Protein 4AFX (pdb70)

CATH classification: 3.30.497.10 (+1 more: 2.30.39.10)

B-factor: mean 41.83, std 11.94, range [9.03, 99.14]

Solvent-accessible surface area: 17326 Å² total; per-residue (Å²): 134,117,149,110,124,64,97,61,82,30,0,39,114,37,0,2,98,36,1,2,30,0,0,2,22,0,0,58,62,0,27,131,133,64,137,24,6,0,0,0,0,0,0,0,0,1,6,4,0,0,11,1,9,19,2,1,44,31,87,3,40,61,21,0,56,148,6,1,54,5,93,96,10,129,13,141,142,136,25,10,12,12,40,6,1,59,17,1,37,64,47,12,61,161,65,158,117,2,28,6,76,28,11,11,3,0,0,12,6,135,110,28,102,19,72,124,80,4,49,69,54,5,134,115,16,9,94,15,89,54,16,95,7,37,0,134,57,53,71,61,0,70,146,65,0,10,94,68,0,55,132,67,0,135,37,81,0,67,140,11,2,94,141,15,58,72,73,1,29,0,1,17,0,11,24,0,12,0,81,7,129,6,108,51,79,4,66,88,122,108,35,105,83,50,61,0,50,35,57,130,196,126,76,57,140,0,56,6,0,57,4,52,24,137,8,17,14,22,64,15,170,139,36,113,0,51,0,2,48,3,40,4,65,17,76,0,4,0,1,1,2,10,19,63,110,31,58,157,92,94,48,4,10,75,108,1,60,15,111,25,5,84,49,5,71,173,72,33,142,86,122,89,8,41,0,54,0,0,74,7,118,1,42,29,137,8,68,0,46,85,2,0,110,101,31,24,0,137,76,0,16,25,117,161,5,28,0,33,67,1,8,62,132,37,112,130,8,52,1,44,70,0,6,0,41,1,15,2,54,1,43,18,191,4,4,32,0,0,0,0,1,0,3,3,1,13,70,129,56,69,7,123,0,8,46,32,2,17,0,0,0,21,5,70,115,11,28,0,0,0,0,0,0,29,0,34,20,10,67,97,105

Foldseek 3Di:
DVVVVVLLVLLLVVLVQLLQQLVLLLVLLVCVPDVDDDDADSVQVLLVLVLLLLLFDDPLNVLSCVLSSNPCSPDDDPCSVLQSQQVVQVVCVPLPQFQKHKAKEKEFEQPFAWAVSSVVSCCVRGVYDYDYAQLLVFVRRQQVVLVVVCVVQVNPRNGPDDGGDNQFGIKMKMKMKTDFFWPFFFDQVPWDWAWDAPAPPDIDTAGKTKTWDKWKWDADPVQQWIWTWTDTTRPDIDIDIGHPDGDPGDDVSVVDHPVVVVVGVVPIDIDIDMDIGGWDKDKDKDWCQVVSVVSRSDCLCDQNTGSNNTGPDDPSKHWPTKMKIKMWTQDRGGIIMMMMIMTTMGD/DDDDDCPAKDKDWDADPVVRDTDDIGIPGDPPDD

GO terms:
  GO:0004867 serine-type endopeptidase inhibitor activity (F, TAS)
  GO:0005788 endoplasmic reticulum lumen (C, TAS)
  GO:0005515 protein binding (F, IPI)
  GO:0070062 extracellular exosome (C, HDA)

Structure (mmCIF, N/CA/C/O backbone):
data_4AFX
#
_entry.id   4AFX
#
_cell.length_a   78.850
_cell.length_b   106.660
_cell.length_c   81.163
_cell.angle_alpha   90.00
_cell.angle_beta   112.58
_cell.angle_gamma   90.00
#
_symmetry.space_group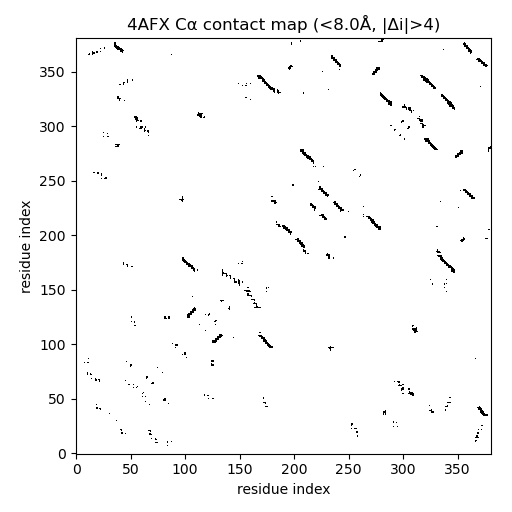_name_H-M   'I 1 2 1'
#
loop_
_entity.id
_entity.type
_entity.pdbx_description
1 polymer 'PROTEIN Z DEPENDENT PROTEASE INHIBITOR'
2 polymer 'PROTEIN Z DEPENDENT PROTEASE INHIBITOR'
3 non-polymer 'SODIUM ION'
4 non-polymer 'CALCIUM ION'
5 non-polymer 'PHOSPHATE ION'
6 water water
#
loop_
_atom_site.group_PDB
_atom_site.id
_atom_site.type_symbol
_atom_site.label_atom_id
_atom_site.label_alt_id
_atom_site.label_comp_id
_atom_site.label_asym_id
_atom_site.label_entity_id
_atom_site.label_seq_id
_atom_site.pdbx_PDB_ins_code
_atom_site.Cartn_x
_atom_site.Cartn_y
_atom_site.Cartn_z
_atom_site.occupancy
_atom_site.B_iso_or_equiv
_atom_site.auth_seq_id
_atom_site.auth_comp_id
_atom_site.auth_asym_id
_atom_site.auth_atom_id
_atom_site.pdbx_PDB_model_num
ATOM 1 N N . SER A 1 40 ? 10.433 -20.363 60.436 1.00 76.20 40 SER A N 1
ATOM 2 C CA . SER A 1 40 ? 9.617 -19.570 59.479 1.00 75.22 40 SER A CA 1
ATOM 3 C C . SER A 1 40 ? 10.468 -18.661 58.585 1.00 74.53 40 SER A C 1
ATOM 4 O O . SER A 1 40 ? 10.173 -18.492 57.387 1.00 73.29 40 SER A O 1
ATOM 7 N N . GLU A 1 41 ? 11.499 -18.053 59.171 1.00 75.67 41 GLU A N 1
ATOM 8 C CA . GLU A 1 41 ? 12.418 -17.184 58.424 1.00 75.02 41 GLU A CA 1
ATOM 9 C C . GLU A 1 41 ? 13.251 -18.018 57.437 1.00 72.89 41 GLU A C 1
ATOM 10 O O . GLU A 1 41 ? 13.562 -17.573 56.328 1.00 71.39 41 GLU A O 1
ATOM 16 N N . GLU A 1 42 ? 13.582 -19.237 57.861 1.00 72.59 42 GLU A N 1
ATOM 17 C CA . GLU A 1 42 ? 14.313 -20.196 57.041 1.00 71.04 42 GLU A CA 1
ATOM 18 C C . GLU A 1 42 ? 13.456 -20.766 55.912 1.00 68.24 42 GLU A C 1
ATOM 19 O O . GLU A 1 42 ? 13.996 -21.109 54.862 1.00 66.77 42 GLU A O 1
ATOM 25 N N . GLU A 1 43 ? 12.143 -20.884 56.128 1.00 66.91 43 GLU A N 1
ATOM 26 C CA . GLU A 1 43 ? 11.230 -21.348 55.074 1.00 64.98 43 GLU A CA 1
ATOM 27 C C . GLU A 1 43 ? 11.119 -20.306 53.964 1.00 62.47 43 GLU A C 1
ATOM 28 O O . GLU A 1 43 ? 11.178 -20.643 52.805 1.00 60.86 43 GLU A O 1
ATOM 34 N N . LYS A 1 44 ? 10.932 -19.052 54.351 1.00 62.20 44 LYS A N 1
ATOM 35 C CA . LYS A 1 44 ? 10.979 -17.898 53.456 1.00 60.47 44 LYS A CA 1
ATOM 36 C C . LYS A 1 44 ? 12.303 -17.781 52.651 1.00 59.21 44 LYS A C 1
ATOM 37 O O . LYS A 1 44 ? 12.271 -17.551 51.446 1.00 56.77 44 LYS A O 1
ATOM 43 N N . ALA A 1 45 ? 13.453 -17.931 53.308 1.00 59.61 45 ALA A N 1
ATOM 44 C CA . ALA A 1 45 ? 14.749 -17.892 52.600 1.00 58.85 45 ALA A CA 1
ATOM 45 C C . ALA A 1 45 ? 14.839 -19.020 51.564 1.00 57.27 45 ALA A C 1
ATOM 46 O O . ALA A 1 45 ? 15.262 -18.805 50.423 1.00 55.02 45 ALA A O 1
ATOM 48 N N . TRP A 1 46 ? 14.408 -20.207 51.982 1.00 57.31 46 TRP A N 1
ATOM 49 C CA . TRP A 1 46 ? 14.412 -21.393 51.158 1.00 56.66 46 TRP A CA 1
ATOM 50 C C . TRP A 1 46 ? 13.448 -21.281 49.986 1.00 53.48 46 TRP A C 1
ATOM 51 O O . TRP A 1 46 ? 13.802 -21.644 48.861 1.00 51.90 46 TRP A O 1
ATOM 62 N N . LEU A 1 47 ? 12.235 -20.784 50.236 1.00 51.36 47 LEU A N 1
ATOM 63 C CA . LEU A 1 47 ? 11.270 -20.586 49.153 1.00 48.95 47 LEU A CA 1
ATOM 64 C C . LEU A 1 47 ? 11.788 -19.520 48.187 1.00 46.75 47 LEU A C 1
ATOM 65 O O . LEU A 1 47 ? 11.529 -19.582 46.982 1.00 43.06 47 LEU A O 1
ATOM 70 N N . MET A 1 48 ? 12.548 -18.567 48.715 1.00 46.35 48 MET A N 1
ATOM 71 C CA . MET A 1 48 ? 13.147 -17.558 47.877 1.00 46.12 48 MET A CA 1
ATOM 72 C C . MET A 1 48 ? 14.257 -18.157 46.980 1.00 43.45 48 MET A C 1
ATOM 73 O O . MET A 1 48 ? 14.326 -17.824 45.794 1.00 42.33 48 MET A O 1
ATOM 78 N N . ALA A 1 49 ? 15.061 -19.065 47.526 1.00 42.25 49 ALA A N 1
ATOM 79 C CA . ALA A 1 49 ? 16.157 -19.702 46.768 1.00 41.68 49 ALA A CA 1
ATOM 80 C C . ALA A 1 49 ? 15.576 -20.596 45.675 1.00 39.66 49 ALA A C 1
ATOM 81 O O . ALA A 1 49 ? 16.049 -20.629 44.556 1.00 36.85 49 ALA A O 1
ATOM 83 N N . SER A 1 50 ? 14.496 -21.288 46.019 1.00 39.58 50 SER A N 1
ATOM 84 C CA . SER A 1 50 ? 13.762 -22.090 45.066 1.00 38.79 50 SER A CA 1
ATOM 85 C C . SER A 1 50 ? 13.168 -21.261 43.914 1.00 38.07 50 SER A C 1
ATOM 86 O O . SER A 1 50 ? 13.141 -21.705 42.777 1.00 36.95 50 SER A O 1
ATOM 89 N N . ARG A 1 51 ? 12.698 -20.060 44.210 1.00 38.12 51 ARG A N 1
ATOM 90 C CA . ARG A 1 51 ? 12.119 -19.203 43.202 1.00 38.00 51 ARG A CA 1
ATOM 91 C C . ARG A 1 51 ? 13.209 -18.646 42.268 1.00 36.83 51 ARG A C 1
ATOM 92 O O . ARG A 1 51 ? 13.004 -18.523 41.080 1.00 35.88 51 ARG A O 1
ATOM 100 N N . GLN A 1 52 ? 14.360 -18.316 42.820 1.00 37.17 52 GLN A N 1
ATOM 101 C CA . GLN A 1 52 ? 15.516 -17.888 42.031 1.00 37.48 52 GLN A CA 1
ATOM 102 C C . GLN A 1 52 ? 15.934 -18.986 41.067 1.00 36.25 52 GLN A C 1
ATOM 103 O O . GLN A 1 52 ? 16.200 -18.726 39.915 1.00 35.30 52 GLN A O 1
ATOM 109 N N . GLN A 1 53 ? 15.982 -20.214 41.546 1.00 36.41 53 GLN A N 1
ATOM 110 C CA . GLN A 1 53 ? 16.295 -21.365 40.699 1.00 36.52 53 GLN A CA 1
ATOM 111 C C . GLN A 1 53 ? 15.282 -21.582 39.577 1.00 35.07 53 GLN A C 1
ATOM 112 O O . GLN A 1 53 ? 15.663 -21.893 38.457 1.00 34.78 53 GLN A O 1
ATOM 118 N N . LEU A 1 54 ? 13.993 -21.402 39.868 1.00 33.23 54 LEU A N 1
ATOM 119 C CA . LEU A 1 54 ? 12.962 -21.585 38.880 1.00 31.92 54 LEU A CA 1
ATOM 120 C C . LEU A 1 54 ? 13.115 -20.581 37.743 1.00 30.51 54 LEU A C 1
ATOM 121 O O . LEU A 1 54 ? 13.058 -20.935 36.569 1.00 30.06 54 LEU A O 1
ATOM 126 N N . ALA A 1 55 ? 13.265 -19.326 38.117 1.00 29.49 55 ALA A N 1
ATOM 127 C CA . ALA A 1 55 ? 13.544 -18.263 37.188 1.00 29.48 55 ALA A CA 1
ATOM 128 C C . ALA A 1 55 ? 14.803 -18.546 36.359 1.00 29.71 55 ALA A C 1
ATOM 129 O O . ALA A 1 55 ? 14.724 -18.564 35.150 1.00 27.75 55 ALA A O 1
ATOM 131 N N . LYS A 1 56 ? 15.950 -18.807 36.989 1.00 30.45 56 LYS A N 1
ATOM 132 C CA . LYS A 1 56 ? 17.159 -19.117 36.208 1.00 31.56 56 LYS A CA 1
ATOM 133 C C . LYS A 1 56 ? 16.971 -20.255 35.189 1.00 31.29 56 LYS A C 1
ATOM 134 O O . LYS A 1 56 ? 17.366 -20.140 34.010 1.00 30.07 56 LYS A O 1
ATOM 140 N N . GLU A 1 57 ? 16.330 -21.336 35.635 1.00 31.76 57 GLU A N 1
ATOM 141 C CA . GLU A 1 57 ? 16.112 -22.505 34.792 1.00 31.83 57 GLU A CA 1
ATOM 142 C C . GLU A 1 57 ? 15.101 -22.232 33.720 1.00 31.58 57 GLU A C 1
ATOM 143 O O . GLU A 1 57 ? 15.201 -22.794 32.643 1.00 32.30 57 GLU A O 1
ATOM 149 N N . THR A 1 58 ? 14.131 -21.368 33.999 1.00 31.05 58 THR A N 1
ATOM 150 C CA . THR A 1 58 ? 13.158 -20.997 32.983 1.00 30.25 58 THR A CA 1
ATOM 151 C C . THR A 1 58 ? 13.776 -20.136 31.902 1.00 29.79 58 THR A C 1
ATOM 152 O O . THR A 1 58 ? 13.366 -20.216 30.737 1.00 30.61 58 THR A O 1
ATOM 156 N N . SER A 1 59 ? 14.754 -19.319 32.279 1.00 29.43 59 SER A N 1
ATOM 157 C CA . SER A 1 59 ? 15.506 -18.540 31.308 1.00 29.44 59 SER A CA 1
ATOM 158 C C . SER A 1 59 ? 16.292 -19.480 30.412 1.00 29.81 59 SER A C 1
ATOM 159 O O . SER A 1 59 ? 16.247 -19.348 29.201 1.00 30.28 59 SER A O 1
ATOM 162 N N . ASN A 1 60 ? 16.987 -20.440 30.994 1.00 30.61 60 ASN A N 1
ATOM 163 C CA . ASN A 1 60 ? 17.728 -21.407 30.178 1.00 31.64 60 ASN A CA 1
ATOM 164 C C . ASN A 1 60 ? 16.888 -22.277 29.288 1.00 31.17 60 ASN A C 1
ATOM 165 O O . ASN A 1 60 ? 17.308 -22.579 28.192 1.00 31.29 60 ASN A O 1
ATOM 170 N N . PHE A 1 61 ? 15.725 -22.682 29.779 1.00 30.81 61 PHE A N 1
ATOM 171 C CA . PHE A 1 61 ? 14.715 -23.323 28.968 1.00 30.47 61 PHE A CA 1
ATOM 172 C C . PHE A 1 61 ? 14.331 -22.421 27.795 1.00 29.39 61 PHE A C 1
ATOM 173 O O . PHE A 1 61 ? 14.274 -22.859 26.662 1.00 30.29 61 PHE A O 1
ATOM 181 N N . GLY A 1 62 ? 14.067 -21.152 28.060 1.00 28.23 62 GLY A N 1
ATOM 182 C CA . GLY A 1 62 ? 13.754 -20.217 27.008 1.00 26.90 62 GLY A CA 1
ATOM 183 C C . GLY A 1 62 ? 14.796 -20.095 25.914 1.00 26.28 62 GLY A C 1
ATOM 184 O O . GLY A 1 62 ? 14.474 -20.117 24.743 1.00 24.01 62 GLY A O 1
ATOM 185 N N . PHE A 1 63 ? 16.044 -19.917 26.297 1.00 27.22 63 PHE A N 1
ATOM 186 C CA . PHE A 1 63 ? 17.156 -19.900 25.327 1.00 28.33 63 PHE A CA 1
ATOM 187 C C . PHE A 1 63 ? 17.311 -21.194 24.508 1.00 29.23 63 PHE A C 1
ATOM 188 O O . PHE A 1 63 ? 17.589 -21.139 23.307 1.00 29.72 63 PHE A O 1
ATOM 196 N N . SER A 1 64 ? 17.087 -22.345 25.132 1.00 29.51 64 SER A N 1
ATOM 197 C CA . SER A 1 64 ? 17.109 -23.613 24.419 1.00 31.15 64 SER A CA 1
ATOM 198 C C . SER A 1 64 ? 16.007 -23.666 23.396 1.00 30.51 64 SER A C 1
ATOM 199 O O . SER A 1 64 ? 16.186 -24.181 22.299 1.00 30.56 64 SER A O 1
ATOM 202 N N . LEU A 1 65 ? 14.863 -23.131 23.758 1.00 29.79 65 LEU A N 1
ATOM 203 C CA . LEU A 1 65 ? 13.736 -23.159 22.871 1.00 30.87 65 LEU A CA 1
ATOM 204 C C . LEU A 1 65 ? 13.882 -22.156 21.700 1.00 31.53 65 LEU A C 1
ATOM 205 O O . LEU A 1 65 ? 13.574 -22.472 20.541 1.00 31.68 65 LEU A O 1
ATOM 210 N N . LEU A 1 66 ? 14.332 -20.944 21.991 1.00 31.22 66 LEU A N 1
ATOM 211 C CA . LEU A 1 66 ? 14.649 -19.996 20.934 1.00 31.72 66 LEU A CA 1
ATOM 212 C C . LEU A 1 66 ? 15.580 -20.650 19.873 1.00 33.84 66 LEU A C 1
ATOM 213 O O . LEU A 1 66 ? 15.325 -20.587 18.663 1.00 33.10 66 LEU A O 1
ATOM 218 N N . ARG A 1 67 ? 16.664 -21.258 20.350 1.00 35.02 67 ARG A N 1
ATOM 219 C CA . ARG A 1 67 ? 17.591 -21.980 19.489 1.00 37.78 67 ARG A CA 1
ATOM 220 C C . ARG A 1 67 ? 16.813 -22.948 18.602 1.00 37.23 67 ARG A C 1
ATOM 221 O O . ARG A 1 67 ? 16.939 -22.884 17.396 1.00 38.24 67 ARG A O 1
ATOM 229 N N . LYS A 1 68 ? 15.939 -23.781 19.176 1.00 36.52 68 LYS A N 1
ATOM 230 C CA . LYS A 1 68 ? 15.170 -24.739 18.355 1.00 37.05 68 LYS A CA 1
ATOM 231 C C . LYS A 1 68 ? 14.253 -24.035 17.355 1.00 35.45 68 LYS A C 1
ATOM 232 O O . LYS A 1 68 ? 14.168 -24.453 16.225 1.00 35.05 68 LYS A O 1
ATOM 238 N N . ILE A 1 69 ? 13.564 -22.987 17.784 1.00 33.50 69 ILE A N 1
ATOM 239 C CA . ILE A 1 69 ? 12.643 -22.272 16.913 1.00 33.81 69 ILE A CA 1
ATOM 240 C C . ILE A 1 69 ? 13.441 -21.691 15.743 1.00 36.25 69 ILE A C 1
ATOM 241 O O . ILE A 1 69 ? 13.000 -21.747 14.610 1.00 36.62 69 ILE A O 1
ATOM 246 N N . SER A 1 70 ? 14.650 -21.205 16.009 1.00 38.60 70 SER A N 1
ATOM 247 C CA . SER A 1 70 ? 15.431 -20.515 14.979 1.00 41.54 70 SER A CA 1
ATOM 248 C C . SER A 1 70 ? 16.007 -21.450 13.917 1.00 43.82 70 SER A C 1
ATOM 249 O O . SER A 1 70 ? 16.488 -20.985 12.910 1.00 44.31 70 SER A O 1
ATOM 252 N N . MET A 1 71 ? 15.946 -22.756 14.150 1.00 45.86 71 MET A N 1
ATOM 253 C CA . MET A 1 71 ? 16.358 -23.737 13.172 1.00 48.63 71 MET A CA 1
ATOM 254 C C . MET A 1 71 ? 15.365 -23.743 12.021 1.00 49.67 71 MET A C 1
ATOM 255 O O . MET A 1 71 ? 15.764 -23.940 10.903 1.00 50.76 71 MET A O 1
ATOM 260 N N . ARG A 1 72 ? 14.077 -23.513 12.290 1.00 49.72 72 ARG A N 1
ATOM 261 C CA . ARG A 1 72 ? 13.059 -23.499 11.233 1.00 51.55 72 ARG A CA 1
ATOM 262 C C . ARG A 1 72 ? 12.486 -22.108 10.861 1.00 50.92 72 ARG A C 1
ATOM 263 O O . ARG A 1 72 ? 11.595 -22.014 10.000 1.00 51.89 72 ARG A O 1
ATOM 271 N N . HIS A 1 73 ? 12.971 -21.037 11.502 1.00 49.32 73 HIS A N 1
ATOM 272 C CA . HIS A 1 73 ? 12.446 -19.689 11.252 1.00 47.70 73 HIS A CA 1
ATOM 273 C C . HIS A 1 73 ? 13.585 -18.687 11.180 1.00 47.00 73 HIS A C 1
ATOM 274 O O . HIS A 1 73 ? 14.334 -18.522 12.138 1.00 46.45 73 HIS A O 1
ATOM 281 N N . ASP A 1 74 ? 13.701 -18.008 10.044 1.00 46.58 74 ASP A N 1
ATOM 282 C CA . ASP A 1 74 ? 14.806 -17.100 9.789 1.00 46.48 74 ASP A CA 1
ATOM 283 C C . ASP A 1 74 ? 14.422 -15.619 9.976 1.00 44.61 74 ASP A C 1
ATOM 284 O O . ASP A 1 74 ? 15.275 -14.743 9.851 1.00 44.26 74 ASP A O 1
ATOM 289 N N . GLY A 1 75 ? 13.143 -15.352 10.273 1.00 41.94 75 GLY A N 1
ATOM 290 C CA . GLY A 1 75 ? 12.645 -13.983 10.427 1.00 39.62 75 GLY A CA 1
ATOM 291 C C . GLY A 1 75 ? 12.482 -13.504 11.868 1.00 36.51 75 GLY A C 1
ATOM 292 O O . GLY A 1 75 ? 13.274 -13.814 12.742 1.00 35.19 75 GLY A O 1
ATOM 293 N N . ASN A 1 76 ? 11.452 -12.715 12.087 1.00 34.49 76 ASN A N 1
ATOM 294 C CA . ASN A 1 76 ? 11.091 -12.251 13.390 1.00 33.56 76 ASN A CA 1
ATOM 295 C C . ASN A 1 76 ? 10.640 -13.457 14.257 1.00 33.13 76 ASN A C 1
ATOM 296 O O . ASN A 1 76 ? 10.064 -14.401 13.729 1.00 33.61 76 ASN A O 1
ATOM 301 N N . MET A 1 77 ? 10.956 -13.413 15.561 1.00 32.37 77 MET A N 1
ATOM 302 C CA . MET A 1 77 ? 10.589 -14.399 16.568 1.00 31.04 77 MET A CA 1
ATOM 303 C C . MET A 1 77 ? 10.185 -13.706 17.849 1.00 29.88 77 MET A C 1
ATOM 304 O O . MET A 1 77 ? 10.802 -12.694 18.234 1.00 29.67 77 MET A O 1
ATOM 309 N N . VAL A 1 78 ? 9.172 -14.258 18.526 1.00 27.40 78 VAL A N 1
ATOM 310 C CA . VAL A 1 78 ? 8.867 -13.904 19.876 1.00 26.92 78 VAL A CA 1
ATOM 311 C C . VAL A 1 78 ? 8.045 -14.979 20.554 1.00 26.28 78 VAL A C 1
ATOM 312 O O . VAL A 1 78 ? 7.130 -15.535 19.954 1.00 26.21 78 VAL A O 1
ATOM 316 N N . PHE A 1 79 ? 8.339 -15.227 21.823 1.00 25.86 79 PHE A N 1
ATOM 317 C CA . PHE A 1 79 ? 7.487 -16.104 22.643 1.00 25.99 79 PHE A CA 1
ATOM 318 C C . PHE A 1 79 ? 7.769 -15.807 24.112 1.00 25.97 79 PHE A C 1
ATOM 319 O O . PHE A 1 79 ? 8.634 -14.978 24.381 1.00 26.47 79 PHE A O 1
ATOM 327 N N . SER A 1 80 ? 7.045 -16.475 25.033 1.00 26.07 80 SER A N 1
ATOM 328 C CA . SER A 1 80 ? 7.189 -16.331 26.491 1.00 26.54 80 SER A CA 1
ATOM 329 C C . SER A 1 80 ? 7.810 -17.616 27.146 1.00 27.14 80 SER A C 1
ATOM 330 O O . SER A 1 80 ? 7.172 -18.677 27.198 1.00 25.71 80 SER A O 1
ATOM 333 N N . PRO A 1 81 ? 9.062 -17.531 27.610 1.00 27.33 81 PRO A N 1
ATOM 334 C CA . PRO A 1 81 ? 9.551 -18.669 28.366 1.00 28.20 81 PRO A CA 1
ATOM 335 C C . PRO A 1 81 ? 8.732 -18.973 29.620 1.00 27.69 81 PRO A C 1
ATOM 336 O O . PRO A 1 81 ? 8.493 -20.122 29.890 1.00 26.27 81 PRO A O 1
ATOM 340 N N . PHE A 1 82 ? 8.340 -17.926 30.338 1.00 28.06 82 PHE A N 1
ATOM 341 C CA . PHE A 1 82 ? 7.535 -18.014 31.536 1.00 28.83 82 PHE A CA 1
ATOM 342 C C . PHE A 1 82 ? 6.203 -18.694 31.237 1.00 28.57 82 PHE A C 1
ATOM 343 O O . PHE A 1 82 ? 5.781 -19.625 31.945 1.00 28.21 82 PHE A O 1
ATOM 351 N N . GLY A 1 83 ? 5.573 -18.261 30.156 1.00 27.16 83 GLY A N 1
ATOM 352 C CA . GLY A 1 83 ? 4.293 -18.800 29.782 1.00 27.16 83 GLY A CA 1
ATOM 353 C C . GLY A 1 83 ? 4.380 -20.274 29.419 1.00 26.03 83 GLY A C 1
ATOM 354 O O . GLY A 1 83 ? 3.554 -21.042 29.826 1.00 24.39 83 GLY A O 1
ATOM 355 N N . MET A 1 84 ? 5.428 -20.653 28.697 1.00 26.95 84 MET A N 1
ATOM 356 C CA . MET A 1 84 ? 5.627 -22.042 28.337 1.00 27.54 84 MET A CA 1
ATOM 357 C C . MET A 1 84 ? 5.815 -22.914 29.569 1.00 27.55 84 MET A C 1
ATOM 358 O O . MET A 1 84 ? 5.192 -23.978 29.668 1.00 26.26 84 MET A O 1
ATOM 363 N N . SER A 1 85 ? 6.717 -22.530 30.483 1.00 27.56 85 SER A N 1
ATOM 364 C CA . SER A 1 85 ? 6.890 -23.308 31.720 1.00 28.33 85 SER A CA 1
ATOM 365 C C . SER A 1 85 ? 5.631 -23.403 32.569 1.00 27.95 85 SER A C 1
ATOM 366 O O . SER A 1 85 ? 5.391 -24.428 33.172 1.00 27.85 85 SER A O 1
ATOM 369 N N . LEU A 1 86 ? 4.891 -22.313 32.668 1.00 28.58 86 LEU A N 1
ATOM 370 C CA . LEU A 1 86 ? 3.640 -22.271 33.418 1.00 29.92 86 LEU A CA 1
ATOM 371 C C . LEU A 1 86 ? 2.644 -23.235 32.752 1.00 30.04 86 LEU A C 1
ATOM 372 O O . LEU A 1 86 ? 2.017 -24.079 33.409 1.00 28.82 86 LEU A O 1
ATOM 377 N N . ALA A 1 87 ? 2.570 -23.178 31.430 1.00 30.32 87 ALA A N 1
ATOM 378 C CA . ALA A 1 87 ? 1.701 -24.098 30.710 1.00 30.99 87 ALA A CA 1
ATOM 379 C C . ALA A 1 87 ? 2.112 -25.584 30.915 1.00 30.91 87 ALA A C 1
ATOM 380 O O . ALA A 1 87 ? 1.280 -26.427 31.155 1.00 30.90 87 ALA A O 1
ATOM 382 N N . MET A 1 88 ? 3.395 -25.904 30.837 1.00 30.77 88 MET A N 1
ATOM 383 C CA . MET A 1 88 ? 3.814 -27.286 31.002 1.00 30.14 88 MET A CA 1
ATOM 384 C C . MET A 1 88 ? 3.579 -27.738 32.448 1.00 30.06 88 MET A C 1
ATOM 385 O O . MET A 1 88 ? 3.167 -28.861 32.685 1.00 29.88 88 MET A O 1
ATOM 390 N N . THR A 1 89 ? 3.807 -26.847 33.415 1.00 29.90 89 THR A N 1
ATOM 391 C CA . THR A 1 89 ? 3.495 -27.121 34.828 1.00 29.90 89 THR A CA 1
ATOM 392 C C . THR A 1 89 ? 1.986 -27.384 35.091 1.00 30.22 89 THR A C 1
ATOM 393 O O . THR A 1 89 ? 1.626 -28.294 35.838 1.00 29.32 89 THR A O 1
ATOM 397 N N . GLY A 1 90 ? 1.122 -26.643 34.417 1.00 31.43 90 GLY A N 1
ATOM 398 C CA . GLY A 1 90 ? -0.316 -26.915 34.415 1.00 32.20 90 GLY A CA 1
ATOM 399 C C . GLY A 1 90 ? -0.621 -28.331 33.982 1.00 33.90 90 GLY A C 1
ATOM 400 O O . GLY A 1 90 ? -1.419 -29.044 34.628 1.00 32.87 90 GLY A O 1
ATOM 401 N N . LEU A 1 91 ? 0.014 -28.750 32.887 1.00 34.34 91 LEU A N 1
ATOM 402 C CA . LEU A 1 91 ? -0.124 -30.130 32.398 1.00 34.40 91 LEU A CA 1
ATOM 403 C C . LEU A 1 91 ? 0.373 -31.177 33.361 1.00 34.68 91 LEU A C 1
ATOM 404 O O . LEU A 1 91 ? -0.173 -32.293 33.418 1.00 35.65 91 LEU A O 1
ATOM 409 N N . MET A 1 92 ? 1.467 -30.880 34.051 1.00 34.17 92 MET A N 1
ATOM 410 C CA . MET A 1 92 ? 2.001 -31.805 35.040 1.00 34.41 92 MET A CA 1
ATOM 411 C C . MET A 1 92 ? 1.012 -32.181 36.141 1.00 33.50 92 MET A C 1
ATOM 412 O O . MET A 1 92 ? 1.145 -33.256 36.745 1.00 34.56 92 MET A O 1
ATOM 417 N N . LEU A 1 93 ? 0.040 -31.329 36.419 1.00 32.42 93 LEU A N 1
ATOM 418 C CA . LEU A 1 93 ? -0.997 -31.673 37.423 1.00 33.35 93 LEU A CA 1
ATOM 419 C C . LEU A 1 93 ? -1.816 -32.867 36.960 1.00 33.15 93 LEU A C 1
ATOM 420 O O . LEU A 1 93 ? -2.311 -33.648 37.769 1.00 34.26 93 LEU A O 1
ATOM 425 N N . GLY A 1 94 ? -1.952 -33.004 35.646 1.00 32.34 94 GLY A N 1
ATOM 426 C CA . GLY A 1 94 ? -2.682 -34.110 35.072 1.00 32.70 94 GLY A CA 1
ATOM 427 C C . GLY A 1 94 ? -1.829 -35.353 34.861 1.00 33.30 94 GLY A C 1
ATOM 428 O O . GLY A 1 94 ? -2.361 -36.453 34.723 1.00 33.88 94 GLY A O 1
ATOM 429 N N . ALA A 1 95 ? -0.511 -35.175 34.817 1.00 33.37 95 ALA A N 1
ATOM 430 C CA . ALA A 1 95 ? 0.419 -36.257 34.461 1.00 33.67 95 ALA A CA 1
ATOM 431 C C . ALA A 1 95 ? 0.958 -36.899 35.715 1.00 34.40 95 ALA A C 1
ATOM 432 O O . ALA A 1 95 ? 0.878 -36.306 36.779 1.00 33.33 95 ALA A O 1
ATOM 434 N N . THR A 1 96 ? 1.466 -38.124 35.602 1.00 35.93 96 THR A N 1
ATOM 435 C CA . THR A 1 96 ? 2.128 -38.786 36.711 1.00 37.33 96 THR A CA 1
ATOM 436 C C . THR A 1 96 ? 3.259 -39.739 36.231 1.00 38.21 96 THR A C 1
ATOM 437 O O . THR A 1 96 ? 3.362 -40.051 35.036 1.00 38.15 96 THR A O 1
ATOM 441 N N . GLY A 1 97 ? 4.130 -40.122 37.165 1.00 37.78 97 GLY A N 1
ATOM 442 C CA . GLY A 1 97 ? 5.264 -41.006 36.891 1.00 38.16 97 GLY A CA 1
ATOM 443 C C . GLY A 1 97 ? 6.235 -40.431 35.873 1.00 37.29 97 GLY A C 1
ATOM 444 O O . GLY A 1 97 ? 6.410 -39.204 35.792 1.00 36.49 97 GLY A O 1
ATOM 445 N N . PRO A 1 98 ? 6.893 -41.312 35.088 1.00 37.46 98 PRO A N 1
ATOM 446 C CA . PRO A 1 98 ? 7.877 -40.869 34.133 1.00 36.79 98 PRO A CA 1
ATOM 447 C C . PRO A 1 98 ? 7.362 -39.820 33.152 1.00 35.11 98 PRO A C 1
ATOM 448 O O . PRO A 1 98 ? 8.127 -39.005 32.683 1.00 34.07 98 PRO A O 1
ATOM 452 N N . THR A 1 99 ? 6.074 -39.827 32.839 1.00 35.28 99 THR A N 1
ATOM 453 C CA . THR A 1 99 ? 5.522 -38.803 31.945 1.00 33.75 99 THR A CA 1
ATOM 454 C C . THR A 1 99 ? 5.761 -37.418 32.529 1.00 33.78 99 THR A C 1
ATOM 455 O O . THR A 1 99 ? 6.166 -36.494 31.831 1.00 32.80 99 THR A O 1
ATOM 459 N N . GLU A 1 100 ? 5.531 -37.291 33.832 1.00 34.83 100 GLU A N 1
ATOM 460 C CA . GLU A 1 100 ? 5.668 -36.011 34.536 1.00 34.25 100 GLU A CA 1
ATOM 461 C C . GLU A 1 100 ? 7.150 -35.649 34.687 1.00 35.11 100 GLU A C 1
ATOM 462 O O . GLU A 1 100 ? 7.559 -34.556 34.351 1.00 35.86 100 GLU A O 1
ATOM 468 N N . THR A 1 101 ? 7.957 -36.591 35.160 1.00 36.45 101 THR A N 1
ATOM 469 C CA . THR A 1 101 ? 9.396 -36.356 35.430 1.00 36.89 101 THR A CA 1
ATOM 470 C C . THR A 1 101 ? 10.173 -35.911 34.190 1.00 36.32 101 THR A C 1
ATOM 471 O O . THR A 1 101 ? 11.031 -35.030 34.237 1.00 36.11 101 THR A O 1
ATOM 475 N N . GLN A 1 102 ? 9.824 -36.475 33.044 1.00 36.26 102 GLN A N 1
ATOM 476 C CA . GLN A 1 102 ? 10.455 -36.075 31.788 1.00 35.03 102 GLN A CA 1
ATOM 477 C C . GLN A 1 102 ? 10.074 -34.650 31.425 1.00 33.26 102 GLN A C 1
ATOM 478 O O . GLN A 1 102 ? 10.867 -33.912 30.824 1.00 31.80 102 GLN A O 1
ATOM 484 N N . ILE A 1 103 ? 8.851 -34.246 31.757 1.00 32.24 103 ILE A N 1
ATOM 485 C CA . ILE A 1 103 ? 8.481 -32.848 31.546 1.00 31.60 103 ILE A CA 1
ATOM 486 C C . ILE A 1 103 ? 9.400 -31.947 32.373 1.00 32.71 103 ILE A C 1
ATOM 487 O O . ILE A 1 103 ? 9.887 -30.946 31.863 1.00 32.30 103 ILE A O 1
ATOM 492 N N . LYS A 1 104 ? 9.637 -32.301 33.635 1.00 35.73 104 LYS A N 1
ATOM 493 C CA . LYS A 1 104 ? 10.459 -31.462 34.534 1.00 37.43 104 LYS A CA 1
ATOM 494 C C . LYS A 1 104 ? 11.886 -31.358 34.051 1.00 39.78 104 LYS A C 1
ATOM 495 O O . LYS A 1 104 ? 12.475 -30.268 34.098 1.00 40.03 104 LYS A O 1
ATOM 501 N N . ARG A 1 105 ? 12.457 -32.474 33.597 1.00 42.25 105 ARG A N 1
ATOM 502 C CA . ARG A 1 105 ? 13.788 -32.445 32.937 1.00 43.92 105 ARG A CA 1
ATOM 503 C C . ARG A 1 105 ? 13.833 -31.549 31.725 1.00 43.10 105 ARG A C 1
ATOM 504 O O . ARG A 1 105 ? 14.772 -30.785 31.523 1.00 43.12 105 ARG A O 1
ATOM 512 N N . GLY A 1 106 ? 12.823 -31.669 30.890 1.00 42.86 106 GLY A N 1
ATOM 513 C CA . GLY A 1 106 ? 12.730 -30.829 29.705 1.00 42.64 106 GLY A CA 1
ATOM 514 C C . GLY A 1 106 ? 12.705 -29.355 30.037 1.00 42.77 106 GLY A C 1
ATOM 515 O O . GLY A 1 106 ? 13.240 -28.549 29.270 1.00 41.90 106 GLY A O 1
ATOM 516 N N . LEU A 1 107 ? 12.093 -29.000 31.178 1.00 43.22 107 LEU A N 1
ATOM 517 C CA . LEU A 1 107 ? 12.021 -27.592 31.618 1.00 43.83 107 LEU A CA 1
ATOM 518 C C . LEU A 1 107 ? 13.287 -27.122 32.355 1.00 45.51 107 LEU A C 1
ATOM 519 O O . LEU A 1 107 ? 13.343 -25.969 32.788 1.00 45.18 107 LEU A O 1
ATOM 524 N N . HIS A 1 108 ? 14.290 -27.998 32.471 1.00 48.10 108 HIS A N 1
ATOM 525 C CA . HIS A 1 108 ? 15.570 -27.691 33.123 1.00 50.24 108 HIS A CA 1
ATOM 526 C C . HIS A 1 108 ? 15.346 -27.599 34.627 1.00 51.57 108 HIS A C 1
ATOM 527 O O . HIS A 1 108 ? 16.098 -26.935 35.331 1.00 52.44 108 HIS A O 1
ATOM 534 N N . LEU A 1 109 ? 14.321 -28.285 35.118 1.00 53.31 109 LEU A N 1
ATOM 535 C CA . LEU A 1 109 ? 13.907 -28.209 36.519 1.00 54.58 109 LEU A CA 1
ATOM 536 C C . LEU A 1 109 ? 14.224 -29.487 37.263 1.00 57.49 109 LEU A C 1
ATOM 537 O O . LEU A 1 109 ? 13.644 -29.754 38.308 1.00 58.12 109 LEU A O 1
ATOM 542 N N . GLN A 1 110 ? 15.145 -30.284 36.724 1.00 60.93 110 GLN A N 1
ATOM 543 C CA . GLN A 1 110 ? 15.600 -31.501 37.410 1.00 63.84 110 GLN A CA 1
ATOM 544 C C . GLN A 1 110 ? 16.380 -31.094 38.659 1.00 65.87 110 GLN A C 1
ATOM 545 O O . GLN A 1 110 ? 17.211 -30.193 38.602 1.00 66.26 110 GLN A O 1
ATOM 551 N N . ALA A 1 111 ? 16.099 -31.743 39.786 1.00 68.11 111 ALA A N 1
ATOM 552 C CA . ALA A 1 111 ? 16.691 -31.337 41.066 1.00 70.06 111 ALA A CA 1
ATOM 553 C C . ALA A 1 111 ? 16.576 -29.813 41.250 1.00 70.25 111 ALA A C 1
ATOM 554 O O . ALA A 1 111 ? 17.568 -29.093 41.333 1.00 70.28 111 ALA A O 1
ATOM 556 N N . LEU A 1 112 ? 15.337 -29.335 41.237 1.00 70.46 112 LEU A N 1
ATOM 557 C CA . LEU A 1 112 ? 14.990 -28.074 41.864 1.00 71.00 112 LEU A CA 1
ATOM 558 C C . LEU A 1 112 ? 15.195 -28.376 43.351 1.00 73.18 112 LEU A C 1
ATOM 559 O O . LEU A 1 112 ? 14.887 -29.483 43.800 1.00 74.30 112 LEU A O 1
ATOM 564 N N . LYS A 1 113 ? 15.735 -27.408 44.096 1.00 74.73 113 LYS A N 1
ATOM 565 C CA . LYS A 1 113 ? 16.349 -27.640 45.426 1.00 76.81 113 LYS A CA 1
ATOM 566 C C . LYS A 1 113 ? 15.570 -28.501 46.444 1.00 77.85 113 LYS A C 1
ATOM 567 O O . LYS A 1 113 ? 16.190 -29.250 47.213 1.00 79.62 113 LYS A O 1
ATOM 573 N N . PRO A 1 114 ? 14.229 -28.377 46.489 1.00 77.13 114 PRO A N 1
ATOM 574 C CA . PRO A 1 114 ? 13.385 -29.289 47.302 1.00 77.31 114 PRO A CA 1
ATOM 575 C C . PRO A 1 114 ? 12.743 -30.434 46.488 1.00 76.14 114 PRO A C 1
ATOM 576 O O . PRO A 1 114 ? 12.767 -30.392 45.251 1.00 75.55 114 PRO A O 1
ATOM 580 N N . THR A 1 115 ? 12.183 -31.438 47.177 1.00 75.58 115 THR A N 1
ATOM 581 C CA 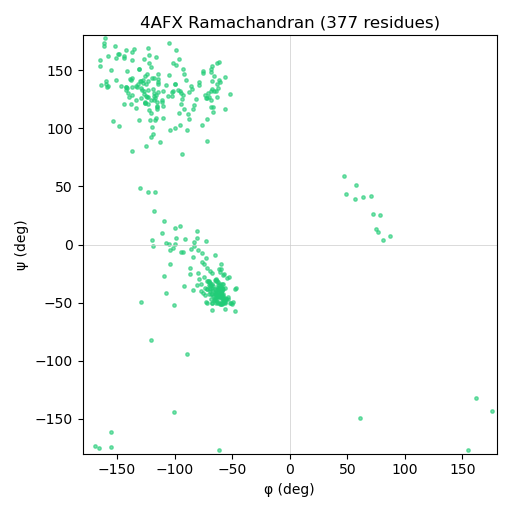. THR A 1 115 ? 11.445 -32.538 46.521 1.00 74.29 115 THR A CA 1
ATOM 582 C C . THR A 1 115 ? 10.083 -32.737 47.204 1.00 73.10 115 THR A C 1
ATOM 583 O O . THR A 1 115 ? 9.709 -33.858 47.551 1.00 74.03 115 THR A O 1
ATOM 587 N N . LYS A 1 116 ? 9.348 -31.641 47.393 1.00 70.92 116 LYS A N 1
ATOM 588 C CA . LYS A 1 116 ? 8.051 -31.668 48.096 1.00 69.66 116 LYS A CA 1
ATOM 589 C C . LYS A 1 116 ? 6.914 -31.850 47.086 1.00 66.57 116 LYS A C 1
ATOM 590 O O . LYS A 1 116 ? 7.053 -31.460 45.931 1.00 66.23 116 LYS A O 1
ATOM 596 N N . PRO A 1 117 ? 5.800 -32.465 47.503 1.00 64.05 117 PRO A N 1
ATOM 597 C CA . PRO A 1 117 ? 4.609 -32.509 46.660 1.00 61.20 117 PRO A CA 1
ATOM 598 C C . PRO A 1 117 ? 3.986 -31.129 46.347 1.00 57.83 117 PRO A C 1
ATOM 599 O O . PRO A 1 117 ? 3.691 -30.369 47.270 1.00 58.81 117 PRO A O 1
ATOM 603 N N . GLY A 1 118 ? 3.780 -30.834 45.060 1.00 52.95 118 GLY A N 1
ATOM 604 C CA . GLY A 1 118 ? 3.214 -29.558 44.610 1.00 49.11 118 GLY A CA 1
ATOM 605 C C . GLY A 1 118 ? 4.200 -28.407 44.642 1.00 46.52 118 GLY A C 1
ATOM 606 O O . GLY A 1 118 ? 3.829 -27.267 44.468 1.00 44.61 118 GLY A O 1
ATOM 607 N N . LEU A 1 119 ? 5.474 -28.703 44.854 1.00 44.76 119 LEU A N 1
ATOM 608 C CA . LEU A 1 119 ? 6.472 -27.657 45.023 1.00 43.16 119 LEU A CA 1
ATOM 609 C C . LEU A 1 119 ? 6.481 -26.727 43.805 1.00 39.97 119 LEU A C 1
ATOM 610 O O . LEU A 1 119 ? 6.374 -25.523 43.950 1.00 38.65 119 LEU A O 1
ATOM 615 N N . LEU A 1 120 ? 6.536 -27.285 42.606 1.00 37.76 120 LEU A N 1
ATOM 616 C CA . LEU A 1 120 ? 6.674 -26.450 41.414 1.00 36.23 120 LEU A CA 1
ATOM 617 C C . LEU A 1 120 ? 5.444 -25.606 41.146 1.00 33.42 120 LEU A C 1
ATOM 618 O O . LEU A 1 120 ? 5.551 -24.406 40.943 1.00 32.85 120 LEU A O 1
ATOM 623 N N . PRO A 1 121 ? 4.261 -26.225 41.131 1.00 31.43 121 PRO A N 1
ATOM 624 C CA . PRO A 1 121 ? 3.130 -25.319 40.950 1.00 30.27 121 PRO A CA 1
ATOM 625 C C . PRO A 1 121 ? 2.978 -24.340 42.122 1.00 29.88 121 PRO A C 1
ATOM 626 O O . PRO A 1 121 ? 2.562 -23.221 41.913 1.00 28.45 121 PRO A O 1
ATOM 630 N N . SER A 1 122 ? 3.345 -24.738 43.334 1.00 30.25 122 SER A N 1
ATOM 631 C CA . SER A 1 122 ? 3.242 -23.794 44.457 1.00 32.22 122 SER A CA 1
ATOM 632 C C . SER A 1 122 ? 4.177 -22.584 44.227 1.00 31.35 122 SER A C 1
ATOM 633 O O . SER A 1 122 ? 3.876 -21.489 44.623 1.00 30.62 122 SER A O 1
ATOM 636 N N . LEU A 1 123 ? 5.304 -22.800 43.545 1.00 32.09 123 LEU A N 1
ATOM 637 C CA . LEU A 1 123 ? 6.221 -21.712 43.215 1.00 31.96 123 LEU A CA 1
ATOM 638 C C . LEU A 1 123 ? 5.622 -20.761 42.205 1.00 31.72 123 LEU A C 1
ATOM 639 O O . LEU A 1 123 ? 5.794 -19.548 42.321 1.00 32.51 123 LEU A O 1
ATOM 644 N N . PHE A 1 124 ? 4.950 -21.282 41.178 1.00 30.31 124 PHE A N 1
ATOM 645 C CA . PHE A 1 124 ? 4.283 -20.378 40.264 1.00 30.51 124 PHE A CA 1
ATOM 646 C C . PHE A 1 124 ? 3.127 -19.651 40.959 1.00 31.91 124 PHE A C 1
ATOM 647 O O . PHE A 1 124 ? 2.874 -18.490 40.678 1.00 31.37 124 PHE A O 1
ATOM 655 N N . LYS A 1 125 ? 2.415 -20.323 41.865 1.00 33.29 125 LYS A N 1
ATOM 656 C CA . LYS A 1 125 ? 1.365 -19.646 42.597 1.00 34.94 125 LYS A CA 1
ATOM 657 C C . LYS A 1 125 ? 1.942 -18.482 43.409 1.00 36.75 125 LYS A C 1
ATOM 658 O O . LYS A 1 125 ? 1.418 -17.359 43.355 1.00 37.06 125 LYS A O 1
ATOM 664 N N . GLY A 1 126 ? 2.997 -18.751 44.183 1.00 37.86 126 GLY A N 1
ATOM 665 C CA . GLY A 1 126 ? 3.616 -17.721 45.019 1.00 39.04 126 GLY A CA 1
ATOM 666 C C . GLY A 1 126 ? 4.118 -16.582 44.146 1.00 40.15 126 GLY A C 1
ATOM 667 O O . GLY A 1 126 ? 3.961 -15.397 44.473 1.00 40.39 126 GLY A O 1
ATOM 668 N N . LEU A 1 127 ? 4.704 -16.942 43.009 1.00 40.09 127 LEU A N 1
ATOM 669 C CA . LEU A 1 127 ? 5.211 -15.954 42.100 1.00 40.87 127 LEU A CA 1
ATOM 670 C C . LEU A 1 127 ? 4.068 -15.135 41.478 1.00 41.66 127 LEU A C 1
ATOM 671 O O . LEU A 1 127 ? 4.164 -13.911 41.384 1.00 42.38 127 LEU A O 1
ATOM 676 N N . ARG A 1 128 ? 2.985 -15.783 41.089 1.00 42.27 128 ARG A N 1
ATOM 677 C CA . ARG A 1 128 ? 1.809 -15.061 40.610 1.00 44.10 128 ARG A CA 1
ATOM 678 C C . ARG A 1 128 ? 1.251 -14.070 41.650 1.00 47.36 128 ARG A C 1
ATOM 679 O O . ARG A 1 128 ? 0.899 -12.954 41.286 1.00 48.31 128 ARG A O 1
ATOM 687 N N . GLU A 1 129 ? 1.176 -14.449 42.931 1.00 49.80 129 GLU A N 1
ATOM 688 C CA . GLU A 1 129 ? 0.578 -13.558 43.964 1.00 52.66 129 GLU A CA 1
ATOM 689 C C . GLU A 1 129 ? 1.437 -12.329 44.238 1.00 54.18 129 GLU A C 1
ATOM 690 O O . GLU A 1 129 ? 0.914 -11.249 44.484 1.00 54.80 129 GLU A O 1
ATOM 696 N N . THR A 1 130 ? 2.756 -12.490 44.196 1.00 55.50 130 THR A N 1
ATOM 697 C CA . THR A 1 130 ? 3.653 -11.334 44.333 1.00 57.09 130 THR A CA 1
ATOM 698 C C . THR A 1 130 ? 3.626 -10.445 43.070 1.00 56.99 130 THR A C 1
ATOM 699 O O . THR A 1 130 ? 3.428 -9.246 43.153 1.00 57.92 130 THR A O 1
ATOM 703 N N . LEU A 1 131 ? 3.795 -11.021 41.893 1.00 57.21 131 LEU A N 1
ATOM 704 C CA . LEU A 1 131 ? 3.722 -10.206 40.675 1.00 57.62 131 LEU A CA 1
ATOM 705 C C . LEU A 1 131 ? 2.359 -9.481 40.541 1.00 59.19 131 LEU A C 1
ATOM 706 O O . LEU A 1 131 ? 2.308 -8.355 40.052 1.00 59.85 131 LEU A O 1
ATOM 711 N N . SER A 1 132 ? 1.268 -10.106 40.999 1.00 59.97 132 SER A N 1
ATOM 712 C CA . SER A 1 132 ? -0.064 -9.465 40.963 1.00 61.07 132 SER A CA 1
ATOM 713 C C . SER A 1 132 ? -0.198 -8.263 41.900 1.00 63.09 132 SER A C 1
ATOM 714 O O . SER A 1 132 ? -1.045 -7.398 41.659 1.00 64.52 132 SER A O 1
ATOM 717 N N . ARG A 1 133 ? 0.621 -8.216 42.953 1.00 63.72 133 ARG A N 1
ATOM 718 C CA . ARG A 1 133 ? 0.610 -7.127 43.925 1.00 65.46 133 ARG A CA 1
ATOM 719 C C . ARG A 1 133 ? 1.288 -5.846 43.452 1.00 65.42 133 ARG A C 1
ATOM 720 O O . ARG A 1 133 ? 0.880 -4.761 43.853 1.00 66.67 133 ARG A O 1
ATOM 728 N N . ASN A 1 134 ? 2.350 -5.956 42.656 1.00 63.98 134 ASN A N 1
ATOM 729 C CA . ASN A 1 134 ? 2.992 -4.756 42.113 1.00 63.76 134 ASN A CA 1
ATOM 730 C C . ASN A 1 134 ? 2.098 -4.249 40.993 1.00 62.41 134 ASN A C 1
ATOM 731 O O . ASN A 1 134 ? 2.060 -4.817 39.895 1.00 60.80 134 ASN A O 1
ATOM 736 N N . LEU A 1 135 ? 1.350 -3.193 41.297 1.00 62.40 135 LEU A N 1
ATOM 737 C CA . LEU A 1 135 ? 0.342 -2.678 40.380 1.00 61.44 135 LEU A CA 1
ATOM 738 C C . LEU A 1 135 ? 1.014 -1.955 39.205 1.00 59.41 135 LEU A C 1
ATOM 739 O O . LEU A 1 135 ? 0.578 -2.100 38.055 1.00 59.52 135 LEU A O 1
ATOM 744 N N . GLU A 1 136 ? 2.108 -1.250 39.493 1.00 57.05 136 GLU A N 1
ATOM 745 C CA . GLU A 1 136 ? 2.963 -0.636 38.458 1.00 54.79 136 GLU A CA 1
ATOM 746 C C . GLU A 1 136 ? 3.608 -1.604 37.420 1.00 50.57 136 GLU A C 1
ATOM 747 O O . GLU A 1 136 ? 3.986 -1.176 36.334 1.00 49.45 136 GLU A O 1
ATOM 753 N N . LEU A 1 137 ? 3.718 -2.893 37.745 1.00 47.10 137 LEU A N 1
ATOM 754 C CA . LEU A 1 137 ? 4.298 -3.905 36.807 1.00 43.67 137 LEU A CA 1
ATOM 755 C C . LEU A 1 137 ? 3.470 -4.097 35.534 1.00 41.65 137 LEU A C 1
ATOM 756 O O . LEU A 1 137 ? 4.028 -4.172 34.428 1.00 41.20 137 LEU A O 1
ATOM 761 N N . GLY A 1 138 ? 2.147 -4.158 35.687 1.00 39.97 138 GLY A N 1
ATOM 762 C CA . GLY A 1 138 ? 1.241 -4.366 34.553 1.00 38.28 138 GLY A CA 1
ATOM 763 C C . GLY A 1 138 ? 1.319 -5.776 33.978 1.00 36.04 138 GLY A C 1
ATOM 764 O O . GLY A 1 138 ? 1.305 -5.974 32.777 1.00 34.08 138 GLY A O 1
ATOM 765 N N . LEU A 1 139 ? 1.394 -6.768 34.844 1.00 35.89 139 LEU A N 1
ATOM 766 C CA . LEU A 1 139 ? 1.513 -8.155 34.412 1.00 34.86 139 LEU A CA 1
ATOM 767 C C . LEU A 1 139 ? 0.355 -8.885 35.028 1.00 35.27 139 LEU A C 1
ATOM 768 O O . LEU A 1 139 ? 0.198 -8.897 36.258 1.00 35.57 139 LEU A O 1
ATOM 773 N N . THR A 1 140 ? -0.483 -9.483 34.178 1.00 35.00 140 THR A N 1
ATOM 774 C CA . THR A 1 140 ? -1.537 -10.355 34.667 1.00 35.01 140 THR A CA 1
ATOM 775 C C . THR A 1 140 ? -1.406 -11.705 33.938 1.00 34.10 140 THR A C 1
ATOM 776 O O . THR A 1 140 ? -0.721 -11.826 32.886 1.00 32.15 140 THR A O 1
ATOM 780 N N . GLN A 1 141 ? -1.996 -12.724 34.551 1.00 32.92 141 GLN A N 1
ATOM 781 C CA . GLN A 1 141 ? -1.975 -14.047 34.017 1.00 33.32 141 GLN A CA 1
ATOM 782 C C . GLN A 1 141 ? -3.215 -14.812 34.447 1.00 32.86 141 GLN A C 1
ATOM 783 O O . GLN A 1 141 ? -3.918 -14.459 35.411 1.00 33.06 141 GLN A O 1
ATOM 789 N N . GLY A 1 142 ? -3.505 -15.862 33.708 1.00 31.04 142 GLY A N 1
ATOM 790 C CA . GLY A 1 142 ? -4.640 -16.656 34.051 1.00 31.20 142 GLY A CA 1
ATOM 791 C C . GLY A 1 142 ? -4.673 -17.932 33.274 1.00 30.14 142 GLY A C 1
ATOM 792 O O . GLY A 1 142 ? -3.767 -18.248 32.501 1.00 29.41 142 GLY A O 1
ATOM 793 N N . SER A 1 143 ? -5.765 -18.644 33.449 1.00 30.20 143 SER A N 1
ATOM 794 C CA . SER A 1 143 ? -5.770 -20.035 33.062 1.00 29.35 143 SER A CA 1
ATOM 795 C C . SER A 1 143 ? -7.195 -20.492 32.859 1.00 28.29 143 SER A C 1
ATOM 796 O O . SER A 1 143 ? -8.067 -20.148 33.641 1.00 25.71 143 SER A O 1
ATOM 799 N N . PHE A 1 144 ? -7.423 -21.219 31.771 1.00 27.94 144 PHE A N 1
ATOM 800 C CA . PHE A 1 144 ? -8.683 -21.843 31.464 1.00 28.11 144 PHE A CA 1
ATOM 801 C C . PHE A 1 144 ? -8.498 -23.339 31.245 1.00 27.01 144 PHE A C 1
ATOM 802 O O . PHE A 1 144 ? -7.480 -23.786 30.707 1.00 26.05 144 PHE A O 1
ATOM 810 N N . ALA A 1 145 ? -9.510 -24.098 31.628 1.00 26.36 145 ALA A N 1
ATOM 811 C CA . ALA A 1 145 ? -9.646 -25.499 31.285 1.00 26.46 145 ALA A CA 1
ATOM 812 C C . ALA A 1 145 ? -10.957 -25.660 30.536 1.00 27.96 145 ALA A C 1
ATOM 813 O O . ALA A 1 145 ? -12.043 -25.510 31.127 1.00 29.63 145 ALA A O 1
ATOM 815 N N . PHE A 1 146 ? -10.870 -25.875 29.231 1.00 26.91 146 PHE A N 1
ATOM 816 C CA . PHE A 1 146 ? -12.034 -26.181 28.427 1.00 28.19 146 PHE A CA 1
ATOM 817 C C . PHE A 1 146 ? -12.223 -27.687 28.347 1.00 28.14 146 PHE A C 1
ATOM 818 O O . PHE A 1 146 ? -11.358 -28.428 27.861 1.00 28.20 146 PHE A O 1
ATOM 826 N N . ILE A 1 147 ? -13.340 -28.146 28.885 1.00 28.51 147 ILE A N 1
ATOM 827 C CA . ILE A 1 147 ? -13.554 -29.543 29.150 1.00 28.39 147 ILE A CA 1
ATOM 828 C C . ILE A 1 147 ? -14.725 -30.058 28.350 1.00 29.45 147 ILE A C 1
ATOM 829 O O . ILE A 1 147 ? -15.823 -29.465 28.368 1.00 29.83 147 ILE A O 1
ATOM 834 N N . HIS A 1 148 ? -14.521 -31.177 27.651 1.00 29.05 148 HIS A N 1
ATOM 835 C CA . HIS A 1 148 ? -15.619 -31.754 26.882 1.00 29.41 148 HIS A CA 1
ATOM 836 C C . HIS A 1 148 ? -16.759 -32.195 27.812 1.00 29.44 148 HIS A C 1
ATOM 837 O O . HIS A 1 148 ? -16.537 -32.789 28.880 1.00 27.44 148 HIS A O 1
ATOM 844 N N . LYS A 1 149 ? -17.982 -31.930 27.399 1.00 30.94 149 LYS A N 1
ATOM 845 C CA . LYS A 1 149 ? -19.135 -32.017 28.330 1.00 32.53 149 LYS A CA 1
ATOM 846 C C . LYS A 1 149 ? -19.384 -33.388 28.932 1.00 33.95 149 LYS A C 1
ATOM 847 O O . LYS A 1 149 ? -20.051 -33.483 29.958 1.00 34.38 149 LYS A O 1
ATOM 853 N N . ASP A 1 150 ? -18.871 -34.430 28.270 1.00 35.33 150 ASP A N 1
ATOM 854 C CA . ASP A 1 150 ? -19.058 -35.830 28.645 1.00 37.62 150 ASP A CA 1
ATOM 855 C C . ASP A 1 150 ? -17.797 -36.378 29.279 1.00 35.64 150 ASP A C 1
ATOM 856 O O . ASP A 1 150 ? -17.713 -37.565 29.572 1.00 35.82 150 ASP A O 1
ATOM 861 N N . PHE A 1 151 ? -16.772 -35.567 29.404 1.00 34.45 151 PHE A N 1
ATOM 862 C CA . PHE A 1 151 ? -15.519 -36.093 29.885 1.00 33.75 151 PHE A CA 1
ATOM 863 C C . PHE A 1 151 ? -15.401 -35.852 31.390 1.00 33.09 151 PHE A C 1
ATOM 864 O O . PHE A 1 151 ? -15.269 -34.714 31.803 1.00 31.87 151 PHE A O 1
ATOM 872 N N . ASP A 1 152 ? -15.408 -36.930 32.179 1.00 32.94 152 ASP A N 1
ATOM 873 C CA . ASP A 1 152 ? -15.387 -36.865 33.637 1.00 32.89 152 ASP A CA 1
ATOM 874 C C . ASP A 1 152 ? -13.938 -36.655 34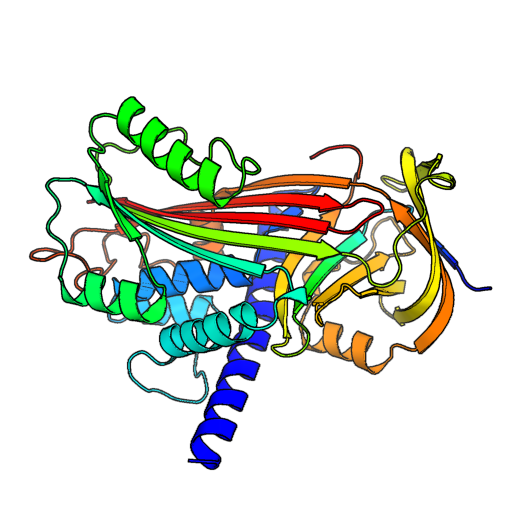.093 1.00 32.29 152 ASP A C 1
ATOM 875 O O . ASP A 1 152 ? -13.048 -37.405 33.720 1.00 33.10 152 ASP A O 1
ATOM 880 N N . VAL A 1 153 ? -13.698 -35.616 34.878 1.00 31.89 153 VAL A N 1
ATOM 881 C CA . VAL A 1 153 ? -12.348 -35.259 35.299 1.00 30.94 153 VAL A CA 1
ATOM 882 C C . VAL A 1 153 ? -12.247 -35.457 36.791 1.00 30.57 153 VAL A C 1
ATOM 883 O O . VAL A 1 153 ? -13.239 -35.264 37.504 1.00 31.00 153 VAL A O 1
ATOM 887 N N . LYS A 1 154 ? -11.072 -35.853 37.274 1.00 30.13 154 LYS A N 1
ATOM 888 C CA . LYS A 1 154 ? -10.862 -36.024 38.712 1.00 30.99 154 LYS A CA 1
ATOM 889 C C . LYS A 1 154 ? -11.003 -34.700 39.433 1.00 29.93 154 LYS A C 1
ATOM 890 O O . LYS A 1 154 ? -10.424 -33.715 39.012 1.00 27.96 154 LYS A O 1
ATOM 896 N N . GLU A 1 155 ? -11.773 -34.676 40.525 1.00 30.73 155 GLU A N 1
ATOM 897 C CA . GLU A 1 155 ? -11.993 -33.432 41.231 1.00 31.03 155 GLU A CA 1
ATOM 898 C C . GLU A 1 155 ? -10.694 -32.918 41.801 1.00 30.74 155 GLU A C 1
ATOM 899 O O . GLU A 1 155 ? -10.519 -31.689 41.930 1.00 29.87 155 GLU A O 1
ATOM 905 N N . THR A 1 156 ? -9.794 -33.843 42.150 1.00 29.98 156 THR A N 1
ATOM 906 C CA . THR A 1 156 ? -8.495 -33.471 42.697 1.00 30.94 156 THR A CA 1
ATOM 907 C C . THR A 1 156 ? -7.728 -32.617 41.663 1.00 30.35 156 THR A C 1
ATOM 908 O O . THR A 1 156 ? -7.079 -31.636 42.031 1.00 30.22 156 THR A O 1
ATOM 912 N N . PHE A 1 157 ? -7.853 -32.957 40.375 1.00 28.77 157 PHE A N 1
ATOM 913 C CA . PHE A 1 157 ? -7.322 -32.112 39.338 1.00 28.17 157 PHE A CA 1
ATOM 914 C C . PHE A 1 157 ? -7.919 -30.712 39.353 1.00 27.51 157 PHE A C 1
ATOM 915 O O . PHE A 1 157 ? -7.195 -29.767 39.272 1.00 26.33 157 PHE A O 1
ATOM 923 N N . PHE A 1 158 ? -9.240 -30.585 39.395 1.00 28.56 158 PHE A N 1
ATOM 924 C CA . PHE A 1 158 ? -9.852 -29.279 39.494 1.00 29.03 158 PHE A CA 1
ATOM 925 C C . PHE A 1 158 ? -9.415 -28.514 40.728 1.00 28.29 158 PHE A C 1
ATOM 926 O O . PHE A 1 158 ? -9.292 -27.295 40.697 1.00 29.48 158 PHE A O 1
ATOM 934 N N . ASN A 1 159 ? -9.287 -29.227 41.831 1.00 28.27 159 ASN A N 1
ATOM 935 C CA . ASN A 1 159 ? -8.938 -28.643 43.098 1.00 28.33 159 ASN A CA 1
ATOM 936 C C . ASN A 1 159 ? -7.556 -28.057 43.003 1.00 27.46 159 ASN A C 1
ATOM 937 O O . ASN A 1 159 ? -7.362 -26.881 43.307 1.00 25.60 159 ASN A O 1
ATOM 942 N N . LEU A 1 160 ? -6.597 -28.843 42.510 1.00 28.11 160 LEU A N 1
ATOM 943 C CA . LEU A 1 160 ? -5.190 -28.345 42.446 1.00 27.89 160 LEU A CA 1
ATOM 944 C C . LEU A 1 160 ? -4.965 -27.227 41.426 1.00 27.53 160 LEU A C 1
ATOM 945 O O . LEU A 1 160 ? -4.227 -26.256 41.668 1.00 27.39 160 LEU A O 1
ATOM 950 N N . SER A 1 161 ? -5.630 -27.339 40.297 1.00 27.66 161 SER A N 1
ATOM 951 C CA . SER A 1 161 ? -5.542 -26.335 39.262 1.00 28.37 161 SER A CA 1
ATOM 952 C C . SER A 1 161 ? -6.063 -24.990 39.700 1.00 28.45 161 SER A C 1
ATOM 953 O O . SER A 1 161 ? -5.450 -23.976 39.420 1.00 27.43 161 SER A O 1
ATOM 956 N N . LYS A 1 162 ? -7.241 -25.015 40.321 1.00 29.61 162 LYS A N 1
ATOM 957 C CA . LYS A 1 162 ? -7.779 -23.843 40.972 1.00 29.91 162 LYS A CA 1
ATOM 958 C C . LYS A 1 162 ? -6.812 -23.364 42.057 1.00 29.11 162 LYS A C 1
ATOM 959 O O . LYS A 1 162 ? -6.485 -22.218 42.085 1.00 27.94 162 LYS A O 1
ATOM 965 N N . ARG A 1 163 ? -6.376 -24.234 42.952 1.00 29.35 163 ARG A N 1
ATOM 966 C CA . ARG A 1 163 ? -5.441 -23.784 44.005 1.00 30.24 163 ARG A CA 1
ATOM 967 C C . ARG A 1 163 ? -4.224 -23.048 43.435 1.00 29.50 163 ARG A C 1
ATOM 968 O O . ARG A 1 163 ? -3.881 -21.995 43.893 1.00 30.00 163 ARG A O 1
ATOM 976 N N . TYR A 1 164 ? -3.550 -23.628 42.451 1.00 29.59 164 TYR A N 1
ATOM 977 C CA . TYR A 1 164 ? -2.261 -23.100 42.018 1.00 29.04 164 TYR A CA 1
ATOM 978 C C . TYR A 1 164 ? -2.355 -22.090 40.886 1.00 29.92 164 TYR A C 1
ATOM 979 O O . TYR A 1 164 ? -1.578 -21.140 40.854 1.00 31.38 164 TYR A O 1
ATOM 988 N N . PHE A 1 165 ? -3.283 -22.284 39.958 1.00 29.91 165 PHE A N 1
ATOM 989 C CA . PHE A 1 165 ? -3.335 -21.464 38.761 1.00 30.72 165 PHE A CA 1
ATOM 990 C C . PHE A 1 165 ? -4.659 -20.709 38.638 1.00 32.46 165 PHE A C 1
ATOM 991 O O . PHE A 1 165 ? -4.871 -19.999 37.671 1.00 33.48 165 PHE A O 1
ATOM 999 N N . ASP A 1 166 ? -5.525 -20.825 39.638 1.00 33.48 166 ASP A N 1
ATOM 1000 C CA . ASP A 1 166 ? -6.827 -20.171 39.599 1.00 34.53 166 ASP A CA 1
ATOM 1001 C C . ASP A 1 166 ? -7.531 -20.440 38.282 1.00 32.70 166 ASP A C 1
ATOM 1002 O O . ASP A 1 166 ? -8.101 -19.545 37.707 1.00 32.01 166 ASP A O 1
ATOM 1007 N N . THR A 1 167 ? -7.473 -21.692 37.825 1.00 31.75 167 THR A N 1
ATOM 1008 C CA . THR A 1 167 ? -8.021 -22.093 36.548 1.00 30.91 167 THR A CA 1
ATOM 1009 C C . THR A 1 167 ? -9.528 -22.019 36.553 1.00 32.65 167 THR A C 1
ATOM 1010 O O . THR A 1 167 ? -10.150 -22.517 37.473 1.00 32.30 167 THR A O 1
ATOM 1014 N N . GLU A 1 168 ? -10.087 -21.402 35.512 1.00 33.59 168 GLU A N 1
ATOM 1015 C CA . GLU A 1 168 ? -11.504 -21.320 35.278 1.00 35.38 168 GLU A CA 1
ATOM 1016 C C . GLU A 1 168 ? -11.976 -22.445 34.336 1.00 35.87 168 GLU A C 1
ATOM 1017 O O . GLU A 1 168 ? -11.529 -22.528 33.185 1.00 34.04 168 GLU A O 1
ATOM 1023 N N . CYS A 1 169 ? -12.904 -23.271 34.821 1.00 36.93 169 CYS A N 1
ATOM 1024 C CA . CYS A 1 169 ? -13.365 -24.441 34.090 1.00 38.02 169 CYS A CA 1
ATOM 1025 C C . CYS A 1 169 ? -14.564 -24.082 33.297 1.00 37.43 169 CYS A C 1
ATOM 1026 O O . CYS A 1 169 ? -15.498 -23.545 33.860 1.00 39.52 169 CYS A O 1
ATOM 1029 N N . VAL A 1 170 ? -14.540 -24.394 32.000 1.00 35.86 170 VAL A N 1
ATOM 1030 C CA . VAL A 1 170 ? -15.644 -24.106 31.088 1.00 35.49 170 VAL A CA 1
ATOM 1031 C C . VAL A 1 170 ? -15.982 -25.362 30.284 1.00 35.65 170 VAL A C 1
ATOM 1032 O O . VAL A 1 170 ? -15.174 -25.794 29.435 1.00 35.04 170 VAL A O 1
ATOM 1036 N N . PRO A 1 171 ? -17.127 -26.000 30.594 1.00 36.09 171 PRO A N 1
ATOM 1037 C CA . PRO A 1 171 ? -17.577 -27.140 29.792 1.00 36.92 171 PRO A CA 1
ATOM 1038 C C . PRO A 1 171 ? -17.963 -26.673 28.392 1.00 37.94 171 PRO A C 1
ATOM 1039 O O . PRO A 1 171 ? -18.328 -25.517 28.208 1.00 38.46 171 PRO A O 1
ATOM 1043 N N . MET A 1 172 ? -17.856 -27.575 27.431 1.00 38.41 172 MET A N 1
ATOM 1044 C CA . MET A 1 172 ? -17.588 -27.220 26.049 1.00 40.01 172 MET A CA 1
ATOM 1045 C C . MET A 1 172 ? -17.964 -28.521 25.295 1.00 40.25 172 MET A C 1
ATOM 1046 O O . MET A 1 172 ? -17.691 -29.616 25.778 1.00 39.82 172 MET A O 1
ATOM 1051 N N . ASN A 1 173 ? -18.651 -28.388 24.168 1.00 40.36 173 ASN A N 1
ATOM 1052 C CA . ASN A 1 173 ? -18.886 -29.498 23.262 1.00 41.27 173 ASN A CA 1
ATOM 1053 C C . ASN A 1 173 ? -17.898 -29.442 22.088 1.00 40.87 173 ASN A C 1
ATOM 1054 O O . ASN A 1 173 ? -18.118 -28.702 21.116 1.00 42.04 173 ASN A O 1
ATOM 1059 N N . PHE A 1 174 ? -16.845 -30.249 22.171 1.00 40.33 174 PHE A N 1
ATOM 1060 C CA . PHE A 1 174 ? -15.811 -30.306 21.144 1.00 40.82 174 PHE A CA 1
ATOM 1061 C C . PHE A 1 174 ? -16.206 -31.074 19.842 1.00 43.63 174 PHE A C 1
ATOM 1062 O O . PHE A 1 174 ? -15.425 -31.064 18.887 1.00 44.22 174 PHE A O 1
ATOM 1070 N N . ARG A 1 175 ? -17.369 -31.746 19.817 1.00 45.26 175 ARG A N 1
ATOM 1071 C CA . ARG A 1 175 ? -17.909 -32.370 18.582 1.00 47.91 175 ARG A CA 1
ATOM 1072 C C . ARG A 1 175 ? -18.727 -31.378 17.738 1.00 49.21 175 ARG A C 1
ATOM 1073 O O . ARG A 1 175 ? -19.200 -31.706 16.657 1.00 50.42 175 ARG A O 1
ATOM 1081 N N . ASN A 1 176 ? -18.890 -30.166 18.253 1.00 49.12 176 ASN A N 1
ATOM 1082 C CA . ASN A 1 176 ? -19.448 -29.076 17.504 1.00 49.85 176 ASN A CA 1
ATOM 1083 C C . ASN A 1 176 ? -18.304 -28.077 17.315 1.00 49.04 176 ASN A C 1
ATOM 1084 O O . ASN A 1 176 ? -18.116 -27.166 18.122 1.00 48.17 176 ASN A O 1
ATOM 1089 N N . ALA A 1 177 ? -17.540 -28.278 16.238 1.00 49.22 177 ALA A N 1
ATOM 1090 C CA . ALA A 1 177 ? -16.299 -27.553 15.987 1.00 48.43 177 ALA A CA 1
ATOM 1091 C C . ALA A 1 177 ? -16.431 -26.013 16.020 1.00 48.24 177 ALA A C 1
ATOM 1092 O O . ALA A 1 177 ? -15.627 -25.306 16.666 1.00 46.37 177 ALA A O 1
ATOM 1094 N N . SER A 1 178 ? -17.449 -25.504 15.339 1.00 49.03 178 SER A N 1
ATOM 1095 C CA . SER A 1 178 ? -17.564 -24.067 15.118 1.00 48.99 178 SER A CA 1
ATOM 1096 C C . SER A 1 178 ? -18.065 -23.373 16.375 1.00 48.17 178 SER A C 1
ATOM 1097 O O . SER A 1 178 ? -17.607 -22.287 16.713 1.00 48.44 178 SER A O 1
ATOM 1100 N N . GLN A 1 179 ? -19.013 -23.997 17.062 1.00 48.24 179 GLN A N 1
ATOM 1101 C CA . GLN A 1 179 ? -19.428 -23.530 18.387 1.00 47.10 179 GLN A CA 1
ATOM 1102 C C . GLN A 1 179 ? -18.240 -23.549 19.373 1.00 44.50 179 GLN A C 1
ATOM 1103 O O . GLN A 1 179 ? -17.942 -22.534 20.024 1.00 43.05 179 GLN A O 1
ATOM 1109 N N . ALA A 1 180 ? -17.538 -24.676 19.455 1.00 42.91 180 ALA A N 1
ATOM 1110 C CA . ALA A 1 180 ? -16.390 -24.768 20.381 1.00 41.19 180 ALA A CA 1
ATOM 1111 C C . ALA A 1 180 ? -15.322 -23.689 20.095 1.00 40.62 180 ALA A C 1
ATOM 1112 O O . ALA A 1 180 ? -14.802 -23.039 21.025 1.00 39.50 180 ALA A O 1
ATOM 1114 N N . LYS A 1 181 ? -15.008 -23.506 18.817 1.00 41.49 181 LYS A N 1
ATOM 1115 C CA . LYS A 1 181 ? -14.039 -22.489 18.351 1.00 42.24 181 LYS A CA 1
ATOM 1116 C C . LYS A 1 181 ? -14.451 -21.082 18.790 1.00 42.79 181 LYS A C 1
ATOM 1117 O O . LYS A 1 181 ? -13.647 -20.362 19.372 1.00 41.69 181 LYS A O 1
ATOM 1123 N N . ARG A 1 182 ? -15.708 -20.718 18.525 1.00 44.60 182 ARG A N 1
ATOM 1124 C CA . ARG A 1 182 ? -16.231 -19.388 18.851 1.00 45.97 182 ARG A CA 1
ATOM 1125 C C . ARG A 1 182 ? -16.208 -19.088 20.353 1.00 44.91 182 ARG A C 1
ATOM 1126 O O . ARG A 1 182 ? -15.814 -17.993 20.764 1.00 45.25 182 ARG A O 1
ATOM 1134 N N . LEU A 1 183 ? -16.631 -20.050 21.167 1.00 44.55 183 LEU A N 1
ATOM 1135 C CA . LEU A 1 183 ? -16.693 -19.856 22.628 1.00 43.84 183 LEU A CA 1
ATOM 1136 C C . LEU A 1 183 ? -15.300 -19.682 23.213 1.00 40.92 183 LEU A C 1
ATOM 1137 O O . LEU A 1 183 ? -15.058 -18.779 23.993 1.00 40.10 183 LEU A O 1
ATOM 1142 N N . MET A 1 184 ? -14.384 -20.557 22.838 1.00 39.49 184 MET A N 1
ATOM 1143 C CA . MET A 1 184 ? -13.024 -20.469 23.354 1.00 36.93 184 MET A CA 1
ATOM 1144 C C . MET A 1 184 ? -12.361 -19.168 22.914 1.00 36.74 184 MET A C 1
ATOM 1145 O O . MET A 1 184 ? -11.691 -18.509 23.714 1.00 36.23 184 MET A O 1
ATOM 1150 N N . ASN A 1 185 ? -12.534 -18.814 21.646 1.00 37.13 185 ASN A N 1
ATOM 1151 C CA . ASN A 1 185 ? -11.938 -17.607 21.084 1.00 37.28 185 ASN A CA 1
ATOM 1152 C C . ASN A 1 185 ? -12.482 -16.348 21.764 1.00 38.35 185 ASN A C 1
ATOM 1153 O O . ASN A 1 185 ? -11.716 -15.463 22.057 1.00 38.44 185 ASN A O 1
ATOM 1158 N N . HIS A 1 186 ? -13.787 -16.291 22.036 1.00 39.94 186 HIS A N 1
ATOM 1159 C CA . HIS A 1 186 ? -14.374 -15.213 22.832 1.00 41.49 186 HIS A CA 1
ATOM 1160 C C . HIS A 1 186 ? -13.697 -15.100 24.209 1.00 40.33 186 HIS A C 1
ATOM 1161 O O . HIS A 1 186 ? -13.282 -14.027 24.647 1.00 40.10 186 HIS A O 1
ATOM 1168 N N . TYR A 1 187 ? -13.580 -16.210 24.907 1.00 39.26 187 TYR A N 1
ATOM 1169 C CA . TYR A 1 187 ? -12.943 -16.162 26.217 1.00 38.78 187 TYR A CA 1
ATOM 1170 C C . TYR A 1 187 ? -11.502 -15.606 26.139 1.00 38.30 187 TYR A C 1
ATOM 1171 O O . TYR A 1 187 ? -11.111 -14.734 26.933 1.00 38.41 187 TYR A O 1
ATOM 1180 N N . ILE A 1 188 ? -10.718 -16.118 25.195 1.00 37.87 188 ILE A N 1
ATOM 1181 C CA . ILE A 1 188 ? -9.319 -15.704 25.049 1.00 37.85 188 ILE A CA 1
ATOM 1182 C C . ILE A 1 188 ? -9.209 -14.268 24.526 1.00 38.61 188 ILE A C 1
ATOM 1183 O O . ILE A 1 188 ? -8.378 -13.506 24.999 1.00 37.82 188 ILE A O 1
ATOM 1188 N N . ASN A 1 189 ? -10.039 -13.926 23.536 1.00 40.69 189 ASN A N 1
ATOM 1189 C CA . ASN A 1 189 ? -10.203 -12.549 23.088 1.00 42.37 189 ASN A CA 1
ATOM 1190 C C . ASN A 1 189 ? -10.449 -11.578 24.243 1.00 43.78 189 ASN A C 1
ATOM 1191 O O . ASN A 1 189 ? -9.802 -10.544 24.319 1.00 44.58 189 ASN A O 1
ATOM 1196 N N . LYS A 1 190 ? -11.388 -11.902 25.127 1.00 44.58 190 LYS A N 1
ATOM 1197 C CA . LYS A 1 190 ? -11.679 -11.034 26.258 1.00 46.32 190 LYS A CA 1
ATOM 1198 C C . LYS A 1 190 ? -10.426 -10.869 27.149 1.00 45.98 190 LYS A C 1
ATOM 1199 O O . LYS A 1 190 ? -10.012 -9.747 27.448 1.00 46.00 190 LYS A O 1
ATOM 1205 N N . GLU A 1 191 ? -9.797 -11.971 27.545 1.00 45.41 191 GLU A N 1
ATOM 1206 C CA . GLU A 1 191 ? -8.701 -11.884 28.524 1.00 45.02 191 GLU A CA 1
ATOM 1207 C C . GLU A 1 191 ? -7.388 -11.361 27.936 1.00 44.22 191 GLU A C 1
ATOM 1208 O O . GLU A 1 191 ? -6.474 -11.010 28.681 1.00 44.59 191 GLU A O 1
ATOM 1214 N N . THR A 1 192 ? -7.265 -11.339 26.613 1.00 44.21 192 THR A N 1
ATOM 1215 C CA . THR A 1 192 ? -6.099 -10.734 25.965 1.00 43.21 192 THR A CA 1
ATOM 1216 C C . THR A 1 192 ? -6.432 -9.306 25.492 1.00 44.84 192 THR A C 1
ATOM 1217 O O . THR A 1 192 ? -5.610 -8.650 24.816 1.00 44.40 192 THR A O 1
ATOM 1221 N N . ARG A 1 193 ? -7.640 -8.849 25.843 1.00 45.63 193 ARG A N 1
ATOM 1222 C CA . ARG A 1 193 ? -8.141 -7.522 25.527 1.00 47.59 193 ARG A CA 1
ATOM 1223 C C . ARG A 1 193 ? -8.103 -7.315 24.025 1.00 47.31 193 ARG A C 1
ATOM 1224 O O . ARG A 1 193 ? -7.770 -6.225 23.548 1.00 47.71 193 ARG A O 1
ATOM 1232 N N . GLY A 1 194 ? -8.441 -8.369 23.284 1.00 45.64 194 GLY A N 1
ATOM 1233 C CA . GLY A 1 194 ? -8.523 -8.287 21.838 1.00 46.04 194 GLY A CA 1
ATOM 1234 C C . GLY A 1 194 ? -7.197 -8.404 21.094 1.00 44.64 194 GLY A C 1
ATOM 1235 O O . GLY A 1 194 ? -7.178 -8.283 19.885 1.00 45.68 194 GLY A O 1
ATOM 1236 N N . LYS A 1 195 ? -6.097 -8.654 21.795 1.00 42.75 195 LYS A N 1
ATOM 1237 C CA . LYS A 1 195 ? -4.778 -8.754 21.148 1.00 41.70 195 LYS A CA 1
ATOM 1238 C C . LYS A 1 195 ? -4.568 -10.119 20.498 1.00 40.73 195 LYS A C 1
ATOM 1239 O O . LYS A 1 195 ? -3.731 -10.261 19.612 1.00 40.33 195 LYS A O 1
ATOM 1245 N N . ILE A 1 196 ? -5.269 -11.145 20.989 1.00 40.66 196 ILE A N 1
ATOM 1246 C CA . ILE A 1 196 ? -5.303 -12.459 20.325 1.00 40.03 196 ILE A CA 1
ATOM 1247 C C . ILE A 1 196 ? -6.775 -12.816 20.072 1.00 40.91 196 ILE A C 1
ATOM 1248 O O . ILE A 1 196 ? -7.427 -13.510 20.870 1.00 41.64 196 ILE A O 1
ATOM 1253 N N . PRO A 1 197 ? -7.317 -12.320 18.960 1.00 41.81 197 PRO A N 1
ATOM 1254 C CA . PRO A 1 197 ? -8.754 -12.529 18.743 1.00 42.84 197 PRO A CA 1
ATOM 1255 C C . PRO A 1 197 ? -9.130 -13.986 18.457 1.00 43.00 197 PRO A C 1
ATOM 1256 O O . PRO A 1 197 ? -10.218 -14.411 18.873 1.00 43.35 197 PRO A O 1
ATOM 1260 N N . LYS A 1 198 ? -8.251 -14.734 17.780 1.00 42.19 198 LYS A N 1
ATOM 1261 C CA . LYS A 1 198 ? -8.554 -16.090 17.333 1.00 42.58 198 LYS A CA 1
ATOM 1262 C C . LYS A 1 198 ? -7.395 -17.060 17.560 1.00 41.47 198 LYS A C 1
ATOM 1263 O O . LYS A 1 198 ? -6.654 -17.377 16.645 1.00 41.52 198 LYS A O 1
ATOM 1269 N N . LEU A 1 199 ? -7.263 -17.550 18.791 1.00 40.70 199 LEU A N 1
ATOM 1270 C CA . LEU A 1 199 ? -6.229 -18.496 19.129 1.00 39.34 199 LEU A CA 1
ATOM 1271 C C . LEU A 1 199 ? -6.508 -19.838 18.496 1.00 40.24 199 LEU A C 1
ATOM 1272 O O . LEU A 1 199 ? -5.575 -20.594 18.211 1.00 39.26 199 LEU A O 1
ATOM 1277 N N . PHE A 1 200 ? -7.795 -20.149 18.335 1.00 41.71 200 PHE A N 1
ATOM 1278 C CA . PHE A 1 200 ? -8.237 -21.449 17.830 1.00 43.23 200 PHE A CA 1
ATOM 1279 C C . PHE A 1 200 ? -8.771 -21.356 16.428 1.00 45.25 200 PHE A C 1
ATOM 1280 O O . PHE A 1 200 ? -9.532 -20.448 16.098 1.00 46.22 200 PHE A O 1
ATOM 1288 N N . ASP A 1 201 ? -8.389 -22.320 15.609 1.00 47.61 201 ASP A N 1
ATOM 1289 C CA . ASP A 1 201 ? -9.026 -22.487 14.318 1.00 50.90 201 ASP A CA 1
ATOM 1290 C C . ASP A 1 201 ? -9.650 -23.897 14.268 1.00 52.09 201 ASP A C 1
ATOM 1291 O O . ASP A 1 201 ? -10.854 -24.053 14.551 1.00 53.25 201 ASP A O 1
ATOM 1296 N N . GLU A 1 202 ? -8.845 -24.915 13.958 1.00 52.44 202 GLU A N 1
ATOM 1297 C CA . GLU A 1 202 ? -9.343 -26.280 13.803 1.00 53.05 202 GLU A CA 1
ATOM 1298 C C . GLU A 1 202 ? -9.542 -26.914 15.181 1.00 51.36 202 GLU A C 1
ATOM 1299 O O . GLU A 1 202 ? -8.726 -26.728 16.083 1.00 49.08 202 GLU A O 1
ATOM 1305 N N . ILE A 1 203 ? -10.641 -27.669 15.305 1.00 51.35 203 ILE A N 1
ATOM 1306 C CA . ILE A 1 203 ? -11.025 -28.356 16.536 1.00 50.19 203 ILE A CA 1
ATOM 1307 C C . ILE A 1 203 ? -11.026 -29.883 16.346 1.00 49.56 203 ILE A C 1
ATOM 1308 O O . ILE A 1 203 ? -11.898 -30.407 15.683 1.00 51.49 203 ILE A O 1
ATOM 1313 N N . ASN A 1 204 ? -10.072 -30.591 16.944 1.00 47.49 204 ASN A N 1
ATOM 1314 C CA . ASN A 1 204 ? -10.083 -32.041 16.907 1.00 47.22 204 ASN A CA 1
ATOM 1315 C C . ASN A 1 204 ? -11.287 -32.594 17.702 1.00 47.18 204 ASN A C 1
ATOM 1316 O O . ASN A 1 204 ? -11.349 -32.444 18.919 1.00 45.40 204 ASN A O 1
ATOM 1321 N N . PRO A 1 205 ? -12.243 -33.243 17.010 1.00 47.57 205 PRO A N 1
ATOM 1322 C CA . PRO A 1 205 ? -13.470 -33.687 17.696 1.00 47.85 205 PRO A CA 1
ATOM 1323 C C . PRO A 1 205 ? -13.279 -34.758 18.785 1.00 46.49 205 PRO A C 1
ATOM 1324 O O . PRO A 1 205 ? -14.222 -35.041 19.532 1.00 46.14 205 PRO A O 1
ATOM 1328 N N . GLU A 1 206 ? -12.072 -35.320 18.881 1.00 45.31 206 GLU A N 1
ATOM 1329 C CA . GLU A 1 206 ? -11.716 -36.250 19.964 1.00 44.03 206 GLU A CA 1
ATOM 1330 C C . GLU A 1 206 ? -11.103 -35.577 21.179 1.00 40.66 206 GLU A C 1
ATOM 1331 O O . GLU A 1 206 ? -10.675 -36.256 22.132 1.00 39.84 206 GLU A O 1
ATOM 1337 N N . THR A 1 207 ? -11.050 -34.246 21.149 1.00 38.30 207 THR A N 1
ATOM 1338 C CA . THR A 1 207 ? -10.473 -33.438 22.243 1.00 35.18 207 THR A CA 1
ATOM 1339 C C . THR A 1 207 ? -11.305 -33.683 23.476 1.00 33.90 207 THR A C 1
ATOM 1340 O O . THR A 1 207 ? -12.523 -33.692 23.385 1.00 33.46 207 THR A O 1
ATOM 1344 N N . LYS A 1 208 ? -10.644 -33.902 24.609 1.00 32.43 208 LYS A N 1
ATOM 1345 C CA . LYS A 1 208 ? -11.329 -34.064 25.881 1.00 32.47 208 LYS A CA 1
ATOM 1346 C C . LYS A 1 208 ? -11.098 -32.867 26.797 1.00 31.26 208 LYS A C 1
ATOM 1347 O O . LYS A 1 208 ? -11.946 -32.527 27.607 1.00 31.61 208 LYS A O 1
ATOM 1353 N N . LEU A 1 209 ? -9.980 -32.186 26.620 1.00 30.37 209 LEU A N 1
ATOM 1354 C CA . LEU A 1 209 ? -9.642 -31.081 27.472 1.00 30.32 209 LEU A CA 1
ATOM 1355 C C . LEU A 1 209 ? -8.628 -30.218 26.745 1.00 29.55 209 LEU A C 1
ATOM 1356 O O . LEU A 1 209 ? -7.698 -30.740 26.086 1.00 27.94 209 LEU A O 1
ATOM 1361 N N . ILE A 1 210 ? -8.804 -28.905 26.848 1.00 28.04 210 ILE A N 1
ATOM 1362 C CA . ILE A 1 210 ? -7.790 -27.992 26.382 1.00 27.20 210 ILE A CA 1
ATOM 1363 C C . ILE A 1 210 ? -7.460 -27.092 27.526 1.00 26.98 210 ILE A C 1
ATOM 1364 O O . ILE A 1 210 ? -8.353 -26.427 28.077 1.00 25.93 210 ILE A O 1
ATOM 1369 N N . LEU A 1 211 ? -6.189 -27.070 27.896 1.00 26.73 211 LEU A N 1
ATOM 1370 C CA . LEU A 1 211 ? -5.730 -26.100 28.883 1.00 27.11 211 LEU A CA 1
ATOM 1371 C C . LEU A 1 211 ? -5.169 -24.881 28.146 1.00 27.34 211 LEU A C 1
ATOM 1372 O O . LEU A 1 211 ? -4.415 -25.013 27.170 1.00 27.40 211 LEU A O 1
ATOM 1377 N N . VAL A 1 212 ? -5.574 -23.690 28.563 1.00 27.34 212 VAL A N 1
ATOM 1378 C CA . VAL A 1 212 ? -5.080 -22.474 27.935 1.00 27.64 212 VAL A CA 1
ATOM 1379 C C . VAL A 1 212 ? -4.579 -21.537 29.020 1.00 28.44 212 VAL A C 1
ATOM 1380 O O . VAL A 1 212 ? -5.314 -21.240 29.975 1.00 28.66 212 VAL A O 1
ATOM 1384 N N . ASP A 1 213 ? -3.340 -21.093 28.875 1.00 28.04 213 ASP A N 1
ATOM 1385 C CA . ASP A 1 213 ? -2.737 -20.097 29.769 1.00 29.03 213 ASP A CA 1
ATOM 1386 C C . ASP A 1 213 ? -2.482 -18.862 28.987 1.00 28.97 213 ASP A C 1
ATOM 1387 O O . ASP A 1 213 ? -2.160 -18.946 27.793 1.00 29.65 213 ASP A O 1
ATOM 1392 N N . TYR A 1 214 ? -2.684 -17.703 29.602 1.00 29.85 214 TYR A N 1
ATOM 1393 C CA . TYR A 1 214 ? -2.388 -16.417 28.927 1.00 30.03 214 TYR A CA 1
ATOM 1394 C C . TYR A 1 214 ? -1.579 -15.600 29.886 1.00 30.06 214 TYR A C 1
ATOM 1395 O O . TYR A 1 214 ? -1.723 -15.771 31.103 1.00 28.71 214 TYR A O 1
ATOM 1404 N N . ILE A 1 215 ? -0.728 -14.731 29.320 1.00 30.10 215 ILE A N 1
ATOM 1405 C CA . ILE A 1 215 ? 0.072 -13.766 30.058 1.00 31.15 215 ILE A CA 1
ATOM 1406 C C . ILE A 1 215 ? -0.118 -12.433 29.327 1.00 31.31 215 ILE A C 1
ATOM 1407 O O . ILE A 1 215 ? -0.066 -12.386 28.091 1.00 31.47 215 ILE A O 1
ATOM 1412 N N . LEU A 1 216 ? -0.327 -11.368 30.066 1.00 31.14 216 LEU A N 1
ATOM 1413 C CA . LEU A 1 216 ? -0.541 -10.064 29.474 1.00 32.65 216 LEU A CA 1
ATOM 1414 C C . LEU A 1 216 ? 0.323 -9.082 30.222 1.00 32.49 216 LEU A C 1
ATOM 1415 O O . LEU A 1 216 ? 0.242 -8.974 31.436 1.00 32.67 216 LEU A O 1
ATOM 1420 N N . PHE A 1 217 ? 1.165 -8.387 29.476 1.00 32.35 217 PHE A N 1
ATOM 1421 C CA . PHE A 1 217 ? 2.100 -7.456 30.021 1.00 32.55 217 PHE A CA 1
ATOM 1422 C C . PHE A 1 217 ? 1.894 -6.114 29.334 1.00 34.18 217 PHE A C 1
ATOM 1423 O O . PHE A 1 217 ? 1.978 -6.035 28.130 1.00 34.38 217 PHE A O 1
ATOM 1431 N N . LYS A 1 218 ? 1.600 -5.076 30.105 1.00 35.64 218 LYS A N 1
ATOM 1432 C CA . LYS A 1 218 ? 1.558 -3.693 29.598 1.00 38.00 218 LYS A CA 1
ATOM 1433 C C . LYS A 1 218 ? 2.573 -2.882 30.364 1.00 37.56 218 LYS A C 1
ATOM 1434 O O . LYS A 1 218 ? 2.346 -2.513 31.493 1.00 38.68 218 LYS A O 1
ATOM 1440 N N . GLY A 1 219 ? 3.712 -2.637 29.761 1.00 36.39 219 GLY A N 1
ATOM 1441 C CA . GLY A 1 219 ? 4.766 -1.918 30.443 1.00 36.34 219 GLY A CA 1
ATOM 1442 C C . GLY A 1 219 ? 4.797 -0.530 29.879 1.00 36.77 219 GLY A C 1
ATOM 1443 O O . GLY A 1 219 ? 4.524 -0.317 28.706 1.00 37.48 219 GLY A O 1
ATOM 1444 N N . LYS A 1 220 ? 5.120 0.406 30.738 1.00 37.96 220 LYS A N 1
ATOM 1445 C CA . LYS A 1 220 ? 5.312 1.794 30.387 1.00 39.21 220 LYS A CA 1
ATOM 1446 C C . LYS A 1 220 ? 6.806 2.052 30.541 1.00 38.38 220 LYS A C 1
ATOM 1447 O O . LYS A 1 220 ? 7.371 1.677 31.569 1.00 38.50 220 LYS A O 1
ATOM 1453 N N . TRP A 1 221 ? 7.452 2.672 29.558 1.00 38.03 221 TRP A N 1
ATOM 1454 C CA . TRP A 1 221 ? 8.857 3.047 29.717 1.00 38.58 221 TRP A CA 1
ATOM 1455 C C . TRP A 1 221 ? 9.068 4.024 30.888 1.00 41.17 221 TRP A C 1
ATOM 1456 O O . TRP A 1 221 ? 8.312 4.971 31.065 1.00 41.46 221 TRP A O 1
ATOM 1467 N N . LEU A 1 222 ? 10.155 3.808 31.620 1.00 42.62 222 LEU A N 1
ATOM 1468 C CA . LEU A 1 222 ? 10.641 4.731 32.633 1.00 44.89 222 LEU A CA 1
ATOM 1469 C C . LEU A 1 222 ? 11.083 6.039 31.982 1.00 46.67 222 LEU A C 1
ATOM 1470 O O . LEU A 1 222 ? 10.876 7.100 32.524 1.00 47.69 222 LEU A O 1
ATOM 1475 N N . THR A 1 223 ? 11.704 5.960 30.819 1.00 46.38 223 THR A N 1
ATOM 1476 C CA . THR A 1 223 ? 12.007 7.146 30.027 1.00 47.88 223 THR A CA 1
ATOM 1477 C C . THR A 1 223 ? 11.261 6.953 28.701 1.00 47.33 223 THR A C 1
ATOM 1478 O O . THR A 1 223 ? 11.740 6.254 27.812 1.00 44.75 223 THR A O 1
ATOM 1482 N N . PRO A 1 224 ? 10.041 7.517 28.593 1.00 48.10 224 PRO A N 1
ATOM 1483 C CA . PRO A 1 224 ? 9.329 7.395 27.326 1.00 47.57 224 PRO A CA 1
ATOM 1484 C C . PRO A 1 224 ? 10.071 8.052 26.172 1.00 47.36 224 PRO A C 1
ATOM 1485 O O . PRO A 1 224 ? 10.910 8.914 26.403 1.00 48.80 224 PRO A O 1
ATOM 1489 N N . PHE A 1 225 ? 9.778 7.617 24.947 1.00 45.97 225 PHE A N 1
ATOM 1490 C CA . PHE A 1 225 ? 10.252 8.295 23.730 1.00 45.99 225 PHE A CA 1
ATOM 1491 C C . PHE A 1 225 ? 9.237 9.402 23.426 1.00 47.45 225 PHE A C 1
ATOM 1492 O O . PHE A 1 225 ? 8.051 9.181 23.541 1.00 49.09 225 PHE A O 1
ATOM 1500 N N . ASP A 1 226 ? 9.671 10.609 23.077 1.00 49.46 226 ASP A N 1
ATOM 1501 C CA . ASP A 1 226 ? 8.711 11.675 22.734 1.00 50.03 226 ASP A CA 1
ATOM 1502 C C . ASP A 1 226 ? 8.346 11.468 21.277 1.00 48.68 226 ASP A C 1
ATOM 1503 O O . ASP A 1 226 ? 9.233 11.488 20.445 1.00 47.38 226 ASP A O 1
ATOM 1508 N N . PRO A 1 227 ? 7.049 11.246 20.966 1.00 48.62 227 PRO A N 1
ATOM 1509 C CA . PRO A 1 227 ? 6.650 10.939 19.582 1.00 48.73 227 PRO A CA 1
ATOM 1510 C C . PRO A 1 227 ? 6.977 11.995 18.512 1.00 50.59 227 PRO A C 1
ATOM 1511 O O . PRO A 1 227 ? 6.973 11.665 17.317 1.00 50.77 227 PRO A O 1
ATOM 1515 N N . VAL A 1 228 ? 7.275 13.219 18.935 1.00 51.67 228 VAL A N 1
ATOM 1516 C CA . VAL A 1 228 ? 7.599 14.305 18.022 1.00 53.42 228 VAL A CA 1
ATOM 1517 C C . VAL A 1 228 ? 8.837 13.948 17.221 1.00 52.96 228 VAL A C 1
ATOM 1518 O O . VAL A 1 228 ? 8.942 14.278 16.041 1.00 53.72 228 VAL A O 1
ATOM 1522 N N . PHE A 1 229 ? 9.770 13.243 17.852 1.00 51.75 229 PHE A N 1
ATOM 1523 C CA . PHE A 1 229 ? 11.086 13.064 17.263 1.00 51.30 229 PHE A CA 1
ATOM 1524 C C . PHE A 1 229 ? 11.202 11.790 16.429 1.00 49.04 229 PHE A C 1
ATOM 1525 O O . PHE A 1 229 ? 12.233 11.606 15.777 1.00 49.94 229 PHE A O 1
ATOM 1533 N N . THR A 1 230 ? 10.164 10.945 16.448 1.00 46.35 230 THR A N 1
ATOM 1534 C CA . THR A 1 230 ? 10.115 9.715 15.668 1.00 43.73 230 THR A CA 1
ATOM 1535 C C . THR A 1 230 ? 10.009 9.980 14.154 1.00 44.88 230 THR A C 1
ATOM 1536 O O . THR A 1 230 ? 9.018 10.520 13.660 1.00 45.08 230 THR A O 1
ATOM 1540 N N . GLU A 1 231 ? 11.001 9.530 13.406 1.00 44.13 231 GLU A N 1
ATOM 1541 C CA . GLU A 1 231 ? 10.997 9.718 11.947 1.00 44.58 231 GLU A CA 1
ATOM 1542 C C . GLU A 1 231 ? 11.440 8.428 11.290 1.00 43.37 231 GLU A C 1
ATOM 1543 O O . GLU A 1 231 ? 12.098 7.597 11.925 1.00 41.96 231 GLU A O 1
ATOM 1549 N N . VAL A 1 232 ? 11.090 8.280 10.019 1.00 43.51 232 VAL A N 1
ATOM 1550 C CA . VAL A 1 232 ? 11.485 7.133 9.227 1.00 42.53 232 VAL A CA 1
ATOM 1551 C C . VAL A 1 232 ? 12.999 7.207 9.006 1.00 42.13 232 VAL A C 1
ATOM 1552 O O . VAL A 1 232 ? 13.513 8.228 8.547 1.00 41.54 232 VAL A O 1
ATOM 1556 N N . ASP A 1 233 ? 13.702 6.146 9.398 1.00 40.05 233 ASP A N 1
ATOM 1557 C CA . ASP A 1 233 ? 15.130 6.012 9.156 1.00 40.52 233 ASP A CA 1
ATOM 1558 C C . ASP A 1 233 ? 15.546 4.628 8.651 1.00 40.96 233 ASP A C 1
ATOM 1559 O O . ASP A 1 233 ? 14.802 3.634 8.732 1.00 41.12 233 ASP A O 1
ATOM 1564 N N . THR A 1 234 ? 16.793 4.582 8.198 1.00 42.63 234 THR A N 1
ATOM 1565 C CA . THR A 1 234 ? 17.413 3.405 7.611 1.00 43.20 234 THR A CA 1
ATOM 1566 C C . THR A 1 234 ? 17.681 2.291 8.633 1.00 41.54 234 THR A C 1
ATOM 1567 O O . THR A 1 234 ? 18.224 2.520 9.702 1.00 42.40 234 THR A O 1
ATOM 1571 N N . PHE A 1 235 ? 17.202 1.097 8.314 1.00 40.19 235 PHE A N 1
ATOM 1572 C CA . PHE A 1 235 ? 17.437 -0.100 9.086 1.00 38.27 235 PHE A CA 1
ATOM 1573 C C . PHE A 1 235 ? 18.039 -1.101 8.105 1.00 38.33 235 PHE A C 1
ATOM 1574 O O . PHE A 1 235 ? 17.483 -1.325 7.040 1.00 39.04 235 PHE A O 1
ATOM 1582 N N . HIS A 1 236 ? 19.175 -1.676 8.457 1.00 38.59 236 HIS A N 1
ATOM 1583 C CA . HIS A 1 236 ? 19.906 -2.600 7.597 1.00 40.00 236 HIS A CA 1
ATOM 1584 C C . HIS A 1 236 ? 19.368 -4.012 7.851 1.00 40.21 236 HIS A C 1
ATOM 1585 O O . HIS A 1 236 ? 19.507 -4.519 8.967 1.00 39.55 236 HIS A O 1
ATOM 1592 N N . LEU A 1 237 ? 18.698 -4.595 6.861 1.00 41.45 237 LEU A N 1
ATOM 1593 C CA . LEU A 1 237 ? 18.228 -5.984 6.902 1.00 42.09 237 LEU A CA 1
ATOM 1594 C C . LEU A 1 237 ? 19.362 -6.993 6.783 1.00 44.30 237 LEU A C 1
ATOM 1595 O O . LEU A 1 237 ? 19.304 -8.062 7.365 1.00 44.33 237 LEU A O 1
ATOM 1600 N N . ASP A 1 238 ? 20.350 -6.687 5.955 1.00 47.99 238 ASP A N 1
ATOM 1601 C CA . ASP A 1 238 ? 21.594 -7.474 5.890 1.00 50.20 238 ASP A CA 1
ATOM 1602 C C . ASP A 1 238 ? 22.693 -6.562 5.356 1.00 52.68 238 ASP A C 1
ATOM 1603 O O . ASP A 1 238 ? 22.545 -5.342 5.401 1.00 53.41 238 ASP A O 1
ATOM 1608 N N . LYS A 1 239 ? 23.787 -7.130 4.859 1.00 55.07 239 LYS A N 1
ATOM 1609 C CA . LYS A 1 239 ? 24.917 -6.315 4.430 1.00 57.21 239 LYS A CA 1
ATOM 1610 C C . LYS A 1 239 ? 24.607 -5.557 3.131 1.00 58.48 239 LYS A C 1
ATOM 1611 O O . LYS A 1 239 ? 25.244 -4.553 2.839 1.00 59.24 239 LYS A O 1
ATOM 1617 N N . TYR A 1 240 ? 23.605 -6.023 2.386 1.00 58.96 240 TYR A N 1
ATOM 1618 C CA . TYR A 1 240 ? 23.257 -5.470 1.067 1.00 60.54 240 TYR A CA 1
ATOM 1619 C C . TYR A 1 240 ? 21.953 -4.652 1.047 1.00 59.54 240 TYR A C 1
ATOM 1620 O O . TYR A 1 240 ? 21.903 -3.600 0.411 1.00 60.64 240 TYR A O 1
ATOM 1629 N N . LYS A 1 241 ? 20.918 -5.127 1.742 1.00 56.89 241 LYS A N 1
ATOM 1630 C CA . LYS A 1 241 ? 19.599 -4.494 1.722 1.00 55.80 241 LYS A CA 1
ATOM 1631 C C . LYS A 1 241 ? 19.357 -3.614 2.953 1.00 53.68 241 LYS A C 1
ATOM 1632 O O . LYS A 1 241 ? 19.686 -3.986 4.092 1.00 51.51 241 LYS A O 1
ATOM 1638 N N . THR A 1 242 ? 18.759 -2.455 2.707 1.00 52.95 242 THR A N 1
ATOM 1639 C CA . THR A 1 242 ? 18.251 -1.599 3.756 1.00 52.02 242 THR A CA 1
ATOM 1640 C C . THR A 1 242 ? 16.765 -1.389 3.501 1.00 51.87 242 THR A C 1
ATOM 1641 O O . THR A 1 242 ? 16.276 -1.672 2.424 1.00 52.17 242 THR A O 1
ATOM 1645 N N . ILE A 1 243 ? 16.062 -0.923 4.524 1.00 50.79 243 ILE A N 1
ATOM 1646 C CA . ILE A 1 243 ? 14.668 -0.549 4.426 1.00 51.12 243 ILE A CA 1
ATOM 1647 C C . ILE A 1 243 ? 14.505 0.694 5.320 1.00 50.89 243 ILE A C 1
ATOM 1648 O O . ILE A 1 243 ? 15.421 1.038 6.070 1.00 51.38 243 ILE A O 1
ATOM 1653 N N . LYS A 1 244 ? 13.384 1.396 5.217 1.00 50.46 244 LYS A N 1
ATOM 1654 C CA . LYS A 1 244 ? 13.161 2.596 6.021 1.00 49.92 244 LYS A CA 1
ATOM 1655 C C . LYS A 1 244 ? 12.078 2.320 7.043 1.00 47.56 244 LYS A C 1
ATOM 1656 O O . LYS A 1 244 ? 10.989 1.900 6.674 1.00 48.53 244 LYS A O 1
ATOM 1662 N N . VAL A 1 245 ? 12.376 2.530 8.326 1.00 44.69 245 VAL A N 1
ATOM 1663 C CA . VAL A 1 245 ? 11.439 2.179 9.405 1.00 42.06 245 VAL A CA 1
ATOM 1664 C C . VAL A 1 245 ? 11.260 3.357 10.381 1.00 41.67 245 VAL A C 1
ATOM 1665 O O . VAL A 1 245 ? 12.188 4.193 10.528 1.00 42.10 245 VAL A O 1
ATOM 1669 N N . PRO A 1 246 ? 10.078 3.450 11.018 1.00 39.77 246 PRO A N 1
ATOM 1670 C CA . PRO A 1 246 ? 9.843 4.389 12.098 1.00 39.64 246 PRO A CA 1
ATOM 1671 C C . PRO A 1 246 ? 10.842 4.195 13.222 1.00 37.19 246 PRO A C 1
ATOM 1672 O O . PRO A 1 246 ? 10.878 3.146 13.835 1.00 35.84 246 PRO A O 1
ATOM 1676 N N . MET A 1 247 ? 11.667 5.200 13.473 1.00 36.72 247 MET A N 1
ATOM 1677 C CA . MET A 1 247 ? 12.751 5.060 14.412 1.00 35.97 247 MET A CA 1
ATOM 1678 C C . MET A 1 247 ? 12.532 6.040 15.546 1.00 37.14 247 MET A C 1
ATOM 1679 O O . MET A 1 247 ? 12.412 7.220 15.291 1.00 37.46 247 MET A O 1
ATOM 1684 N N . MET A 1 248 ? 12.503 5.555 16.792 1.00 37.38 248 MET A N 1
ATOM 1685 C CA . MET A 1 248 ? 12.215 6.407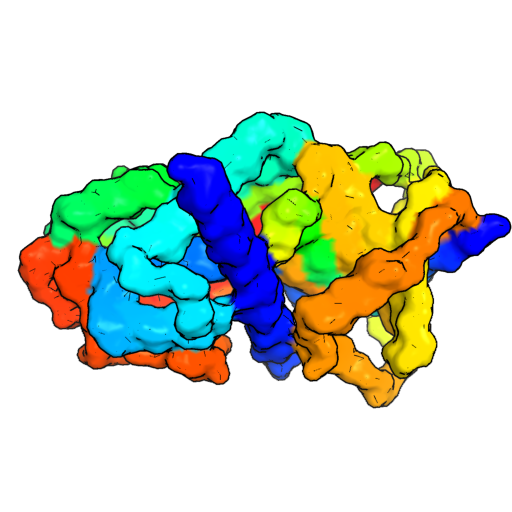 17.951 1.00 38.35 248 MET A CA 1
ATOM 1686 C C . MET A 1 248 ? 13.497 6.954 18.525 1.00 40.29 248 MET A C 1
ATOM 1687 O O . MET A 1 248 ? 14.525 6.281 18.487 1.00 40.48 248 MET A O 1
ATOM 1692 N N . TYR A 1 249 ? 13.417 8.185 19.053 1.00 41.91 249 TYR A N 1
ATOM 1693 C CA . TYR A 1 249 ? 14.509 8.834 19.754 1.00 42.90 249 TYR A CA 1
ATOM 1694 C C . TYR A 1 249 ? 14.300 8.875 21.254 1.00 42.07 249 TYR A C 1
ATOM 1695 O O . TYR A 1 249 ? 13.271 9.331 21.733 1.00 42.58 249 TYR A O 1
ATOM 1704 N N . GLY A 1 250 ? 15.284 8.409 21.992 1.00 41.31 250 GLY A N 1
ATOM 1705 C CA . GLY A 1 250 ? 15.302 8.591 23.444 1.00 42.03 250 GLY A CA 1
ATOM 1706 C C . GLY A 1 250 ? 16.623 9.212 23.881 1.00 43.19 250 GLY A C 1
ATOM 1707 O O . GLY A 1 250 ? 17.687 8.837 23.374 1.00 42.35 250 GLY A O 1
ATOM 1708 N N . ALA A 1 251 ? 16.550 10.157 24.825 1.00 44.55 251 ALA A N 1
ATOM 1709 C CA . ALA A 1 251 ? 17.727 10.747 25.475 1.00 45.56 251 ALA A CA 1
ATOM 1710 C C . ALA A 1 251 ? 17.562 10.639 26.986 1.00 45.77 251 ALA A C 1
ATOM 1711 O O . ALA A 1 251 ? 16.477 10.822 27.504 1.00 46.52 251 ALA A O 1
ATOM 1713 N N . GLY A 1 252 ? 18.639 10.357 27.697 1.00 46.62 252 GLY A N 1
ATOM 1714 C CA . GLY A 1 252 ? 18.566 10.187 29.147 1.00 47.41 252 GLY A CA 1
ATOM 1715 C C . GLY A 1 252 ? 19.692 9.313 29.642 1.00 47.57 252 GLY A C 1
ATOM 1716 O O . GLY A 1 252 ? 20.556 8.908 28.863 1.00 47.85 252 GLY A O 1
ATOM 1717 N N . LYS A 1 253 ? 19.694 9.033 30.938 1.00 48.42 253 LYS A N 1
ATOM 1718 C CA . LYS A 1 253 ? 20.598 8.044 31.514 1.00 48.44 253 LYS A CA 1
ATOM 1719 C C . LYS A 1 253 ? 20.103 6.663 31.086 1.00 46.23 253 LYS A C 1
ATOM 1720 O O . LYS A 1 253 ? 18.940 6.361 31.276 1.00 46.70 253 LYS A O 1
ATOM 1726 N N . PHE A 1 254 ? 20.963 5.849 30.480 1.00 44.76 254 PHE A N 1
ATOM 1727 C CA . PHE A 1 254 ? 20.607 4.465 30.093 1.00 42.51 254 PHE A CA 1
ATOM 1728 C C . PHE A 1 254 ? 21.768 3.564 30.461 1.00 41.58 254 PHE A C 1
ATOM 1729 O O . PHE A 1 254 ? 22.915 3.964 30.331 1.00 41.69 254 PHE A O 1
ATOM 1737 N N . ALA A 1 255 ? 21.477 2.352 30.908 1.00 39.98 255 ALA A N 1
ATOM 1738 C CA . ALA A 1 255 ? 22.531 1.399 31.236 1.00 39.61 255 ALA A CA 1
ATOM 1739 C C . ALA A 1 255 ? 22.914 0.618 29.984 1.00 38.56 255 ALA A C 1
ATOM 1740 O O . ALA A 1 255 ? 22.050 0.105 29.304 1.00 36.55 255 ALA A O 1
ATOM 1742 N N . SER A 1 256 ? 24.210 0.505 29.688 1.00 39.41 256 SER A N 1
ATOM 1743 C CA . SER A 1 256 ? 24.644 -0.254 28.512 1.00 39.11 256 SER A CA 1
ATOM 1744 C C . SER A 1 256 ? 26.042 -0.837 28.707 1.00 40.20 256 SER A C 1
ATOM 1745 O O . SER A 1 256 ? 26.707 -0.540 29.675 1.00 40.06 256 SER A O 1
ATOM 1748 N N . THR A 1 257 ? 26.440 -1.696 27.778 1.00 40.60 257 THR A N 1
ATOM 1749 C CA . THR A 1 257 ? 27.734 -2.337 27.792 1.00 42.03 257 THR A CA 1
ATOM 1750 C C . THR A 1 257 ? 27.982 -2.932 26.420 1.00 42.66 257 THR A C 1
ATOM 1751 O O . THR A 1 257 ? 27.032 -3.267 25.680 1.00 41.23 257 THR A O 1
ATOM 1755 N N . PHE A 1 258 ? 29.259 -3.054 26.088 1.00 44.50 258 PHE A N 1
ATOM 1756 C CA . PHE A 1 258 ? 29.708 -3.621 24.831 1.00 45.54 258 PHE A CA 1
ATOM 1757 C C . PHE A 1 258 ? 30.486 -4.912 25.097 1.00 46.51 258 PHE A C 1
ATOM 1758 O O . PHE A 1 258 ? 31.503 -4.900 25.801 1.00 48.51 258 PHE A O 1
ATOM 1766 N N . ASP A 1 259 ? 30.037 -6.014 24.515 1.00 46.63 259 ASP A N 1
ATOM 1767 C CA . ASP A 1 259 ? 30.722 -7.291 24.683 1.00 47.55 259 ASP A CA 1
ATOM 1768 C C . ASP A 1 259 ? 31.783 -7.434 23.603 1.00 49.44 259 ASP A C 1
ATOM 1769 O O . ASP A 1 259 ? 31.483 -7.801 22.474 1.00 49.53 259 ASP A O 1
ATOM 1774 N N . LYS A 1 260 ? 33.031 -7.136 23.946 1.00 52.53 260 LYS A N 1
ATOM 1775 C CA . LYS A 1 260 ? 34.135 -7.228 22.985 1.00 54.66 260 LYS A CA 1
ATOM 1776 C C . LYS A 1 260 ? 34.151 -8.540 22.194 1.00 54.79 260 LYS A C 1
ATOM 1777 O O . LYS A 1 260 ? 34.409 -8.534 20.992 1.00 55.42 260 LYS A O 1
ATOM 1783 N N . ASN A 1 261 ? 33.820 -9.650 22.852 1.00 54.63 261 ASN A N 1
ATOM 1784 C CA . ASN A 1 261 ? 33.888 -10.967 22.223 1.00 54.55 261 ASN A CA 1
ATOM 1785 C C . ASN A 1 261 ? 32.879 -11.174 21.106 1.00 53.62 261 ASN A C 1
ATOM 1786 O O . ASN A 1 261 ? 33.265 -11.588 20.006 1.00 54.42 261 ASN A O 1
ATOM 1791 N N . PHE A 1 262 ? 31.601 -10.883 21.359 1.00 51.89 262 PHE A N 1
ATOM 1792 C CA . PHE A 1 262 ? 30.588 -11.001 20.303 1.00 50.34 262 PHE A CA 1
ATOM 1793 C C . PHE A 1 262 ? 30.504 -9.774 19.422 1.00 50.26 262 PHE A C 1
ATOM 1794 O O . PHE A 1 262 ? 29.848 -9.821 18.383 1.00 49.77 262 PHE A O 1
ATOM 1802 N N . ARG A 1 263 ? 31.164 -8.681 19.814 1.00 49.64 263 ARG A N 1
ATOM 1803 C CA . ARG A 1 263 ? 31.019 -7.419 19.106 1.00 49.29 263 ARG A CA 1
ATOM 1804 C C . ARG A 1 263 ? 29.526 -7.022 19.091 1.00 46.53 263 ARG A C 1
ATOM 1805 O O . ARG A 1 263 ? 28.936 -6.704 18.059 1.00 45.33 263 ARG A O 1
ATOM 1813 N N . CYS A 1 264 ? 28.919 -7.043 20.278 1.00 44.14 264 CYS A N 1
ATOM 1814 C CA . CYS A 1 264 ? 27.518 -6.698 20.421 1.00 41.60 264 CYS A CA 1
ATOM 1815 C C . CYS A 1 264 ? 27.302 -5.655 21.517 1.00 40.77 264 CYS A C 1
ATOM 1816 O O . CYS A 1 264 ? 27.953 -5.678 22.561 1.00 40.44 264 CYS A O 1
ATOM 1819 N N . HIS A 1 265 ? 26.397 -4.715 21.265 1.00 39.49 265 HIS A N 1
ATOM 1820 C CA . HIS A 1 265 ? 26.016 -3.782 22.303 1.00 39.24 265 HIS A CA 1
ATOM 1821 C C . HIS A 1 265 ? 24.857 -4.429 22.990 1.00 36.51 265 HIS A C 1
ATOM 1822 O O . HIS A 1 265 ? 24.044 -5.064 22.329 1.00 35.83 265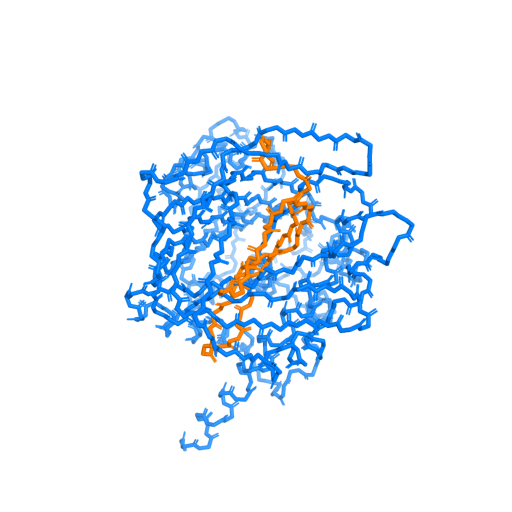 HIS A O 1
ATOM 1829 N N . VAL A 1 266 ? 24.807 -4.290 24.314 1.00 35.40 266 VAL A N 1
ATOM 1830 C CA . VAL A 1 266 ? 23.677 -4.737 25.131 1.00 34.05 266 VAL A CA 1
ATOM 1831 C C . VAL A 1 266 ? 23.163 -3.526 25.905 1.00 34.17 266 VAL A C 1
ATOM 1832 O O . VAL A 1 266 ? 23.937 -2.848 26.582 1.00 35.35 266 VAL A O 1
ATOM 1836 N N . LEU A 1 267 ? 21.869 -3.268 25.802 1.00 33.17 267 LEU A N 1
ATOM 1837 C CA . LEU A 1 267 ? 21.269 -2.060 26.315 1.00 34.22 267 LEU A CA 1
ATOM 1838 C C . LEU A 1 267 ? 20.064 -2.421 27.195 1.00 33.11 267 LEU A C 1
ATOM 1839 O O . LEU A 1 267 ? 19.263 -3.218 26.805 1.00 31.81 267 LEU A O 1
ATOM 1844 N N . LYS A 1 268 ? 19.935 -1.803 28.365 1.00 34.28 268 LYS A N 1
ATOM 1845 C CA . LYS A 1 268 ? 18.744 -1.956 29.202 1.00 33.86 268 LYS A CA 1
ATOM 1846 C C . LYS A 1 268 ? 17.747 -0.826 28.916 1.00 33.38 268 LYS A C 1
ATOM 1847 O O . LYS A 1 268 ? 18.132 0.342 28.875 1.00 33.31 268 LYS A O 1
ATOM 1853 N N . LEU A 1 269 ? 16.485 -1.194 28.681 1.00 31.99 269 LEU A N 1
ATOM 1854 C CA . LEU A 1 269 ? 15.382 -0.235 28.537 1.00 32.75 269 LEU A CA 1
ATOM 1855 C C . LEU A 1 269 ? 14.361 -0.541 29.610 1.00 33.63 269 LEU A C 1
ATOM 1856 O O . LEU A 1 269 ? 13.472 -1.371 29.395 1.00 33.78 269 LEU A O 1
ATOM 1861 N N . PRO A 1 270 ? 14.473 0.118 30.775 1.00 35.21 270 PRO A N 1
ATOM 1862 C CA . PRO A 1 270 ? 13.643 -0.269 31.912 1.00 35.83 270 PRO A CA 1
ATOM 1863 C C . PRO A 1 270 ? 12.204 0.197 31.781 1.00 35.90 270 PRO A C 1
ATOM 1864 O O . PRO A 1 270 ? 11.932 1.231 31.166 1.00 36.43 270 PRO A O 1
ATOM 1868 N N . TYR A 1 271 ? 11.291 -0.571 32.360 1.00 35.91 271 TYR A N 1
ATOM 1869 C CA . TYR A 1 271 ? 9.886 -0.164 32.493 1.00 36.56 271 TYR A CA 1
ATOM 1870 C C . TYR A 1 271 ? 9.613 0.236 33.938 1.00 38.25 271 TYR A C 1
ATOM 1871 O O . TYR A 1 271 ? 10.438 0.021 34.806 1.00 38.43 271 TYR A O 1
ATOM 1880 N N . GLN A 1 272 ? 8.423 0.760 34.209 1.00 40.40 272 GLN A N 1
ATOM 1881 C CA . GLN A 1 272 ? 7.959 0.945 35.599 1.00 42.00 272 GLN A CA 1
ATOM 1882 C C . GLN A 1 272 ? 7.702 -0.390 36.300 1.00 41.07 272 GLN A C 1
ATOM 1883 O O . GLN A 1 272 ? 7.374 -1.370 35.656 1.00 40.15 272 GLN A O 1
ATOM 1889 N N . GLY A 1 273 ? 7.855 -0.430 37.619 1.00 41.25 273 GLY A N 1
ATOM 1890 C CA . GLY A 1 273 ? 7.508 -1.622 38.386 1.00 40.77 273 GLY A CA 1
ATOM 1891 C C . GLY A 1 273 ? 8.535 -2.754 38.322 1.00 40.05 273 GLY A C 1
ATOM 1892 O O . GLY A 1 273 ? 8.178 -3.921 38.480 1.00 39.25 273 GLY A O 1
ATOM 1893 N N . ASN A 1 274 ? 9.798 -2.393 38.067 1.00 39.86 274 ASN A N 1
ATOM 1894 C CA . ASN A 1 274 ? 10.948 -3.297 38.082 1.00 39.37 274 ASN A CA 1
ATOM 1895 C C . ASN A 1 274 ? 10.930 -4.415 37.041 1.00 37.30 274 ASN A C 1
ATOM 1896 O O . ASN A 1 274 ? 11.306 -5.548 37.346 1.00 36.56 274 ASN A O 1
ATOM 1901 N N . ALA A 1 275 ? 10.508 -4.084 35.822 1.00 35.99 275 ALA A N 1
ATOM 1902 C CA . ALA A 1 275 ? 10.706 -4.932 34.659 1.00 34.74 275 ALA A CA 1
ATOM 1903 C C . ALA A 1 275 ? 11.620 -4.161 33.701 1.00 34.49 275 ALA A C 1
ATOM 1904 O O . ALA A 1 275 ? 11.711 -2.939 33.774 1.00 34.75 275 ALA A O 1
ATOM 1906 N N . THR A 1 276 ? 12.233 -4.872 32.769 1.00 33.20 276 THR A N 1
ATOM 1907 C CA . THR A 1 276 ? 13.138 -4.271 31.811 1.00 33.45 276 THR A CA 1
ATOM 1908 C C . THR A 1 276 ? 13.216 -5.119 30.542 1.00 31.95 276 THR A C 1
ATOM 1909 O O . THR A 1 276 ? 13.028 -6.348 30.567 1.00 27.94 276 THR A O 1
ATOM 1913 N N . MET A 1 277 ? 13.475 -4.439 29.426 1.00 31.16 277 MET A N 1
ATOM 1914 C CA . MET A 1 277 ? 13.784 -5.073 28.176 1.00 29.62 277 MET A CA 1
ATOM 1915 C C . MET A 1 277 ? 15.303 -4.957 27.992 1.00 30.29 277 MET A C 1
ATOM 1916 O O . MET A 1 277 ? 15.867 -3.885 28.138 1.00 31.87 277 MET A O 1
ATOM 1921 N N . LEU A 1 278 ? 15.935 -6.065 27.657 1.00 29.52 278 LEU A N 1
ATOM 1922 C CA . LEU A 1 278 ? 17.324 -6.132 27.295 1.00 30.64 278 LEU A CA 1
ATOM 1923 C C . LEU A 1 278 ? 17.316 -6.223 25.809 1.00 30.12 278 LEU A C 1
ATOM 1924 O O . LEU A 1 278 ? 16.583 -7.021 25.279 1.00 29.01 278 LEU A O 1
ATOM 1929 N N . VAL A 1 279 ? 18.131 -5.401 25.165 1.00 29.72 279 VAL A N 1
ATOM 1930 C CA . VAL A 1 279 ? 18.297 -5.401 23.732 1.00 30.02 279 VAL A CA 1
ATOM 1931 C C . VAL A 1 279 ? 19.746 -5.757 23.448 1.00 30.39 279 VAL A C 1
ATOM 1932 O O . VAL A 1 279 ? 20.643 -5.173 24.040 1.00 32.53 279 VAL A O 1
ATOM 1936 N N . VAL A 1 280 ? 19.963 -6.747 22.590 1.00 30.03 280 VAL A N 1
ATOM 1937 C CA . VAL A 1 280 ? 21.295 -7.168 22.179 1.00 30.39 280 VAL A CA 1
ATOM 1938 C C . VAL A 1 280 ? 21.420 -6.869 20.695 1.00 32.31 280 VAL A C 1
ATOM 1939 O O . VAL A 1 280 ? 20.614 -7.368 19.875 1.00 30.81 280 VAL A O 1
ATOM 1943 N N . LEU A 1 281 ? 22.394 -6.013 20.360 1.00 34.72 281 LEU A N 1
ATOM 1944 C CA . LEU A 1 281 ? 22.651 -5.597 18.979 1.00 37.14 281 LEU A CA 1
ATOM 1945 C C . LEU A 1 281 ? 24.066 -5.948 18.502 1.00 39.74 281 LEU A C 1
ATOM 1946 O O . LEU A 1 281 ? 25.038 -5.374 18.986 1.00 38.83 281 LEU A O 1
ATOM 1951 N N . MET A 1 282 ? 24.179 -6.860 17.542 1.00 42.62 282 MET A N 1
ATOM 1952 C CA . MET A 1 282 ? 25.466 -7.136 16.887 1.00 46.55 282 MET A CA 1
ATOM 1953 C C . MET A 1 282 ? 25.858 -5.961 15.995 1.00 49.29 282 MET A C 1
ATOM 1954 O O . MET A 1 282 ? 25.035 -5.504 15.207 1.00 49.19 282 MET A O 1
ATOM 1959 N N . GLU A 1 283 ? 27.094 -5.463 16.116 1.00 52.59 283 GLU A N 1
ATOM 1960 C CA . GLU A 1 283 ? 27.604 -4.440 15.186 1.00 55.73 283 GLU A CA 1
ATOM 1961 C C . GLU A 1 283 ? 27.671 -5.012 13.752 1.00 58.16 283 GLU A C 1
ATOM 1962 O O . GLU A 1 283 ? 27.256 -4.365 12.780 1.00 57.73 283 GLU A O 1
ATOM 1968 N N . LYS A 1 284 ? 28.179 -6.239 13.653 1.00 60.63 284 LYS A N 1
ATOM 1969 C CA . LYS A 1 284 ? 28.565 -6.856 12.380 1.00 63.57 284 LYS A CA 1
ATOM 1970 C C . LYS A 1 284 ? 27.497 -7.781 11.784 1.00 64.63 284 LYS A C 1
ATOM 1971 O O . LYS A 1 284 ? 26.933 -8.628 12.478 1.00 64.51 284 LYS A O 1
ATOM 1977 N N . MET A 1 285 ? 27.225 -7.612 10.493 1.00 66.84 285 MET A N 1
ATOM 1978 C CA . MET A 1 285 ? 26.322 -8.506 9.777 1.00 67.98 285 MET A CA 1
ATOM 1979 C C . MET A 1 285 ? 27.141 -9.252 8.732 1.00 69.91 285 MET A C 1
ATOM 1980 O O . MET A 1 285 ? 27.909 -8.642 8.003 1.00 71.31 285 MET A O 1
ATOM 1985 N N . GLY A 1 286 ? 26.990 -10.573 8.685 1.00 70.88 286 GLY A N 1
ATOM 1986 C CA . GLY A 1 286 ? 27.728 -11.410 7.726 1.00 72.76 286 GLY A CA 1
ATOM 1987 C C . GLY A 1 286 ? 27.769 -12.885 8.115 1.00 73.19 286 GLY A C 1
ATOM 1988 O O . GLY A 1 286 ? 26.740 -13.466 8.472 1.00 72.66 286 GLY A O 1
ATOM 1989 N N . ASP A 1 287 ? 28.963 -13.482 8.063 1.00 74.60 287 ASP A N 1
ATOM 1990 C CA . ASP A 1 287 ? 29.176 -14.892 8.433 1.00 74.82 287 ASP A CA 1
ATOM 1991 C C . ASP A 1 287 ? 29.269 -15.046 9.971 1.00 73.83 287 ASP A C 1
ATOM 1992 O O . ASP A 1 287 ? 29.625 -16.121 10.480 1.00 74.28 287 ASP A O 1
ATOM 1997 N N . HIS A 1 288 ? 28.905 -13.985 10.700 1.00 72.35 288 HIS A N 1
ATOM 1998 C CA . HIS A 1 288 ? 29.169 -13.866 12.139 1.00 71.28 288 HIS A CA 1
ATOM 1999 C C . HIS A 1 288 ? 28.499 -14.963 12.993 1.00 68.94 288 HIS A C 1
ATOM 2000 O O . HIS A 1 288 ? 27.878 -15.882 12.454 1.00 69.07 288 HIS A O 1
ATOM 2007 N N . LEU A 1 289 ? 28.644 -14.871 14.318 1.00 66.38 289 LEU A N 1
ATOM 2008 C CA . LEU A 1 289 ? 28.166 -15.928 15.216 1.00 64.26 289 LEU A CA 1
ATOM 2009 C C . LEU A 1 289 ? 26.653 -15.874 15.453 1.00 61.23 289 LEU A C 1
ATOM 2010 O O . LEU A 1 289 ? 26.079 -14.805 15.657 1.00 60.70 289 LEU A O 1
ATOM 2015 N N . ALA A 1 290 ? 26.006 -17.033 15.431 1.00 58.98 290 ALA A N 1
ATOM 2016 C CA . ALA A 1 290 ? 24.601 -17.113 15.803 1.00 56.65 290 ALA A CA 1
ATOM 2017 C C . ALA A 1 290 ? 24.505 -16.913 17.330 1.00 54.47 290 ALA A C 1
ATOM 2018 O O . ALA A 1 290 ? 24.937 -17.777 18.099 1.00 53.96 290 ALA A O 1
ATOM 2020 N N . LEU A 1 291 ? 23.995 -15.761 17.761 1.00 52.27 291 LEU A N 1
ATOM 2021 C CA . LEU A 1 291 ? 23.952 -15.440 19.186 1.00 50.50 291 LEU A CA 1
ATOM 2022 C C . LEU A 1 291 ? 23.176 -16.508 19.926 1.00 49.24 291 LEU A C 1
ATOM 2023 O O . LEU A 1 291 ? 23.574 -16.893 21.028 1.00 49.55 291 LEU A O 1
ATOM 2028 N N . GLU A 1 292 ? 22.103 -17.012 19.311 1.00 47.15 292 GLU A N 1
ATOM 2029 C CA . GLU A 1 292 ? 21.328 -18.088 19.890 1.00 45.95 292 GLU A CA 1
ATOM 2030 C C . GLU A 1 292 ? 22.128 -19.294 20.294 1.00 45.23 292 GLU A C 1
ATOM 2031 O O . GLU A 1 292 ? 21.705 -20.016 21.159 1.00 43.22 292 GLU A O 1
ATOM 2037 N N . ASP A 1 293 ? 23.258 -19.564 19.650 1.00 45.47 293 ASP A N 1
ATOM 2038 C CA . ASP A 1 293 ? 24.002 -20.733 20.048 1.00 46.04 293 ASP A CA 1
ATOM 2039 C C . ASP A 1 293 ? 24.725 -20.518 21.365 1.00 45.08 293 ASP A C 1
ATOM 2040 O O . ASP A 1 293 ? 25.147 -21.489 21.958 1.00 45.91 293 ASP A O 1
ATOM 2045 N N . TYR A 1 294 ? 24.893 -19.267 21.801 1.00 43.80 294 TYR A N 1
ATOM 2046 C CA . TYR A 1 294 ? 25.678 -18.960 23.020 1.00 43.98 294 TYR A CA 1
ATOM 2047 C C . TYR A 1 294 ? 24.886 -18.268 24.130 1.00 41.30 294 TYR A C 1
ATOM 2048 O O . TYR A 1 294 ? 25.410 -18.011 25.192 1.00 40.87 294 TYR A O 1
ATOM 2057 N N . LEU A 1 295 ? 23.617 -17.990 23.890 1.00 39.71 295 LEU A N 1
ATOM 2058 C CA . LEU A 1 295 ? 22.773 -17.333 24.884 1.00 38.66 295 LEU A CA 1
ATOM 2059 C C . LEU A 1 295 ? 22.551 -18.264 26.097 1.00 37.34 295 LEU A C 1
ATOM 2060 O O . LEU A 1 295 ? 22.010 -19.355 25.953 1.00 36.10 295 LEU A O 1
ATOM 2065 N N . THR A 1 296 ? 23.009 -17.822 27.264 1.00 35.74 296 THR A N 1
ATOM 2066 C CA . THR A 1 296 ? 22.827 -18.523 28.534 1.00 35.57 296 THR A CA 1
ATOM 2067 C C . THR A 1 296 ? 22.622 -17.468 29.611 1.00 34.83 296 THR A C 1
ATOM 2068 O O . THR A 1 296 ? 22.986 -16.302 29.414 1.00 33.53 296 THR A O 1
ATOM 2072 N N . THR A 1 297 ? 22.075 -17.891 30.750 1.00 33.92 297 THR A N 1
ATOM 2073 C CA . THR A 1 297 ? 22.026 -17.011 31.897 1.00 34.16 297 THR A CA 1
ATOM 2074 C C . THR A 1 297 ? 23.441 -16.553 32.312 1.00 34.81 297 THR A C 1
ATOM 2075 O O . THR A 1 297 ? 23.615 -15.384 32.661 1.00 35.18 297 THR A O 1
ATOM 2079 N N . ASP A 1 298 ? 24.463 -17.413 32.221 1.00 35.10 298 ASP A N 1
ATOM 2080 C CA . ASP A 1 298 ? 25.856 -16.982 32.564 1.00 36.13 298 ASP A CA 1
ATOM 2081 C C . ASP A 1 298 ? 26.266 -15.772 31.737 1.00 34.96 298 ASP A C 1
ATOM 2082 O O . ASP A 1 298 ? 26.807 -14.799 32.250 1.00 35.15 298 ASP A O 1
ATOM 2087 N N . LEU A 1 299 ? 26.001 -15.838 30.436 1.00 34.05 299 LEU A N 1
ATOM 2088 C CA . LEU A 1 299 ? 26.298 -14.730 29.538 1.00 33.38 299 LEU A CA 1
ATOM 2089 C C . LEU A 1 299 ? 25.463 -13.487 29.869 1.00 32.92 299 LEU A C 1
ATOM 2090 O O . LEU A 1 299 ? 26.025 -12.371 29.989 1.00 33.27 299 LEU A O 1
ATOM 2095 N N . VAL A 1 300 ? 24.149 -13.658 30.070 1.00 31.41 300 VAL A N 1
ATOM 2096 C CA . VAL A 1 300 ? 23.296 -12.526 30.374 1.00 30.72 300 VAL A CA 1
ATOM 2097 C C . VAL A 1 300 ? 23.782 -11.847 31.677 1.00 32.88 300 VAL A C 1
ATOM 2098 O O . VAL A 1 300 ? 23.927 -10.621 31.745 1.00 32.93 300 VAL A O 1
ATOM 2102 N N . GLU A 1 301 ? 24.072 -12.656 32.696 1.00 33.86 301 GLU A N 1
ATOM 2103 C CA . GLU A 1 301 ? 24.597 -12.140 33.960 1.00 36.26 301 GLU A CA 1
ATOM 2104 C C . GLU A 1 301 ? 25.952 -11.451 33.816 1.00 37.03 301 GLU A C 1
ATOM 2105 O O . GLU A 1 301 ? 26.213 -10.441 34.465 1.00 37.06 301 GLU A O 1
ATOM 2111 N N . THR A 1 302 ? 26.801 -11.939 32.920 1.00 37.29 302 THR A N 1
ATOM 2112 C CA . THR A 1 302 ? 28.033 -11.218 32.602 1.00 38.08 302 THR A CA 1
ATOM 2113 C C . THR A 1 302 ? 27.743 -9.829 32.065 1.00 38.20 302 THR A C 1
ATOM 2114 O O . THR A 1 302 ? 28.402 -8.880 32.435 1.00 39.05 302 THR A O 1
ATOM 2118 N N . TRP A 1 303 ? 26.758 -9.698 31.182 1.00 37.51 303 TRP A N 1
ATOM 2119 C CA . TRP A 1 303 ? 26.418 -8.382 30.659 1.00 37.44 303 TRP A CA 1
ATOM 2120 C C . TRP A 1 303 ? 25.870 -7.451 31.759 1.00 38.45 303 TRP A C 1
ATOM 2121 O O . TRP A 1 303 ? 26.255 -6.291 31.819 1.00 38.91 303 TRP A O 1
ATOM 2132 N N . LEU A 1 304 ? 24.973 -7.959 32.593 1.00 38.46 304 LEU A N 1
ATOM 2133 C CA . LEU A 1 304 ? 24.327 -7.153 33.656 1.00 40.48 304 LEU A CA 1
ATOM 2134 C C . LEU A 1 304 ? 25.350 -6.697 34.694 1.00 42.81 304 LEU A C 1
ATOM 2135 O O . LEU A 1 304 ? 25.374 -5.514 35.107 1.00 45.11 304 LEU A 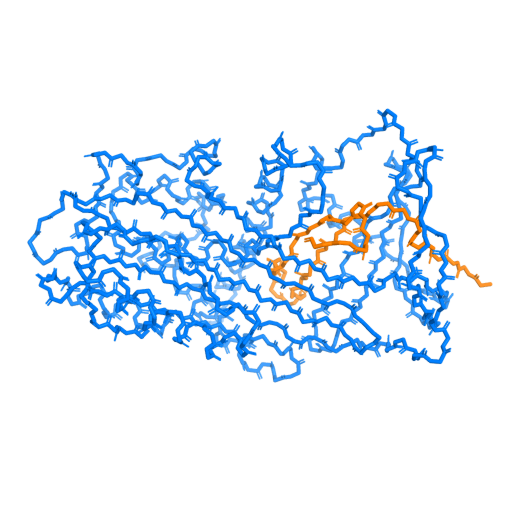O 1
ATOM 2140 N N . ARG A 1 305 ? 26.243 -7.621 35.043 1.00 43.39 305 ARG A N 1
ATOM 2141 C CA . ARG A 1 305 ? 27.393 -7.350 35.929 1.00 44.28 305 ARG A CA 1
ATOM 2142 C C . ARG A 1 305 ? 28.314 -6.237 35.411 1.00 45.34 305 ARG A C 1
ATOM 2143 O O . ARG A 1 305 ? 28.987 -5.562 36.191 1.00 45.25 305 ARG A O 1
ATOM 2151 N N . ASN A 1 306 ? 28.341 -6.035 34.096 1.00 44.73 306 ASN A N 1
ATOM 2152 C CA . ASN A 1 306 ? 29.252 -5.065 33.488 1.00 45.44 306 ASN A CA 1
ATOM 2153 C C . ASN A 1 306 ? 28.583 -3.818 32.896 1.00 45.18 306 ASN A C 1
ATOM 2154 O O . ASN A 1 306 ? 29.232 -3.033 32.201 1.00 44.27 306 ASN A O 1
ATOM 2159 N N . MET A 1 307 ? 27.292 -3.640 33.175 1.00 44.77 307 MET A N 1
ATOM 2160 C CA . MET A 1 307 ? 26.557 -2.447 32.728 1.00 45.05 307 MET A CA 1
ATOM 2161 C C . MET A 1 307 ? 27.142 -1.170 33.324 1.00 46.44 307 MET A C 1
ATOM 2162 O O . MET A 1 307 ? 27.523 -1.148 34.493 1.00 46.78 307 MET A O 1
ATOM 2167 N N . LYS A 1 308 ? 27.179 -0.118 32.515 1.00 46.87 308 LYS A N 1
ATOM 2168 C CA . LYS A 1 308 ? 27.494 1.235 32.970 1.00 48.74 308 LYS A CA 1
ATOM 2169 C C . LYS A 1 308 ? 26.345 2.162 32.604 1.00 47.84 308 LYS A C 1
ATOM 2170 O O . LYS A 1 308 ? 25.792 2.066 31.515 1.00 44.80 308 LYS A O 1
ATOM 2176 N N . THR A 1 309 ? 26.018 3.081 33.508 1.00 49.24 309 THR A N 1
ATOM 2177 C CA . THR A 1 309 ? 24.972 4.081 33.266 1.00 49.63 309 THR A CA 1
ATOM 2178 C C . THR A 1 309 ? 25.597 5.421 32.855 1.00 51.47 309 THR A C 1
ATOM 2179 O O . THR A 1 309 ? 26.625 5.826 33.389 1.00 52.98 309 THR A O 1
ATOM 2183 N N . ARG A 1 310 ? 24.995 6.078 31.865 1.00 51.71 310 ARG A N 1
ATOM 2184 C CA . ARG A 1 310 ? 25.469 7.393 31.397 1.00 53.15 310 ARG A CA 1
ATOM 2185 C C . ARG A 1 310 ? 24.396 8.034 30.545 1.00 52.13 310 ARG A C 1
ATOM 2186 O O . ARG A 1 310 ? 23.494 7.353 30.044 1.00 50.49 310 ARG A O 1
ATOM 2194 N N . ASN A 1 311 ? 24.474 9.350 30.417 1.00 52.68 311 ASN A N 1
ATOM 2195 C CA . ASN A 1 311 ? 23.623 10.053 29.483 1.00 52.57 311 ASN A CA 1
ATOM 2196 C C . ASN A 1 311 ? 24.007 9.625 28.095 1.00 50.82 311 ASN A C 1
ATOM 2197 O O . ASN A 1 311 ? 25.182 9.587 27.742 1.00 51.12 311 ASN A O 1
ATOM 2202 N N . MET A 1 312 ? 22.995 9.284 27.322 1.00 48.78 312 MET A N 1
ATOM 2203 C CA . MET A 1 312 ? 23.197 8.856 25.962 1.00 47.44 312 MET A CA 1
ATOM 2204 C C . MET A 1 312 ? 21.884 8.979 25.217 1.00 46.10 312 MET A C 1
ATOM 2205 O O . MET A 1 312 ? 20.836 9.331 25.776 1.00 45.66 312 MET A O 1
ATOM 2210 N N . GLU A 1 313 ? 21.978 8.746 23.928 1.00 45.14 313 GLU A N 1
ATOM 2211 C CA . GLU A 1 313 ? 20.856 8.819 23.046 1.00 44.13 313 GLU A CA 1
ATOM 2212 C C . GLU A 1 313 ? 20.653 7.413 22.557 1.00 41.76 313 GLU A C 1
ATOM 2213 O O . GLU A 1 313 ? 21.620 6.700 22.307 1.00 40.55 313 GLU A O 1
ATOM 2219 N N . VAL A 1 314 ? 19.391 7.027 22.457 1.00 39.88 314 VAL A N 1
ATOM 2220 C CA . VAL A 1 314 ? 19.021 5.746 21.999 1.00 38.83 314 VAL A CA 1
ATOM 2221 C C . VAL A 1 314 ? 18.111 5.984 20.808 1.00 39.18 314 VAL A C 1
ATOM 2222 O O . VAL A 1 314 ? 17.191 6.808 20.872 1.00 39.93 314 VAL A O 1
ATOM 2226 N N . PHE A 1 315 ? 18.380 5.264 19.727 1.00 37.76 315 PHE A N 1
ATOM 2227 C CA . PHE A 1 315 ? 17.487 5.233 18.595 1.00 37.67 315 PHE A CA 1
ATOM 2228 C C . PHE A 1 315 ? 16.975 3.813 18.496 1.00 36.60 315 PHE A C 1
ATOM 2229 O O . PHE A 1 315 ? 17.752 2.885 18.357 1.00 36.06 315 PHE A O 1
ATOM 2237 N N . PHE A 1 316 ? 15.666 3.645 18.625 1.00 36.00 316 PHE A N 1
ATOM 2238 C CA . PHE A 1 316 ? 15.096 2.328 18.743 1.00 34.80 316 PHE A CA 1
ATOM 2239 C C . PHE A 1 316 ? 13.820 2.291 17.911 1.00 34.68 316 PHE A C 1
ATOM 2240 O O . PHE A 1 316 ? 12.964 3.152 18.079 1.00 34.91 316 PHE A O 1
ATOM 2248 N N . PRO A 1 317 ? 13.696 1.303 17.007 1.00 33.59 317 PRO A N 1
ATOM 2249 C CA . PRO A 1 317 ? 12.554 1.256 16.102 1.00 33.75 317 PRO A CA 1
ATOM 2250 C C . PRO A 1 317 ? 11.260 0.799 16.761 1.00 33.33 317 PRO A C 1
ATOM 2251 O O . PRO A 1 317 ? 11.283 -0.018 17.657 1.00 31.71 317 PRO A O 1
ATOM 2255 N N . LYS A 1 318 ? 10.137 1.324 16.276 1.00 34.83 318 LYS A N 1
ATOM 2256 C CA . LYS A 1 318 ? 8.831 0.792 16.624 1.00 35.52 318 LYS A CA 1
ATOM 2257 C C . LYS A 1 318 ? 8.738 -0.586 15.977 1.00 35.20 318 LYS A C 1
ATOM 2258 O O . LYS A 1 318 ? 9.354 -0.835 14.946 1.00 34.84 318 LYS A O 1
ATOM 2264 N N . PHE A 1 319 ? 8.014 -1.495 16.607 1.00 34.32 319 PHE A N 1
ATOM 2265 C CA . PHE A 1 319 ? 7.723 -2.765 15.965 1.00 34.23 319 PHE A CA 1
ATOM 2266 C C . PHE A 1 319 ? 6.495 -3.451 16.532 1.00 33.01 319 PHE A C 1
ATOM 2267 O O . PHE A 1 319 ? 6.064 -3.147 17.618 1.00 32.69 319 PHE A O 1
ATOM 2275 N N . LYS A 1 320 ? 5.977 -4.394 15.764 1.00 33.12 320 LYS A N 1
ATOM 2276 C CA . LYS A 1 320 ? 4.783 -5.165 16.108 1.00 33.26 320 LYS A CA 1
ATOM 2277 C C . LYS A 1 320 ? 5.039 -6.571 15.573 1.00 31.68 320 LYS A C 1
ATOM 2278 O O . LYS A 1 320 ? 5.297 -6.740 14.386 1.00 30.74 320 LYS A O 1
ATOM 2284 N N . LEU A 1 321 ? 5.016 -7.577 16.451 1.00 31.15 321 LEU A N 1
ATOM 2285 C CA . LEU A 1 321 ? 5.196 -8.964 16.036 1.00 30.48 321 LEU A CA 1
ATOM 2286 C C . LEU A 1 321 ? 3.978 -9.731 16.419 1.00 31.48 321 LEU A C 1
ATOM 2287 O O . LEU A 1 321 ? 3.309 -9.394 17.423 1.00 30.96 321 LEU A O 1
ATOM 2292 N N . ASP A 1 322 ? 3.716 -10.795 15.663 1.00 32.19 322 ASP A N 1
ATOM 2293 C CA . ASP A 1 322 ? 2.649 -11.746 15.977 1.00 32.79 322 ASP A CA 1
ATOM 2294 C C . ASP A 1 322 ? 3.101 -13.111 15.481 1.00 33.08 322 ASP A C 1
ATOM 2295 O O . ASP A 1 322 ? 3.069 -13.364 14.289 1.00 32.82 322 ASP A O 1
ATOM 2300 N N . GLN A 1 323 ? 3.561 -13.975 16.385 1.00 32.93 323 GLN A N 1
ATOM 2301 C CA . GLN A 1 323 ? 4.188 -15.233 15.976 1.00 33.11 323 GLN A CA 1
ATOM 2302 C C . GLN A 1 323 ? 3.481 -16.376 16.649 1.00 32.42 323 GLN A C 1
ATOM 2303 O O . GLN A 1 323 ? 3.162 -16.295 17.843 1.00 31.84 323 GLN A O 1
ATOM 2309 N N . LYS A 1 324 ? 3.243 -17.437 15.898 1.00 32.65 324 LYS A N 1
ATOM 2310 C CA . LYS A 1 324 ? 2.704 -18.653 16.449 1.00 33.03 324 LYS A CA 1
ATOM 2311 C C . LYS A 1 324 ? 3.520 -19.880 16.022 1.00 32.11 324 LYS A C 1
ATOM 2312 O O . LYS A 1 324 ? 3.977 -19.984 14.884 1.00 30.73 324 LYS A O 1
ATOM 2318 N N . TYR A 1 325 ? 3.675 -20.788 16.981 1.00 30.42 325 TYR A N 1
ATOM 2319 C CA . TYR A 1 325 ? 4.457 -21.960 16.841 1.00 30.90 325 TYR A CA 1
ATOM 2320 C C . TYR A 1 325 ? 3.715 -23.156 17.437 1.00 30.81 325 TYR A C 1
ATOM 2321 O O . TYR A 1 325 ? 3.264 -23.132 18.588 1.00 29.09 325 TYR A O 1
ATOM 2330 N N . GLU A 1 326 ? 3.610 -24.206 16.650 1.00 33.15 326 GLU A N 1
ATOM 2331 C CA . GLU A 1 326 ? 3.296 -25.557 17.177 1.00 34.37 326 GLU A CA 1
ATOM 2332 C C . GLU A 1 326 ? 4.526 -26.034 17.892 1.00 33.89 326 GLU A C 1
ATOM 2333 O O . GLU A 1 326 ? 5.603 -26.060 17.317 1.00 34.16 326 GLU A O 1
ATOM 2339 N N . MET A 1 327 ? 4.378 -26.428 19.137 1.00 34.25 327 MET A N 1
ATOM 2340 C CA . MET A 1 327 ? 5.522 -26.765 19.962 1.00 35.62 327 MET A CA 1
ATOM 2341 C C . MET A 1 327 ? 5.685 -28.249 20.136 1.00 36.84 327 MET A C 1
ATOM 2342 O O . MET A 1 327 ? 6.674 -28.705 20.681 1.00 36.22 327 MET A O 1
ATOM 2347 N N . HIS A 1 328 ? 4.729 -28.992 19.614 1.00 39.63 328 HIS A N 1
ATOM 2348 C CA . HIS A 1 328 ? 4.680 -30.445 19.773 1.00 42.32 328 HIS A CA 1
ATOM 2349 C C . HIS A 1 328 ? 6.081 -31.016 19.462 1.00 42.59 328 HIS A C 1
ATOM 2350 O O . HIS A 1 328 ? 6.743 -31.634 20.329 1.00 42.38 328 HIS A O 1
ATOM 2357 N N . GLU A 1 329 ? 6.551 -30.728 18.261 1.00 43.11 329 GLU A N 1
ATOM 2358 C CA . GLU A 1 329 ? 7.794 -31.301 17.752 1.00 44.82 329 GLU A CA 1
ATOM 2359 C C . GLU A 1 329 ? 9.042 -30.664 18.379 1.00 42.82 329 GLU A C 1
ATOM 2360 O O . GLU A 1 329 ? 9.945 -31.389 18.746 1.00 43.90 329 GLU A O 1
ATOM 2366 N N . LEU A 1 330 ? 9.081 -29.346 18.554 1.00 40.57 330 LEU A N 1
ATOM 2367 C CA . LEU A 1 330 ? 10.232 -28.718 19.216 1.00 39.61 330 LEU A CA 1
ATOM 2368 C C . LEU A 1 330 ? 10.457 -29.290 20.621 1.00 38.70 330 LEU A C 1
ATOM 2369 O O . LEU A 1 330 ? 11.568 -29.675 20.979 1.00 39.62 330 LEU A O 1
ATOM 2374 N N . LEU A 1 331 ? 9.389 -29.384 21.401 1.00 36.51 331 LEU A N 1
ATOM 2375 C CA . LEU A 1 331 ? 9.483 -29.956 22.735 1.00 35.82 331 LEU A CA 1
ATOM 2376 C C . LEU A 1 331 ? 10.008 -31.396 22.761 1.00 36.73 331 LEU A C 1
ATOM 2377 O O . LEU A 1 331 ? 10.792 -31.744 23.652 1.00 35.40 331 LEU A O 1
ATOM 2382 N N . ARG A 1 332 ? 9.600 -32.218 21.799 1.00 38.46 332 ARG A N 1
ATOM 2383 C CA . ARG A 1 332 ? 10.192 -33.574 21.637 1.00 41.31 332 ARG A CA 1
ATOM 2384 C C . ARG A 1 332 ? 11.684 -33.455 21.354 1.00 42.03 332 ARG A C 1
ATOM 2385 O O . ARG A 1 332 ? 12.463 -34.296 21.791 1.00 42.70 332 ARG A O 1
ATOM 2393 N N . GLN A 1 333 ? 12.076 -32.398 20.646 1.00 42.58 333 GLN A N 1
ATOM 2394 C CA . GLN A 1 333 ? 13.492 -32.157 20.379 1.00 44.07 333 GLN A CA 1
ATOM 2395 C C . GLN A 1 333 ? 14.215 -31.761 21.679 1.00 43.96 333 GLN A C 1
ATOM 2396 O O . GLN A 1 333 ? 15.420 -31.960 21.814 1.00 45.59 333 GLN A O 1
ATOM 2402 N N . MET A 1 334 ? 13.485 -31.253 22.662 1.00 42.59 334 MET A N 1
ATOM 2403 C CA . MET A 1 334 ? 14.087 -31.031 23.976 1.00 42.27 334 MET A CA 1
ATOM 2404 C C . MET A 1 334 ? 13.869 -32.180 24.974 1.00 41.67 334 MET A C 1
ATOM 2405 O O . MET A 1 334 ? 14.072 -32.028 26.184 1.00 41.52 334 MET A O 1
ATOM 2410 N N . GLY A 1 335 ? 13.468 -33.336 24.457 1.00 40.98 335 GLY A N 1
ATOM 2411 C CA . GLY A 1 335 ? 13.360 -34.531 25.265 1.00 40.46 335 GLY A CA 1
ATOM 2412 C C . GLY A 1 335 ? 12.038 -34.707 25.973 1.00 39.05 335 GLY A C 1
ATOM 2413 O O . GLY A 1 335 ? 11.915 -35.611 26.772 1.00 39.87 335 GLY A O 1
ATOM 2414 N N . ILE A 1 336 ? 11.053 -33.859 25.690 1.00 36.95 336 ILE A N 1
ATOM 2415 C CA . ILE A 1 336 ? 9.722 -34.017 26.288 1.00 36.17 336 ILE A CA 1
ATOM 2416 C C . ILE A 1 336 ? 8.901 -34.794 25.281 1.00 35.22 336 ILE A C 1
ATOM 2417 O O . ILE A 1 336 ? 8.495 -34.239 24.268 1.00 34.53 336 ILE A O 1
ATOM 2422 N N . ARG A 1 337 ? 8.699 -36.082 25.539 1.00 35.12 337 ARG A N 1
ATOM 2423 C CA . ARG A 1 337 ? 8.183 -37.006 24.516 1.00 35.69 337 ARG A CA 1
ATOM 2424 C C . ARG A 1 337 ? 6.983 -37.858 24.942 1.00 34.53 337 ARG A C 1
ATOM 2425 O O . ARG A 1 337 ? 5.995 -37.971 24.198 1.00 32.91 337 ARG A O 1
ATOM 2433 N N . ARG A 1 338 ? 7.099 -38.489 26.109 1.00 33.83 338 ARG A N 1
ATOM 2434 C CA . ARG A 1 338 ? 6.105 -39.450 26.579 1.00 33.76 338 ARG A CA 1
ATOM 2435 C C . ARG A 1 338 ? 4.694 -38.863 26.644 1.00 32.65 338 ARG A C 1
ATOM 2436 O O . ARG A 1 338 ? 3.732 -39.556 26.302 1.00 30.91 338 ARG A O 1
ATOM 2444 N N . ILE A 1 339 ? 4.587 -37.589 27.048 1.00 32.07 339 ILE A N 1
ATOM 2445 C CA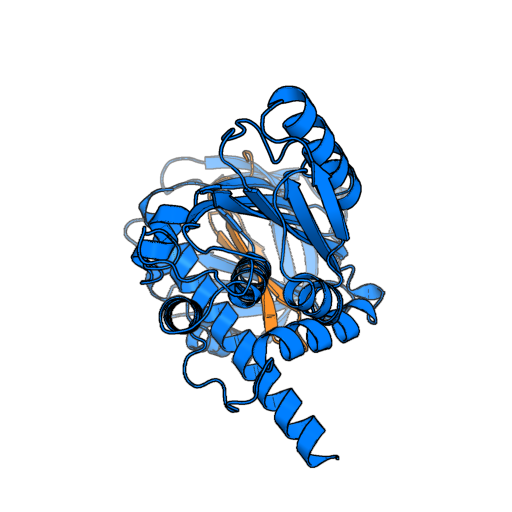 . ILE A 1 339 ? 3.273 -36.873 27.137 1.00 31.90 339 ILE A CA 1
ATOM 2446 C C . ILE A 1 339 ? 2.572 -36.804 25.752 1.00 32.38 339 ILE A C 1
ATOM 2447 O O . ILE A 1 339 ? 1.337 -36.740 25.665 1.00 28.57 339 ILE A O 1
ATOM 2452 N N . PHE A 1 340 ? 3.368 -36.907 24.671 1.00 33.36 340 PHE A N 1
ATOM 2453 C CA . PHE A 1 340 ? 2.830 -36.849 23.310 1.00 34.83 340 PHE A CA 1
ATOM 2454 C C . PHE A 1 340 ? 2.665 -38.217 22.683 1.00 36.12 340 PHE A C 1
ATOM 2455 O O . PHE A 1 340 ? 2.448 -38.326 21.496 1.00 38.92 340 PHE A O 1
ATOM 2463 N N . SER A 1 341 ? 2.729 -39.266 23.478 1.00 36.48 341 SER A N 1
ATOM 2464 C CA . SER A 1 341 ? 2.730 -40.638 22.970 1.00 36.51 341 SER A CA 1
ATOM 2465 C C . SER A 1 341 ? 1.574 -41.419 23.581 1.00 36.93 341 SER A C 1
ATOM 2466 O O . SER A 1 341 ? 0.971 -40.958 24.548 1.00 36.16 341 SER A O 1
ATOM 2469 N N . PRO A 1 342 ? 1.288 -42.623 23.056 1.00 37.11 342 PRO A N 1
ATOM 2470 C CA . PRO A 1 342 ? 0.334 -43.495 23.690 1.00 37.93 342 PRO A CA 1
ATOM 2471 C C . PRO A 1 342 ? 0.830 -44.135 24.976 1.00 37.49 342 PRO A C 1
ATOM 2472 O O . PRO A 1 342 ? 0.113 -44.947 25.547 1.00 37.70 342 PRO A O 1
ATOM 2476 N N . PHE A 1 343 ? 2.039 -43.792 25.434 1.00 36.73 343 PHE A N 1
ATOM 2477 C CA . PHE A 1 343 ? 2.489 -44.225 26.768 1.00 36.03 343 PHE A CA 1
ATOM 2478 C C . PHE A 1 343 ? 2.195 -43.149 27.807 1.00 34.82 343 PHE A C 1
ATOM 2479 O O . PHE A 1 343 ? 2.417 -43.367 28.979 1.00 35.49 343 PHE A O 1
ATOM 2487 N N . ALA A 1 344 ? 1.724 -41.975 27.385 1.00 34.55 344 ALA A N 1
ATOM 2488 C CA . ALA A 1 344 ? 1.459 -40.853 28.328 1.00 32.90 344 ALA A CA 1
ATOM 2489 C C . ALA A 1 344 ? 0.591 -41.308 29.490 1.00 33.50 344 ALA A C 1
ATOM 2490 O O . ALA A 1 344 ? -0.449 -41.911 29.286 1.00 32.89 344 ALA A O 1
ATOM 2492 N N . ASP A 1 345 ? 1.012 -41.013 30.711 1.00 34.20 345 ASP A N 1
ATOM 2493 C CA . ASP A 1 345 ? 0.187 -41.316 31.892 1.00 35.45 345 ASP A CA 1
ATOM 2494 C C . ASP A 1 345 ? -0.445 -39.994 32.399 1.00 35.08 345 ASP A C 1
ATOM 2495 O O . ASP A 1 345 ? 0.215 -39.189 33.068 1.00 33.76 345 ASP A O 1
ATOM 2500 N N . LEU A 1 346 ? -1.703 -39.781 32.020 1.00 35.97 346 LEU A N 1
ATOM 2501 C CA . LEU A 1 346 ? -2.491 -38.632 32.450 1.00 36.23 346 LEU A CA 1
ATOM 2502 C C . LEU A 1 346 ? -3.695 -39.103 33.263 1.00 37.38 346 LEU A C 1
ATOM 2503 O O . LEU A 1 346 ? -4.827 -38.613 33.113 1.00 37.60 346 LEU A O 1
ATOM 2508 N N . SER A 1 347 ? -3.430 -40.020 34.173 1.00 38.97 347 SER A N 1
ATOM 2509 C CA . SER A 1 347 ? -4.448 -40.578 35.068 1.00 40.12 347 SER A CA 1
ATOM 2510 C C . SER A 1 347 ? -4.744 -39.746 36.306 1.00 40.60 347 SER A C 1
ATOM 2511 O O . SER A 1 347 ? -5.548 -40.156 37.114 1.00 41.71 347 SER A O 1
ATOM 2514 N N . GLU A 1 348 ? -4.069 -38.618 36.505 1.00 40.99 348 GLU A N 1
ATOM 2515 C CA . GLU A 1 348 ? -4.523 -37.647 37.472 1.00 41.36 348 GLU A CA 1
ATOM 2516 C C . GLU A 1 348 ? -5.656 -36.793 36.889 1.00 41.20 348 GLU A C 1
ATOM 2517 O O . GLU A 1 348 ? -6.211 -35.954 37.590 1.00 41.52 348 GLU A O 1
ATOM 2523 N N . LEU A 1 349 ? -5.976 -36.993 35.616 1.00 40.73 349 LEU A N 1
ATOM 2524 C CA . LEU A 1 349 ? -6.916 -36.168 34.911 1.00 40.60 349 LEU A CA 1
ATOM 2525 C C . LEU A 1 349 ? -8.271 -36.883 34.843 1.00 41.92 349 LEU A C 1
ATOM 2526 O O . LEU A 1 349 ? -9.285 -36.292 35.207 1.00 41.48 349 LEU A O 1
ATOM 2531 N N . SER A 1 350 ? -8.294 -38.135 34.378 1.00 42.95 350 SER A N 1
ATOM 2532 C CA . SER A 1 350 ? -9.568 -38.841 34.117 1.00 45.42 350 SER A CA 1
ATOM 2533 C C . SER A 1 350 ? -10.167 -39.527 35.355 1.00 47.38 350 SER A C 1
ATOM 2534 O O . SER A 1 350 ? -9.446 -40.218 36.098 1.00 46.96 350 SER A O 1
ATOM 2537 N N . ALA A 1 351 ? -11.482 -39.342 35.554 1.00 49.14 351 ALA A N 1
ATOM 2538 C CA . ALA A 1 351 ? -12.165 -39.939 36.694 1.00 52.08 351 ALA A CA 1
ATOM 2539 C C . ALA A 1 351 ? -12.082 -41.469 36.573 1.00 54.94 351 ALA A C 1
ATOM 2540 O O . ALA A 1 351 ? -11.803 -42.139 37.552 1.00 55.55 351 ALA A O 1
ATOM 2542 N N . THR A 1 352 ? -12.294 -41.998 35.361 1.00 57.96 352 THR A N 1
ATOM 2543 C CA . THR A 1 352 ? -11.876 -43.375 35.005 1.00 60.59 352 THR A CA 1
ATOM 2544 C C . THR A 1 352 ? -10.440 -43.443 34.430 1.00 61.52 352 THR A C 1
ATOM 2545 O O . THR A 1 352 ? -9.455 -43.470 35.185 1.00 61.75 352 THR A O 1
ATOM 2549 N N . GLY A 1 353 ? -10.334 -43.399 33.095 1.00 62.97 353 GLY A N 1
ATOM 2550 C CA . GLY A 1 353 ? -9.284 -44.116 32.369 1.00 63.83 353 GLY A CA 1
ATOM 2551 C C . GLY A 1 353 ? -8.369 -43.296 31.488 1.00 63.83 353 GLY A C 1
ATOM 2552 O O . GLY A 1 353 ? -8.799 -42.721 30.483 1.00 63.98 353 GLY A O 1
ATOM 2553 N N . ARG A 1 354 ? -7.086 -43.281 31.868 1.00 63.57 354 ARG A N 1
ATOM 2554 C CA . ARG A 1 354 ? -6.015 -42.697 31.051 1.00 62.55 354 ARG A CA 1
ATOM 2555 C C . ARG A 1 354 ? -5.650 -43.519 29.791 1.00 61.91 354 ARG A C 1
ATOM 2556 O O . ARG A 1 354 ? -4.777 -44.414 29.819 1.00 63.06 354 ARG A O 1
ATOM 2564 N N . ASN A 1 355 ? -6.340 -43.231 28.690 1.00 59.03 355 ASN A N 1
ATOM 2565 C CA . ASN A 1 355 ? -5.768 -43.470 27.367 1.00 57.18 355 ASN A CA 1
ATOM 2566 C C . ASN A 1 355 ? -5.796 -42.128 26.621 1.00 53.40 355 ASN A C 1
ATOM 2567 O O . ASN A 1 355 ? -6.103 -42.054 25.414 1.00 54.08 355 ASN A O 1
ATOM 2572 N N . LEU A 1 356 ? -5.379 -41.093 27.363 1.00 47.66 356 LEU A N 1
ATOM 2573 C CA . LEU A 1 356 ? -5.257 -39.742 26.854 1.00 42.97 356 LEU A CA 1
ATOM 2574 C C . LEU A 1 356 ? -3.804 -39.390 26.472 1.00 39.77 356 LEU A C 1
ATOM 2575 O O . LEU A 1 356 ? -2.842 -39.898 27.036 1.00 37.93 356 LEU A O 1
ATOM 2580 N N . GLN A 1 357 ? -3.651 -38.451 25.557 1.00 36.10 357 GLN A N 1
ATOM 2581 C CA . GLN A 1 357 ? -2.342 -37.898 25.316 1.00 35.10 357 GLN A CA 1
ATOM 2582 C C . GLN A 1 357 ? -2.491 -36.459 24.868 1.00 32.58 357 GLN A C 1
ATOM 2583 O O . GLN A 1 357 ? -3.588 -36.019 24.506 1.00 32.85 357 GLN A O 1
ATOM 2589 N N . VAL A 1 358 ? -1.399 -35.730 24.923 1.00 29.80 358 VAL A N 1
ATOM 2590 C CA . VAL A 1 358 ? -1.369 -34.399 24.360 1.00 29.59 358 VAL A CA 1
ATOM 2591 C C . VAL A 1 358 ? -1.076 -34.503 22.862 1.00 31.83 358 VAL A C 1
ATOM 2592 O O . VAL A 1 358 ? -0.044 -35.030 22.461 1.00 31.33 358 VAL A O 1
ATOM 2596 N N . SER A 1 359 ? -2.019 -34.070 22.034 1.00 33.19 359 SER A N 1
ATOM 2597 C CA . SER A 1 359 ? -1.821 -34.115 20.617 1.00 35.83 359 SER A CA 1
ATOM 2598 C C . SER A 1 359 ? -1.105 -32.838 20.142 1.00 36.48 359 SER A C 1
ATOM 2599 O O . SER A 1 359 ? -0.335 -32.871 19.189 1.00 38.08 359 SER A O 1
ATOM 2602 N N . ARG A 1 360 ? -1.244 -31.741 20.876 1.00 36.56 360 ARG A N 1
ATOM 2603 C CA . ARG A 1 360 ? -0.873 -30.449 20.338 1.00 36.42 360 ARG A CA 1
ATOM 2604 C C . ARG A 1 360 ? -0.588 -29.444 21.434 1.00 34.79 360 ARG A C 1
ATOM 2605 O O . ARG A 1 360 ? -1.323 -29.387 22.441 1.00 35.11 360 ARG A O 1
ATOM 2613 N N . VAL A 1 361 ? 0.489 -28.679 21.262 1.00 32.12 361 VAL A N 1
ATOM 2614 C CA . VAL A 1 361 ? 0.837 -27.559 22.113 1.00 30.08 361 VAL A CA 1
ATOM 2615 C C . VAL A 1 361 ? 1.203 -26.374 21.230 1.00 30.96 361 VAL A C 1
ATOM 2616 O O . VAL A 1 361 ? 2.166 -26.461 20.437 1.00 31.84 361 VAL A O 1
ATOM 2620 N N . LEU A 1 362 ? 0.430 -25.288 21.321 1.00 29.35 362 LEU A N 1
ATOM 2621 C CA . LEU A 1 362 ? 0.577 -24.164 20.417 1.00 30.36 362 LEU A CA 1
ATOM 2622 C C . LEU A 1 362 ? 0.750 -22.931 21.260 1.00 28.51 362 LEU A C 1
ATOM 2623 O O . LEU A 1 362 ? 0.002 -22.743 22.210 1.00 28.57 362 LEU A O 1
ATOM 2628 N N . GLN A 1 363 ? 1.742 -22.115 20.943 1.00 27.02 363 GLN A N 1
ATOM 2629 C CA . GLN A 1 363 ? 1.812 -20.793 21.519 1.00 28.10 363 GLN A CA 1
ATOM 2630 C C . GLN A 1 363 ? 1.759 -19.713 20.472 1.00 29.07 363 GLN A C 1
ATOM 2631 O O . GLN A 1 363 ? 2.253 -19.869 19.352 1.00 29.88 363 GLN A O 1
ATOM 2637 N N . ARG A 1 364 ? 1.087 -18.625 20.838 1.00 29.58 364 ARG A N 1
ATOM 2638 C CA . ARG A 1 364 ? 0.966 -17.472 20.013 1.00 30.18 364 ARG A CA 1
ATOM 2639 C C . ARG A 1 364 ? 1.244 -16.275 20.871 1.00 30.60 364 ARG A C 1
ATOM 2640 O O . ARG A 1 364 ? 0.755 -16.173 21.987 1.00 31.41 364 ARG A O 1
ATOM 2648 N N . THR A 1 365 ? 2.013 -15.347 20.332 1.00 30.12 365 THR A N 1
ATOM 2649 C CA . THR A 1 365 ? 2.529 -14.250 21.093 1.00 30.51 365 THR A CA 1
ATOM 2650 C C . THR A 1 365 ? 2.478 -13.037 20.230 1.00 30.24 365 THR A C 1
ATOM 2651 O O . THR A 1 365 ? 2.838 -13.111 19.078 1.00 31.50 365 THR A O 1
ATOM 2655 N N . VAL A 1 366 ? 2.014 -11.928 20.783 1.00 30.56 366 VAL A N 1
ATOM 2656 C CA . VAL A 1 366 ? 1.983 -10.666 20.081 1.00 30.87 366 VAL A CA 1
ATOM 2657 C C . VAL A 1 366 ? 2.703 -9.661 20.947 1.00 31.21 366 VAL A C 1
ATOM 2658 O O . VAL A 1 366 ? 2.652 -9.731 22.186 1.00 30.70 366 VAL A O 1
ATOM 2662 N N . ILE A 1 367 ? 3.399 -8.733 20.309 1.00 31.50 367 ILE A N 1
ATOM 2663 C CA . ILE A 1 367 ? 4.143 -7.706 21.037 1.00 31.13 367 ILE A CA 1
ATOM 2664 C C . ILE A 1 367 ? 4.100 -6.432 20.197 1.00 32.28 367 ILE A C 1
ATOM 2665 O O . ILE A 1 367 ? 4.247 -6.478 18.966 1.00 31.26 367 ILE A O 1
ATOM 2670 N N . GLU A 1 368 ? 3.855 -5.319 20.878 1.00 32.86 368 GLU A N 1
ATOM 2671 C CA . GLU A 1 368 ? 3.903 -4.016 20.259 1.00 34.76 368 GLU A CA 1
ATOM 2672 C C . GLU A 1 368 ? 4.826 -3.131 21.062 1.00 33.61 368 GLU A C 1
ATOM 2673 O O . GLU A 1 368 ? 4.689 -3.032 22.286 1.00 32.03 368 GLU A O 1
ATOM 2679 N N . VAL A 1 369 ? 5.765 -2.488 20.373 1.00 33.38 369 VAL A N 1
ATOM 2680 C CA . VAL A 1 369 ? 6.655 -1.534 20.991 1.00 33.32 369 VAL A CA 1
ATOM 2681 C C . VAL A 1 369 ? 6.469 -0.163 20.353 1.00 34.66 369 VAL A C 1
ATOM 2682 O O . VAL A 1 369 ? 6.432 -0.021 19.129 1.00 34.04 369 VAL A O 1
ATOM 2686 N N . ASP A 1 370 ? 6.370 0.855 21.206 1.00 34.99 370 ASP A N 1
ATOM 2687 C CA . ASP A 1 370 ? 6.100 2.212 20.755 1.00 36.18 370 ASP A CA 1
ATOM 2688 C C . ASP A 1 370 ? 6.635 3.190 21.764 1.00 36.45 370 ASP A C 1
ATOM 2689 O O . ASP A 1 370 ? 7.351 2.794 22.702 1.00 35.31 370 ASP A O 1
ATOM 2694 N N . GLU A 1 371 ? 6.351 4.476 21.547 1.00 38.02 371 GLU A N 1
ATOM 2695 C CA . GLU A 1 371 ? 6.938 5.506 22.366 1.00 38.60 371 GLU A CA 1
ATOM 2696 C C . GLU A 1 371 ? 6.551 5.411 23.831 1.00 39.29 371 GLU A C 1
ATOM 2697 O O . GLU A 1 371 ? 7.344 5.757 24.673 1.00 39.73 371 GLU A O 1
ATOM 2703 N N . ARG A 1 372 ? 5.351 4.940 24.143 1.00 40.41 372 ARG A N 1
ATOM 2704 C CA . ARG A 1 372 ? 4.922 4.864 25.552 1.00 41.58 372 ARG A CA 1
ATOM 2705 C C . ARG A 1 372 ? 5.454 3.659 26.320 1.00 39.24 372 ARG A C 1
ATOM 2706 O O . ARG A 1 372 ? 5.720 3.763 27.525 1.00 37.63 372 ARG A O 1
ATOM 2714 N N . GLY A 1 373 ? 5.598 2.514 25.639 1.00 37.26 373 GLY A N 1
ATOM 2715 C CA . GLY A 1 373 ? 5.991 1.301 26.313 1.00 35.48 373 GLY A CA 1
ATOM 2716 C C . GLY A 1 373 ? 5.995 0.082 25.414 1.00 35.23 373 GLY A C 1
ATOM 2717 O O . GLY A 1 373 ? 6.393 0.166 24.248 1.00 35.72 373 GLY A O 1
ATOM 2718 N N . THR A 1 374 ? 5.601 -1.054 25.992 1.00 34.19 374 THR A N 1
ATOM 2719 C CA . THR A 1 374 ? 5.543 -2.325 25.324 1.00 33.72 374 THR A CA 1
ATOM 2720 C C . THR A 1 374 ? 4.279 -2.987 25.828 1.00 34.72 374 THR A C 1
ATOM 2721 O O . THR A 1 374 ? 4.022 -2.990 27.029 1.00 36.17 374 THR A O 1
ATOM 2725 N N . GLU A 1 375 ? 3.457 -3.483 24.917 1.00 35.33 375 GLU A N 1
ATOM 2726 C CA . GLU A 1 375 ? 2.408 -4.422 25.272 1.00 35.68 375 GLU A CA 1
ATOM 2727 C C . GLU A 1 375 ? 2.649 -5.761 24.601 1.00 34.16 375 GLU A C 1
ATOM 2728 O O . GLU A 1 375 ? 2.859 -5.838 23.398 1.00 34.34 375 GLU A O 1
ATOM 2734 N N . ALA A 1 376 ? 2.628 -6.815 25.393 1.00 33.09 376 ALA A N 1
ATOM 2735 C CA . ALA A 1 376 ? 2.917 -8.150 24.918 1.00 32.16 376 ALA A CA 1
ATOM 2736 C C . ALA A 1 376 ? 1.920 -9.112 25.556 1.00 32.07 376 ALA A C 1
ATOM 2737 O O . ALA A 1 376 ? 1.522 -8.933 26.714 1.00 32.62 376 ALA A O 1
ATOM 2739 N N . VAL A 1 377 ? 1.476 -10.096 24.778 1.00 32.03 377 VAL A N 1
ATOM 2740 C CA . VAL A 1 377 ? 0.468 -11.055 25.195 1.00 31.59 377 VAL A CA 1
ATOM 2741 C C . VAL A 1 377 ? 0.847 -12.404 24.610 1.00 30.66 377 VAL A C 1
ATOM 2742 O O . VAL A 1 377 ? 1.235 -12.505 23.435 1.00 30.57 377 VAL A O 1
ATOM 2746 N N . ALA A 1 378 ? 0.757 -13.434 25.433 1.00 29.70 378 ALA A N 1
ATOM 2747 C CA . ALA A 1 378 ? 1.060 -14.788 25.026 1.00 29.65 378 ALA A CA 1
ATOM 2748 C C . ALA A 1 378 ? -0.125 -15.651 25.427 1.00 29.95 378 ALA A C 1
ATOM 2749 O O . ALA A 1 378 ? -0.613 -15.543 26.536 1.00 29.89 378 ALA A O 1
ATOM 2751 N N . GLY A 1 379 ? -0.574 -16.486 24.511 1.00 30.45 379 GLY A N 1
ATOM 2752 C CA . GLY A 1 379 ? -1.598 -17.486 24.770 1.00 30.17 379 GLY A CA 1
ATOM 2753 C C . GLY A 1 379 ? -1.019 -18.837 24.390 1.00 30.13 379 GLY A C 1
ATOM 2754 O O . GLY A 1 379 ? -0.540 -18.997 23.275 1.00 28.55 379 GLY A O 1
ATOM 2755 N N . ILE A 1 380 ? -1.073 -19.793 25.321 1.00 29.12 380 ILE A N 1
ATOM 2756 C CA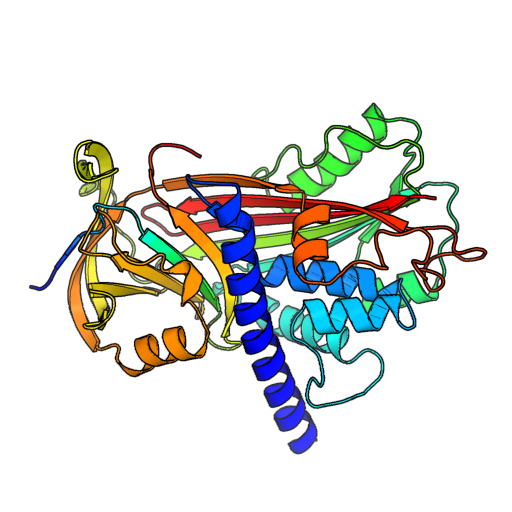 . ILE A 1 380 ? -0.506 -21.118 25.152 1.00 28.99 380 ILE A CA 1
ATOM 2757 C C . ILE A 1 380 ? -1.574 -22.178 25.411 1.00 29.80 380 ILE A C 1
ATOM 2758 O O . ILE A 1 380 ? -2.156 -22.206 26.493 1.00 29.91 380 ILE A O 1
ATOM 2763 N N . LEU A 1 381 ? -1.832 -23.030 24.419 1.00 29.78 381 LEU A N 1
ATOM 2764 C CA . LEU A 1 381 ? -2.792 -24.103 24.529 1.00 29.52 381 LEU A CA 1
ATOM 2765 C C . LEU A 1 381 ? -2.153 -25.487 24.467 1.00 29.01 381 LEU A C 1
ATOM 2766 O O . LEU A 1 381 ? -1.243 -25.744 23.651 1.00 28.28 381 LEU A O 1
ATOM 2771 N N . SER A 1 382 ? -2.640 -26.379 25.329 1.00 28.12 382 SER A N 1
ATOM 2772 C CA . SER A 1 382 ? -2.326 -27.805 25.258 1.00 28.37 382 SER A CA 1
ATOM 2773 C C . SER A 1 382 ? -3.617 -28.576 25.083 1.00 29.39 382 SER A C 1
ATOM 2774 O O . SER A 1 382 ? -4.557 -28.444 25.926 1.00 28.82 382 SER A O 1
ATOM 2777 N N . GLU A 1 383 ? -3.677 -29.381 24.024 1.00 30.36 383 GLU A N 1
ATOM 2778 C CA . GLU A 1 383 ? -4.876 -30.150 23.707 1.00 32.18 383 GLU A CA 1
ATOM 2779 C C . GLU A 1 383 ? -4.688 -31.567 24.118 1.00 31.55 383 GLU A C 1
ATOM 2780 O O . GLU A 1 383 ? -3.689 -32.204 23.748 1.00 32.47 383 GLU A O 1
ATOM 2786 N N . ILE A 1 384 ? -5.648 -32.058 24.876 1.00 31.18 384 ILE A N 1
ATOM 2787 C CA . ILE A 1 384 ? -5.660 -33.422 25.371 1.00 31.93 384 ILE A CA 1
ATOM 2788 C C . ILE A 1 384 ? -6.768 -34.256 24.699 1.00 33.60 384 ILE A C 1
ATOM 2789 O O . ILE A 1 384 ? -7.976 -33.923 24.745 1.00 33.75 384 ILE A O 1
ATOM 2794 N N . THR A 1 385 ? -6.335 -35.350 24.068 1.00 34.00 385 THR A N 1
ATOM 2795 C CA . THR A 1 385 ? -7.188 -36.157 23.209 1.00 36.69 385 THR A CA 1
ATOM 2796 C C . THR A 1 385 ? -7.200 -37.596 23.736 1.00 37.61 385 THR A C 1
ATOM 2797 O O . THR A 1 385 ? -6.313 -37.995 24.487 1.00 35.91 385 THR A O 1
ATOM 2801 N N . ALA A 1 386 ? -8.258 -38.335 23.397 1.00 39.83 386 ALA A N 1
ATOM 2802 C CA . ALA A 1 386 ? -8.389 -39.755 23.728 1.00 41.98 386 ALA A CA 1
ATOM 2803 C C . ALA A 1 386 ? -7.687 -40.550 22.631 1.00 44.09 386 ALA A C 1
ATOM 2804 O O . ALA A 1 386 ? -8.049 -40.408 21.432 1.00 46.70 386 ALA A O 1
ATOM 2806 N N . PRO B 2 3 ? 27.917 12.958 23.290 1.00 61.08 390 PRO B N 1
ATOM 2807 C CA . PRO B 2 3 ? 27.124 11.980 24.053 1.00 59.18 390 PRO B CA 1
ATOM 2808 C C . PRO B 2 3 ? 27.054 10.645 23.321 1.00 56.67 390 PRO B C 1
ATOM 2809 O O . PRO B 2 3 ? 26.787 10.630 22.118 1.00 56.47 390 PRO B O 1
ATOM 2813 N N . PRO B 2 4 ? 27.312 9.528 24.025 1.00 55.29 391 PRO B N 1
ATOM 2814 C CA . PRO B 2 4 ? 27.272 8.257 23.320 1.00 52.83 391 PRO B CA 1
ATOM 2815 C C . PRO B 2 4 ? 25.881 7.924 22.749 1.00 49.99 391 PRO B C 1
ATOM 2816 O O . PRO B 2 4 ? 24.851 8.413 23.233 1.00 48.07 391 PRO B O 1
ATOM 2820 N N . VAL B 2 5 ? 25.891 7.088 21.716 1.00 47.72 392 VAL B N 1
ATOM 2821 C CA . VAL B 2 5 ? 24.708 6.742 20.968 1.00 45.15 392 VAL B CA 1
ATOM 2822 C C . VAL B 2 5 ? 24.703 5.225 20.841 1.00 43.59 392 VAL B C 1
ATOM 2823 O O . VAL B 2 5 ? 25.743 4.601 20.656 1.00 43.52 392 VAL B O 1
ATOM 2827 N N . ILE B 2 6 ? 23.537 4.638 21.015 1.00 41.59 393 ILE B N 1
ATOM 2828 C CA . ILE B 2 6 ? 23.289 3.303 20.535 1.00 40.93 393 ILE B CA 1
ATOM 2829 C C . ILE B 2 6 ? 22.193 3.412 19.492 1.00 39.94 393 ILE B C 1
ATOM 2830 O O . ILE B 2 6 ? 21.104 3.938 19.747 1.00 39.51 393 ILE B O 1
ATOM 2835 N N . LYS B 2 7 ? 22.493 2.883 18.322 1.00 39.23 394 LYS B N 1
ATOM 2836 C CA . LYS B 2 7 ? 21.657 3.041 17.156 1.00 38.87 394 LYS B CA 1
ATOM 2837 C C . LYS B 2 7 ? 21.171 1.672 16.743 1.00 36.87 394 LYS B C 1
ATOM 2838 O O . LYS B 2 7 ? 21.941 0.906 16.181 1.00 37.11 394 LYS B O 1
ATOM 2844 N N . ILE B 2 8 ? 19.889 1.372 16.978 1.00 35.26 395 ILE B N 1
ATOM 2845 C CA . ILE B 2 8 ? 19.398 0.021 16.735 1.00 34.00 395 ILE B CA 1
ATOM 2846 C C . ILE B 2 8 ? 18.845 -0.004 15.339 1.00 33.92 395 ILE B C 1
ATOM 2847 O O . ILE B 2 8 ? 17.639 0.081 15.130 1.00 32.51 395 ILE B O 1
ATOM 2852 N N . ASP B 2 9 ? 19.774 -0.076 14.382 1.00 33.74 396 ASP B N 1
ATOM 2853 C CA . ASP B 2 9 ? 19.453 0.075 12.992 1.00 33.79 396 ASP B CA 1
ATOM 2854 C C . ASP B 2 9 ? 19.797 -1.210 12.220 1.00 33.76 396 ASP B C 1
ATOM 2855 O O . ASP B 2 9 ? 20.130 -1.169 11.033 1.00 33.54 396 ASP B O 1
ATOM 2860 N N . ARG B 2 10 ? 19.739 -2.336 12.925 1.00 32.91 397 ARG B N 1
ATOM 2861 C CA . ARG B 2 10 ? 20.024 -3.634 12.351 1.00 33.46 397 ARG B CA 1
ATOM 2862 C C . ARG B 2 10 ? 19.433 -4.720 13.243 1.00 32.17 397 ARG B C 1
ATOM 2863 O O . ARG B 2 10 ? 18.964 -4.421 14.331 1.00 32.51 397 ARG B O 1
ATOM 2871 N N . PRO B 2 11 ? 19.425 -5.976 12.795 1.00 31.75 398 PRO B N 1
ATOM 2872 C CA . PRO B 2 11 ? 18.752 -6.979 13.615 1.00 30.95 398 PRO B CA 1
ATOM 2873 C C . PRO B 2 11 ? 19.245 -7.114 15.054 1.00 30.14 398 PRO B C 1
ATOM 2874 O O . PRO B 2 11 ? 20.460 -7.027 15.335 1.00 30.68 398 PRO B O 1
ATOM 2878 N N . PHE B 2 12 ? 18.300 -7.382 15.947 1.00 28.05 399 PHE B N 1
ATOM 2879 C CA . PHE B 2 12 ? 18.600 -7.442 17.340 1.00 28.65 399 PHE B CA 1
ATOM 2880 C C . PHE B 2 12 ? 17.790 -8.507 18.046 1.00 28.64 399 PHE B C 1
ATOM 2881 O O . PHE B 2 12 ? 16.745 -8.922 17.567 1.00 27.82 399 PHE B O 1
ATOM 2889 N N . HIS B 2 13 ? 18.264 -8.909 19.214 1.00 29.92 400 HIS B N 1
ATOM 2890 C CA . HIS B 2 13 ? 17.481 -9.723 20.139 1.00 29.48 400 HIS B CA 1
ATOM 2891 C C . HIS B 2 13 ? 16.909 -8.883 21.253 1.00 29.14 400 HIS B C 1
ATOM 2892 O O . HIS B 2 13 ? 17.385 -7.803 21.519 1.00 29.95 400 HIS B O 1
ATOM 2899 N N . PHE B 2 14 ? 15.828 -9.350 21.870 1.00 29.42 401 PHE B N 1
ATOM 2900 C CA . PHE B 2 14 ? 15.287 -8.663 23.011 1.00 28.88 401 PHE B CA 1
ATOM 2901 C C . PHE B 2 14 ? 14.798 -9.658 24.052 1.00 28.97 401 PHE B C 1
ATOM 2902 O O . PHE B 2 14 ? 14.404 -10.753 23.714 1.00 29.27 401 PHE B O 1
ATOM 2910 N N . MET B 2 15 ? 14.867 -9.275 25.316 1.00 29.16 402 MET B N 1
ATOM 2911 C CA . MET B 2 15 ? 14.331 -10.074 26.418 1.00 30.11 402 MET B CA 1
ATOM 2912 C C . MET B 2 15 ? 13.622 -9.130 27.336 1.00 29.87 402 MET B C 1
ATOM 2913 O O . MET B 2 15 ? 14.188 -8.068 27.631 1.00 30.29 402 MET B O 1
ATOM 2918 N N . ILE B 2 16 ? 12.425 -9.504 27.800 1.00 28.30 403 ILE B N 1
ATOM 2919 C CA . ILE B 2 16 ? 11.708 -8.751 28.804 1.00 27.69 403 ILE B CA 1
ATOM 2920 C C . ILE B 2 16 ? 11.728 -9.596 30.080 1.00 28.95 403 ILE B C 1
ATOM 2921 O O . ILE B 2 16 ? 11.230 -10.754 30.077 1.00 26.70 403 ILE B O 1
ATOM 2926 N N . TYR B 2 17 ? 12.334 -9.024 31.137 1.00 29.49 404 TYR B N 1
ATOM 2927 C CA . TYR B 2 17 ? 12.607 -9.673 32.414 1.00 30.16 404 TYR B CA 1
ATOM 2928 C C . TYR B 2 17 ? 11.883 -8.970 33.533 1.00 30.32 404 TYR B C 1
ATOM 2929 O O . TYR B 2 17 ? 11.848 -7.752 33.556 1.00 29.57 404 TYR B O 1
ATOM 2938 N N . GLU B 2 18 ? 11.386 -9.718 34.506 1.00 30.12 405 GLU B N 1
ATOM 2939 C CA . GLU B 2 18 ? 10.973 -9.115 35.741 1.00 31.88 405 GLU B CA 1
ATOM 2940 C C . GLU B 2 18 ? 12.193 -9.217 36.673 1.00 32.78 405 GLU B C 1
ATOM 2941 O O . GLU B 2 18 ? 12.706 -10.306 36.902 1.00 32.66 405 GLU B O 1
ATOM 2947 N N . GLU B 2 19 ? 12.633 -8.092 37.218 1.00 33.74 406 GLU B N 1
ATOM 2948 C CA . GLU B 2 19 ? 13.964 -7.993 37.836 1.00 35.34 406 GLU B CA 1
ATOM 2949 C C . GLU B 2 19 ? 14.115 -8.577 39.244 1.00 34.96 406 GLU B C 1
ATOM 2950 O O . GLU B 2 19 ? 15.198 -9.080 39.571 1.00 34.56 406 GLU B O 1
ATOM 2956 N N . THR B 2 20 ? 13.045 -8.559 40.025 1.00 34.82 407 THR B N 1
ATOM 2957 C CA . THR B 2 20 ? 13.004 -9.173 41.375 1.00 36.91 407 THR B CA 1
ATOM 2958 C C . THR B 2 20 ? 13.113 -10.703 41.271 1.00 36.56 407 THR B C 1
ATOM 2959 O O . THR B 2 20 ? 14.022 -11.318 41.837 1.00 37.31 407 THR B O 1
ATOM 2963 N N . SER B 2 21 ? 12.211 -11.318 40.517 1.00 36.15 408 SER B N 1
ATOM 2964 C CA . SER B 2 21 ? 12.284 -12.767 40.291 1.00 35.72 408 SER B CA 1
ATOM 2965 C C . SER B 2 21 ? 13.391 -13.164 39.311 1.00 34.57 408 SER B C 1
ATOM 2966 O O . SER B 2 21 ? 13.923 -14.262 39.416 1.00 34.37 408 SER B O 1
ATOM 2969 N N . GLY B 2 22 ? 13.756 -12.279 38.382 1.00 32.57 409 GLY B N 1
ATOM 2970 C CA . GLY B 2 22 ? 14.628 -12.680 37.287 1.00 31.82 409 GLY B CA 1
ATOM 2971 C C . GLY B 2 22 ? 13.893 -13.520 36.221 1.00 31.47 409 GLY B C 1
ATOM 2972 O O . GLY B 2 22 ? 14.530 -14.122 35.362 1.00 31.38 409 GLY B O 1
ATOM 2973 N N . MET B 2 23 ? 12.561 -13.538 36.269 1.00 30.47 410 MET B N 1
ATOM 2974 C CA . MET B 2 23 ? 11.763 -14.305 35.330 1.00 29.99 410 MET B CA 1
ATOM 2975 C C . MET B 2 23 ? 11.720 -13.673 33.921 1.00 29.11 410 MET B C 1
ATOM 2976 O O . MET B 2 23 ? 11.376 -12.490 33.758 1.00 27.51 410 MET B O 1
ATOM 2981 N N . LEU B 2 24 ? 12.030 -14.486 32.910 1.00 28.01 411 LEU B N 1
ATOM 2982 C CA . LEU B 2 24 ? 12.064 -14.057 31.525 1.00 27.23 411 LEU B CA 1
ATOM 2983 C C . LEU B 2 24 ? 10.665 -14.209 30.954 1.00 27.34 411 LEU B C 1
ATOM 2984 O O . LEU B 2 24 ? 10.180 -15.328 30.737 1.00 28.38 411 LEU B O 1
ATOM 2989 N N . LEU B 2 25 ? 10.020 -13.063 30.734 1.00 26.57 412 LEU B N 1
ATOM 2990 C CA . LEU B 2 25 ? 8.617 -12.985 30.361 1.00 26.37 412 LEU B CA 1
ATOM 2991 C C . LEU B 2 25 ? 8.421 -13.164 28.865 1.00 26.02 412 LEU B C 1
ATOM 2992 O O . LEU B 2 25 ? 7.442 -13.762 28.430 1.00 25.19 412 LEU B O 1
ATOM 2997 N N . PHE B 2 26 ? 9.332 -12.588 28.085 1.00 26.18 413 PHE B N 1
ATOM 2998 C CA . PHE B 2 26 ? 9.246 -12.584 26.617 1.00 26.30 413 PHE B CA 1
ATOM 2999 C C . PHE B 2 26 ? 10.664 -12.538 26.051 1.00 26.21 413 PHE B C 1
ATOM 3000 O O . PHE B 2 26 ? 11.539 -11.900 26.607 1.00 27.09 413 PHE B O 1
ATOM 3008 N N . LEU B 2 27 ? 10.875 -13.260 24.963 1.00 27.05 414 LEU B N 1
ATOM 3009 C CA . LEU B 2 27 ? 12.179 -13.425 24.344 1.00 26.76 414 LEU B CA 1
ATOM 3010 C C . LEU B 2 27 ? 11.955 -13.423 22.847 1.00 26.67 414 LEU B C 1
ATOM 3011 O O . LEU B 2 27 ? 11.052 -14.085 22.367 1.00 26.25 414 LEU B O 1
ATOM 3016 N N . GLY B 2 28 ? 12.769 -12.662 22.120 1.00 27.05 415 GLY B N 1
ATOM 3017 C CA . GLY B 2 28 ? 12.649 -12.636 20.679 1.00 28.02 415 GLY B CA 1
ATOM 3018 C C . GLY B 2 28 ? 13.814 -12.028 19.925 1.00 28.62 415 GLY B C 1
ATOM 3019 O O . GLY B 2 28 ? 14.884 -11.726 20.495 1.00 29.39 415 GLY B O 1
ATOM 3020 N N . ARG B 2 29 ? 13.595 -11.932 18.617 1.00 28.89 416 ARG B N 1
ATOM 3021 C CA . ARG B 2 29 ? 14.539 -11.406 17.653 1.00 29.27 416 ARG B CA 1
ATOM 3022 C C . ARG B 2 29 ? 13.723 -10.627 16.659 1.00 29.65 416 ARG B C 1
ATOM 3023 O O . ARG B 2 29 ? 12.661 -11.089 16.237 1.00 30.28 416 ARG B O 1
ATOM 3031 N N . VAL B 2 30 ? 14.197 -9.441 16.305 1.00 28.92 417 VAL B N 1
ATOM 3032 C CA . VAL B 2 30 ? 13.644 -8.643 15.224 1.00 29.07 417 VAL B CA 1
ATOM 3033 C C . VAL B 2 30 ? 14.740 -8.544 14.129 1.00 31.07 417 VAL B C 1
ATOM 3034 O O . VAL B 2 30 ? 15.856 -8.061 14.375 1.00 31.58 417 VAL B O 1
ATOM 3038 N N . VAL B 2 31 ? 14.454 -9.095 12.956 1.00 32.11 418 VAL B N 1
ATOM 3039 C CA . VAL B 2 31 ? 15.341 -8.937 11.823 1.00 33.11 418 VAL B CA 1
ATOM 3040 C C . VAL B 2 31 ? 14.753 -7.931 10.868 1.00 33.04 418 VAL B C 1
ATOM 3041 O O . VAL B 2 31 ? 15.458 -7.455 10.008 1.00 34.05 418 VAL B O 1
ATOM 3045 N N . ASN B 2 32 ? 13.461 -7.634 10.995 1.00 32.47 419 ASN B N 1
ATOM 3046 C CA . ASN B 2 32 ? 12.791 -6.664 10.136 1.00 33.39 419 ASN B CA 1
ATOM 3047 C C . ASN B 2 32 ? 11.583 -6.063 10.883 1.00 33.13 419 ASN B C 1
ATOM 3048 O O . ASN B 2 32 ? 10.563 -6.730 11.063 1.00 31.80 419 ASN B O 1
ATOM 3053 N N . PRO B 2 33 ? 11.697 -4.789 11.333 1.00 33.62 420 PRO B N 1
ATOM 3054 C CA . PRO B 2 33 ? 10.630 -4.248 12.177 1.00 33.68 420 PRO B CA 1
ATOM 3055 C C . PRO B 2 33 ? 9.390 -3.747 11.461 1.00 35.39 420 PRO B C 1
ATOM 3056 O O . PRO B 2 33 ? 8.525 -3.166 12.102 1.00 36.50 420 PRO B O 1
ATOM 3060 N N . THR B 2 34 ? 9.298 -3.938 10.158 1.00 37.26 421 THR B N 1
ATOM 3061 C CA . THR B 2 34 ? 8.129 -3.491 9.422 1.00 39.52 421 THR B CA 1
ATOM 3062 C C . THR B 2 34 ? 7.140 -4.620 9.138 1.00 40.64 421 THR B C 1
ATOM 3063 O O . THR B 2 34 ? 6.134 -4.390 8.473 1.00 42.08 421 THR B O 1
ATOM 3067 N N . LEU B 2 35 ? 7.434 -5.837 9.583 1.00 41.22 422 LEU B N 1
ATOM 3068 C CA . LEU B 2 35 ? 6.428 -6.893 9.496 1.00 42.42 422 LEU B CA 1
ATOM 3069 C C . LEU B 2 35 ? 6.357 -7.740 10.733 1.00 41.79 422 LEU B C 1
ATOM 3070 O O . LEU B 2 35 ? 7.258 -7.729 11.571 1.00 39.64 422 LEU B O 1
ATOM 3075 N N . LEU B 2 36 ? 5.273 -8.495 10.803 1.00 42.88 423 LEU B N 1
ATOM 3076 C CA . LEU B 2 36 ? 4.896 -9.268 11.991 1.00 43.00 423 LEU B CA 1
ATOM 3077 C C . LEU B 2 36 ? 5.837 -10.447 12.377 1.00 42.99 423 LEU B C 1
ATOM 3078 O O . LEU B 2 36 ? 5.647 -11.093 13.445 1.00 41.34 423 LEU B O 1
#

Radius of gyration: 21.18 Å; Cα contacts (8 Å, |Δi|>4): 836; chains: 2; bounding box: 54×58×58 Å

Organism: Homo sapiens (NCBI:txid9606)

Sequence (381 aa):
SEEEKAWLMASRQQLAKETSNFGFSLLRKISMRHDGNMVFSPFGMSLAMTGLMLGATGPTETQIKRGLHLQALKPTKPGLLPSLFKGLRETLSRNLELGLTQGSFAFIHKDFDVKETFFNLSKRYFDTECVPMNFRNASQAKRLMNHYINKETRGKIPKLFDEINPETKLILVDYILFKGKWLTPFDPVFTEVDTFHLDKYKTIKVPMMYGAGKFASTFDKNFRCHVLKLPYQGNATMLVVLMEKMGDHLALEDYLTTDLVETWLRNMKTRNMEVFFPKFKLDQKYEMHELLRQMGIRRIFSPFADLSELSATGRNLQVSRVLQRTVIEVDERGTEAVAGILSEITAPPVIKIDRPFHFMIYEETSGMLLFLGRVVNPTLL

InterPro domains:
  IPR000215 Serpin family [PTHR11461] (74-442)
  IPR023796 Serpin domain [PF00079] (79-441)
  IPR023796 Serpin domain [SM00093] (84-441)
  IPR033835 Protein Z-dependent peptidase inhibitor, serpin domain [cd02055] (67-442)
  IPR036186 Serpin superfamily [SSF56574] (6-441)
  IPR042178 Serpin superfamily, domain 1 [G3DSA:3.30.497.10] (82-392)
  IPR042185 Serpin superfamily, domain 2 [G3DSA:2.30.39.10] (242-441)

Secondary structure (DSSP, 8-state):
-HHHHHHHHHHHHHHHHHHHHHHHHHHHHHHHH--S-EEE-HHHHHHHHHHHHTT--THHHHHHHHHTT-TT-S---TTHHHHHHHHHHHHHHH-GGG-EEEEEEEEEETT--B-HHHHHHHHHHH-PEEEEE-TTSHHHHHHHHHHHHHHHTTTSSS-S-----TTEEEEEEEEEEEEEEBSSPPPGGG-EEEEEESSSS-EEEEEEEEEEEEEEEEEETTTTEEEEEEEBTTSEEEEEEEES--SS---GGGT--HHHHHHHHHT-EEEEEEEEEE-EEEEEEEE-HHHHHHTT--GGGSTT---TTTBSS----EEEEEEEEEEEEE-SSEEEEEEEEEEEEE-/--EEE--S-EEEEEEETTTTEEEEEEEES-TT--

Nearest PDB structures (foldseek):
  4afx-assembly1_B  TM=1.030E+00  e=7.725E-05  Homo sapiens
  5om3-assembly1_B  TM=9.484E-01  e=3.111E-02  Homo sapiens
  6hgf-assembly1_B  TM=9.224E-01  e=3.312E-02  Homo sapiens
  5om6-assembly2_D  TM=8.653E-01  e=2.423E-02  Homo sapiens
  6hgm-assembly1_B  TM=8.408E-01  e=2.277E-02  Homo sapiens